Protein 7YJL (pdb70)

InterPro domains:
  IPR007542 Major capsid protein, C-terminal [PF04451] (273-470)
  IPR016112 Group II dsDNA virus coat/capsid protein [SSF49749] (37-278)
  IPR016112 Group II dsDNA virus coat/capsid protein [SSF49749] (281-473)
  IPR031654 Major capsid protein, N-terminal [PF16903] (37-266)
  IPR038519 Major capsid protein, C-terminal domain superfamily [G3DSA:2.70.9.20] (281-472)

Solvent-accessible surface area: 24918 Å² total; per-residue (Å²): 199,138,83,108,92,56,149,106,121,110,82,79,117,71,105,152,48,50,197,122,155,41,68,140,71,63,155,66,192,201,108,215,80,146,177,202,92,73,200,99,80,92,141,72,60,78,14,104,135,35,57,56,150,48,4,32,69,33,112,9,17,3,22,34,74,68,95,5,9,55,11,42,80,6,51,6,62,2,96,5,20,32,6,0,5,20,52,101,54,106,85,21,12,6,152,82,64,11,26,3,37,10,2,37,34,2,2,5,2,0,3,60,77,6,8,18,35,30,79,129,78,92,18,15,32,9,19,7,30,18,8,2,3,45,11,11,3,50,27,50,95,96,133,54,116,34,37,112,109,107,5,5,43,72,88,21,3,50,102,56,40,64,19,35,100,34,9,10,35,34,66,80,13,49,1,59,8,52,24,21,13,89,92,99,55,0,22,7,1,26,38,2,0,100,103,144,6,80,23,83,18,40,7,37,22,25,168,34,42,49,2,6,1,24,47,34,13,105,59,82,37,71,18,66,52,106,38,5,9,37,5,64,118,41,110,103,163,69,61,73,98,58,112,64,51,14,45,13,92,47,21,39,11,69,8,47,12,3,84,19,112,106,98,46,74,87,135,29,52,150,91,80,98,87,20,82,17,23,36,10,39,78,27,128,78,70,105,32,95,6,54,46,118,105,59,77,100,11,104,26,107,13,98,27,87,21,0,6,2,7,10,6,1,5,13,3,13,34,17,86,0,0,34,16,2,9,0,8,59,19,37,157,33,8,85,56,2,2,51,57,4,31,15,44,96,97,83,119,24,84,16,98,96,22,12,105,80,7,16,65,123,4,2,222,170,93,21,114,13,85,16,83,174,26,17,16,10,1,16,6,46,9,68,35,10,34,54,22,90,97,130,45,63,57,60,34,60,137,60,130,81,26,16,8,48,6,10,0,17,78,4,0,17,52,2,17,77,0,41,33,89,122,65,79,60,15,82,22,18,37,70,86,38,109,47,158,18,122,23,65,6,36,2,3,4,11,0,11,0,35,55,100,23,148,21,88,28,25,63

Secondary structure (DSSP, 8-state):
---S----GGG---HHHHHHTSSSS-S-SSS-------------EE-PPPSS--SSS-----B--SSS-B----EEEEEE--EE--S-SSS-S-SS---B---SSSHHHH----EEE-SS-------HHHHHHHTTTTS-SSTHHHHHHTSS-STTTSS-B-SSS--S-SEEEEEE--SS-SSS----IIIIITTTT--EEE-----HHHH------SSS----STT-EE-EE-TTS-EE--SPPP--S--EEEE--B---HHHHHHHHTS-EEEEEE--B----EE----S-SS---EE----SSBS-EEEEEE---SSS--S--SS-SSS----SB-S-B---SSS-S--S-SHIIIIITTTTSSS----SS---EE-SS---TTS-----B-SSSSSS--EE--B-HHHHHHHTTEETTTEE---SSS--SS------EEEEEB--EEEEEESS--

Nearest PDB structures (foldseek):
  7yjl-assembly1_A  TM=1.002E+00  e=3.282E-95  Marseillevirus sp. 'Melbournevirus'
  8hif-assembly1_C2  TM=8.658E-01  e=2.622E-33  Singapore grouper iridovirus
  8h2i-assembly1_bD  TM=7.967E-01  e=3.294E-19  Paramecium bursaria Chlorella virus 1
  8h2i-assembly1_cR  TM=8.054E-01  e=2.992E-17  Paramecium bursaria Chlorella virus 1
  5j7o-assembly1_A  TM=6.701E-01  e=5.300E-14  Faustovirus

Radius of gyration: 27.06 Å; Cα contacts (8 Å, |Δi|>4): 986; chains: 1; bounding box: 65×80×69 Å

Sequence (459 aa):
VTAASGFVDLATFSDLEAYLYGGCSAVTYFVRAIKKANWFSFLPVVLRNISGLPGFGSEFSASVNRSGDYVLNTWLRVRLPLVAIRPTNTGGAINANATIRWTRNFMHNLVEKVNITFNDLIVHEFDSYWFDFNSQFNIDASKRVGYRNMIGDIPAMINPVTTGNPLGTGEFFNLPIPLFYTEDSGLALAVSALPFNDIKINYCLRRWQDLIVLNVGVGGNPPTYDDIVQVSYDSTFTLIYSSNAPAITNVETWCHYAVVHNDERVKMGKNPRDMVIKQVQKVNETTINLSQLNALVPIDIRVSHAVVGYFYAIRNSSTTGEWSNYTTEPAYAGLDPLEAAQLVYESTARVSNGSDYYSLMVPWYWHKSIPEETGYHAYSYSLDTFASDPKGSTNYSKLTNVSNQYVPSTAAVNASAGVTNTGIPIPSATNPAVTQQNQTFQHIFRVLNFNVLRLSGGS

Foldseek 3Di:
DDDDPPPVVVVDCDDVNVVPDDDPDCPDDPDDDDDDDFDKDKDKDFFDDWPDDDWAFDKIKTFHDLPFFKFAWKKKKWWFFWKFFFFPPPPTADPPAWKWAWEQWDPLQFWAKKFKAQPPDTDAIDGSVRCVVCLFFVDAPPCNQVLPVLTRNDCLNGVIDHGPDIGDDGGMHMGTDDHQHDQPPIDGRVQAAPPRRRIMMMIGGHDRQLGIATAFDDDVRTDDDQSMFGWDADPVGDIDTDNDGTIIDDITMMTMGMHGPVVVSVVDLVDWDKDKTKHKDWDPWDFWDAQDAFDFPDWWFDADWWAWWWWWAKDQALGRNNPPAGDLAHNHADAHFFWFWAFDADPPGPDDTIFVCQQPVACVVATNGGDDRRDGGTDGPFHHCPNVDDTDIGTRVPSVRGTTGTGGHDQNNCSLQAAGPPGAGHAHRNYGDRTRDRGTMIITIMGMRMDMDITSYND

B-factor: mean 104.26, std 6.0, range [91.67, 132.99]

Organism: Melbournevirus (NCBI:txid1560514)

Structure (mmCIF, N/CA/C/O backbone):
data_7YJL
#
_entry.id   7YJL
#
_cell.length_a   1.00
_cell.length_b   1.00
_cell.length_c   1.00
_cell.angle_alpha   90.00
_cell.angle_beta   90.00
_cell.angle_gamma   90.00
#
_symmetry.space_group_name_H-M   'P 1'
#
loop_
_atom_site.group_PDB
_atom_site.id
_atom_site.type_symbol
_atom_site.label_atom_id
_atom_site.label_alt_id
_atom_site.label_comp_id
_atom_site.label_asym_id
_atom_site.label_entity_id
_atom_site.label_seq_id
_atom_site.pdbx_PDB_ins_code
_atom_site.Cartn_x
_atom_site.Cartn_y
_atom_site.Cartn_z
_atom_site.occupancy
_atom_site.B_iso_or_equiv
_atom_site.auth_seq_id
_atom_site.auth_comp_id
_atom_site.auth_asym_id
_atom_site.auth_atom_id
_atom_site.pdbx_PDB_model_num
ATOM 1 N N . VAL A 1 1 ? 71.565 113.677 72.540 1.00 92.49 10 VAL A N 1
ATOM 2 C CA . VAL A 1 1 ? 70.691 113.444 73.679 1.00 92.49 10 VAL A CA 1
ATOM 3 C C . VAL A 1 1 ? 71.322 112.396 74.578 1.00 92.49 10 VAL A C 1
ATOM 4 O O . VAL A 1 1 ? 70.914 111.239 74.584 1.00 92.49 10 VAL A O 1
ATOM 17 N N . THR A 1 2 ? 72.335 112.806 75.337 1.00 94.22 11 THR A N 1
ATOM 18 C CA . THR A 1 2 ? 73.076 111.892 76.186 1.00 94.22 11 THR A CA 1
ATOM 19 C C . THR A 1 2 ? 73.629 112.612 77.405 1.00 94.22 11 THR A C 1
ATOM 20 O O . THR A 1 2 ? 73.591 113.841 77.496 1.00 94.22 11 THR A O 1
ATOM 31 N N . ALA A 1 3 ? 74.159 111.824 78.333 1.00 91.67 12 ALA A N 1
ATOM 32 C CA . ALA A 1 3 ? 74.658 112.306 79.610 1.00 91.67 12 ALA A CA 1
ATOM 33 C C . ALA A 1 3 ? 76.105 112.739 79.474 1.00 91.67 12 ALA A C 1
ATOM 34 O O . ALA A 1 3 ? 76.915 112.031 78.867 1.00 91.67 12 ALA A O 1
ATOM 41 N N . ALA A 1 4 ? 76.424 113.901 80.041 1.00 96.79 13 ALA A N 1
ATOM 42 C CA . ALA A 1 4 ? 77.818 114.281 80.217 1.00 96.79 13 ALA A CA 1
ATOM 43 C C . ALA A 1 4 ? 78.325 113.831 81.577 1.00 96.79 13 ALA A C 1
ATOM 44 O O . ALA A 1 4 ? 79.271 113.042 81.676 1.00 96.79 13 ALA A O 1
ATOM 51 N N . SER A 1 5 ? 77.704 114.332 82.641 1.00 96.08 14 SER A N 1
ATOM 52 C CA . SER A 1 5 ? 77.995 113.875 83.998 1.00 96.08 14 SER A CA 1
ATOM 53 C C . SER A 1 5 ? 76.678 113.905 84.776 1.00 96.08 14 SER A C 1
ATOM 54 O O . SER A 1 5 ? 76.320 114.922 85.371 1.00 96.08 14 SER A O 1
ATOM 62 N N . GLY A 1 6 ? 75.969 112.777 84.765 1.00 94.05 15 GLY A N 1
ATOM 63 C CA . GLY A 1 6 ? 74.787 112.668 85.600 1.00 94.05 15 GLY A CA 1
ATOM 64 C C . GLY A 1 6 ? 75.098 113.008 87.040 1.00 94.05 15 GLY A C 1
ATOM 65 O O . GLY A 1 6 ? 74.531 113.940 87.610 1.00 94.05 15 GLY A O 1
ATOM 69 N N . PHE A 1 7 ? 76.010 112.256 87.644 1.00 96.74 16 PHE A N 1
ATOM 70 C CA . PHE A 1 7 ? 76.710 112.630 88.859 1.00 96.74 16 PHE A CA 1
ATOM 71 C C . PHE A 1 7 ? 75.823 112.639 90.096 1.00 96.74 16 PHE A C 1
ATOM 72 O O . PHE A 1 7 ? 76.342 112.809 91.203 1.00 96.74 16 PHE A O 1
ATOM 89 N N . VAL A 1 8 ? 74.512 112.434 89.961 1.00 98.11 17 VAL A N 1
ATOM 90 C CA . VAL A 1 8 ? 73.645 112.524 91.131 1.00 98.11 17 VAL A CA 1
ATOM 91 C C . VAL A 1 8 ? 73.865 111.338 92.047 1.00 98.11 17 VAL A C 1
ATOM 92 O O . VAL A 1 8 ? 73.714 111.446 93.269 1.00 98.11 17 VAL A O 1
ATOM 105 N N . ASP A 1 9 ? 74.216 110.189 91.475 1.00 101.78 18 ASP A N 1
ATOM 106 C CA . ASP A 1 9 ? 74.369 108.982 92.274 1.00 101.78 18 ASP A CA 1
ATOM 107 C C . ASP A 1 9 ? 75.230 109.242 93.497 1.00 101.78 18 ASP A C 1
ATOM 108 O O . ASP A 1 9 ? 74.835 108.929 94.626 1.00 101.78 18 ASP A O 1
ATOM 117 N N . LEU A 1 10 ? 76.396 109.848 93.294 1.00 101.13 19 LEU A N 1
ATOM 118 C CA . LEU A 1 10 ? 77.360 109.980 94.376 1.00 101.13 19 LEU A CA 1
ATOM 119 C C . LEU A 1 10 ? 76.762 110.712 95.564 1.00 101.13 19 LEU A C 1
ATOM 120 O O . LEU A 1 10 ? 77.201 110.524 96.704 1.00 101.13 19 LEU A O 1
ATOM 136 N N . ALA A 1 11 ? 75.747 111.536 95.324 1.00 102.07 20 ALA A N 1
ATOM 137 C CA . ALA A 1 11 ? 75.249 112.408 96.380 1.00 102.07 20 ALA A CA 1
ATOM 138 C C . ALA A 1 11 ? 74.593 111.611 97.496 1.00 102.07 20 ALA A C 1
ATOM 139 O O . ALA A 1 11 ? 74.419 112.116 98.610 1.00 102.07 20 ALA A O 1
ATOM 146 N N . THR A 1 12 ? 74.222 110.369 97.221 1.00 100.97 21 THR A N 1
ATOM 147 C CA . THR A 1 12 ? 73.425 109.579 98.147 1.00 100.97 21 THR A CA 1
ATOM 148 C C . THR A 1 12 ? 74.318 108.583 98.870 1.00 100.97 21 THR A C 1
ATOM 149 O O . THR A 1 12 ? 74.456 107.439 98.431 1.00 100.97 21 THR A O 1
ATOM 160 N N . PHE A 1 13 ? 74.908 109.005 99.987 1.00 104.23 22 PHE A N 1
ATOM 161 C CA . PHE A 1 13 ? 75.646 108.107 100.869 1.00 104.23 22 PHE A CA 1
ATOM 162 C C . PHE A 1 13 ? 74.930 108.120 102.218 1.00 104.23 22 PHE A C 1
ATOM 163 O O . PHE A 1 13 ? 75.294 108.851 103.140 1.00 104.23 22 PHE A O 1
ATOM 180 N N . SER A 1 14 ? 73.892 107.298 102.316 1.00 109.96 23 SER A N 1
ATOM 181 C CA . SER A 1 14 ? 73.193 107.062 103.565 1.00 109.96 23 SER A CA 1
ATOM 182 C C . SER A 1 14 ? 73.743 105.805 104.238 1.00 109.96 23 SER A C 1
ATOM 183 O O . SER A 1 14 ? 74.785 105.265 103.856 1.00 109.96 23 SER A O 1
ATOM 191 N N . ASP A 1 15 ? 73.020 105.319 105.247 1.00 108.59 24 ASP A N 1
ATOM 192 C CA . ASP A 1 15 ? 73.524 104.207 106.042 1.00 108.59 24 ASP A CA 1
ATOM 193 C C . ASP A 1 15 ? 73.771 102.975 105.185 1.00 108.59 24 ASP A C 1
ATOM 194 O O . ASP A 1 15 ? 74.889 102.448 105.155 1.00 108.59 24 ASP A O 1
ATOM 203 N N . LEU A 1 16 ? 72.742 102.505 104.478 1.00 109.40 25 LEU A N 1
ATOM 204 C CA . LEU A 1 16 ? 72.884 101.288 103.685 1.00 109.40 25 LEU A CA 1
ATOM 205 C C . LEU A 1 16 ? 74.143 101.343 102.838 1.00 109.40 25 LEU A C 1
ATOM 206 O O . LEU A 1 16 ? 74.906 100.374 102.765 1.00 109.40 25 LEU A O 1
ATOM 222 N N . GLU A 1 17 ? 74.373 102.481 102.187 1.00 107.87 26 GLU A N 1
ATOM 223 C CA . GLU A 1 17 ? 75.566 102.639 101.369 1.00 107.87 26 GLU A CA 1
ATOM 224 C C . GLU A 1 17 ? 76.795 102.859 102.243 1.00 107.87 26 GLU A C 1
ATOM 225 O O . GLU A 1 17 ? 77.927 102.554 101.838 1.00 107.87 26 GLU A O 1
ATOM 237 N N . ALA A 1 18 ? 76.583 103.358 103.463 1.00 107.76 27 ALA A N 1
ATOM 238 C CA . ALA A 1 18 ? 77.699 103.721 104.325 1.00 107.76 27 ALA A CA 1
ATOM 239 C C . ALA A 1 18 ? 78.423 102.497 104.854 1.00 107.76 27 ALA A C 1
ATOM 240 O O . ALA A 1 18 ? 79.657 102.452 104.838 1.00 107.76 27 ALA A O 1
ATOM 247 N N . TYR A 1 19 ? 77.678 101.508 105.342 1.00 104.65 28 TYR A N 1
ATOM 248 C CA . TYR A 1 19 ? 78.308 100.314 105.885 1.00 104.65 28 TYR A CA 1
ATOM 249 C C . TYR A 1 19 ? 79.367 99.780 104.937 1.00 104.65 28 TYR A C 1
ATOM 250 O O . TYR A 1 19 ? 80.469 99.411 105.358 1.00 104.65 28 TYR A O 1
ATOM 268 N N . LEU A 1 20 ? 79.053 99.739 103.647 1.00 106.81 29 LEU A N 1
ATOM 269 C CA . LEU A 1 20 ? 79.894 99.061 102.675 1.00 106.81 29 LEU A CA 1
ATOM 270 C C . LEU A 1 20 ? 80.890 99.984 101.987 1.00 106.81 29 LEU A C 1
ATOM 271 O O . LEU A 1 20 ? 82.101 99.775 102.103 1.00 106.81 29 LEU A O 1
ATOM 287 N N . TYR A 1 21 ? 80.414 101.010 101.278 1.00 105.13 30 TYR A N 1
ATOM 288 C CA . TYR A 1 21 ? 81.288 101.686 100.324 1.00 105.13 30 TYR A CA 1
ATOM 289 C C . TYR A 1 21 ? 82.391 102.477 101.019 1.00 105.13 30 TYR A C 1
ATOM 290 O O . TYR A 1 21 ? 83.577 102.291 100.726 1.00 105.13 30 TYR A O 1
ATOM 308 N N . GLY A 1 22 ? 82.032 103.360 101.931 1.00 104.63 31 GLY A N 1
ATOM 309 C CA . GLY A 1 22 ? 83.024 104.219 102.538 1.00 104.63 31 GLY A CA 1
ATOM 310 C C . GLY A 1 22 ? 83.748 103.582 103.708 1.00 104.63 31 GLY A C 1
ATOM 311 O O . GLY A 1 22 ? 83.388 102.515 104.200 1.00 104.63 31 GLY A O 1
ATOM 315 N N . GLY A 1 23 ? 84.799 104.269 104.154 1.00 108.02 32 GLY A N 1
ATOM 316 C CA . GLY A 1 23 ? 85.573 103.844 105.303 1.00 108.02 32 GLY A CA 1
ATOM 317 C C . GLY A 1 23 ? 86.906 103.229 104.926 1.00 108.02 32 GLY A C 1
ATOM 318 O O . GLY A 1 23 ? 87.372 103.293 103.786 1.00 108.02 32 GLY A O 1
ATOM 322 N N . CYS A 1 24 ? 87.542 102.623 105.929 1.00 108.74 33 CYS A N 1
ATOM 323 C CA . CYS A 1 24 ? 88.823 101.939 105.745 1.00 108.74 33 CYS A CA 1
ATOM 324 C C . CYS A 1 24 ? 88.625 100.581 105.070 1.00 108.74 33 CYS A C 1
ATOM 325 O O . CYS A 1 24 ? 88.646 99.522 105.695 1.00 108.74 33 CYS A O 1
ATOM 333 N N . SER A 1 25 ? 88.427 100.634 103.758 1.00 107.92 34 SER A N 1
ATOM 334 C CA . SER A 1 25 ? 88.299 99.442 102.935 1.00 107.92 34 SER A CA 1
ATOM 335 C C . SER A 1 25 ? 88.617 99.796 101.492 1.00 107.92 34 SER A C 1
ATOM 336 O O . SER A 1 25 ? 87.802 100.423 100.809 1.00 107.92 34 SER A O 1
ATOM 344 N N . ALA A 1 26 ? 89.792 99.380 101.027 1.00 107.01 35 ALA A N 1
ATOM 345 C CA . ALA A 1 26 ? 90.190 99.553 99.635 1.00 107.01 35 ALA A CA 1
ATOM 346 C C . ALA A 1 26 ? 90.175 101.031 99.231 1.00 107.01 35 ALA A C 1
ATOM 347 O O . ALA A 1 26 ? 89.350 101.478 98.436 1.00 107.01 35 ALA A O 1
ATOM 354 N N . VAL A 1 27 ? 91.121 101.783 99.811 1.00 105.76 36 VAL A N 1
ATOM 355 C CA . VAL A 1 27 ? 91.242 103.212 99.505 1.00 105.76 36 VAL A CA 1
ATOM 356 C C . VAL A 1 27 ? 91.105 103.459 98.007 1.00 105.76 36 VAL A C 1
ATOM 357 O O . VAL A 1 27 ? 90.682 104.540 97.581 1.00 105.76 36 VAL A O 1
ATOM 370 N N . THR A 1 28 ? 91.459 102.474 97.185 1.00 106.83 37 THR A N 1
ATOM 371 C CA . THR A 1 28 ? 91.220 102.511 95.742 1.00 106.83 37 THR A CA 1
ATOM 372 C C . THR A 1 28 ? 90.852 101.100 95.303 1.00 106.83 37 THR A C 1
ATOM 373 O O . THR A 1 28 ? 91.399 100.116 95.806 1.00 106.83 37 THR A O 1
ATOM 384 N N . TYR A 1 29 ? 89.901 101.010 94.375 1.00 104.29 38 TYR A N 1
ATOM 385 C CA . TYR A 1 29 ? 89.478 99.712 93.869 1.00 104.29 38 TYR A CA 1
ATOM 386 C C . TYR A 1 29 ? 89.899 99.521 92.420 1.00 104.29 38 TYR A C 1
ATOM 387 O O . TYR A 1 29 ? 89.983 98.388 91.934 1.00 104.29 38 TYR A O 1
ATOM 405 N N . PHE A 1 30 ? 90.147 100.620 91.709 1.00 105.56 39 PHE A N 1
ATOM 406 C CA . PHE A 1 30 ? 90.441 100.530 90.284 1.00 105.56 39 PHE A CA 1
ATOM 407 C C . PHE A 1 30 ? 91.823 99.943 90.031 1.00 105.56 39 PHE A C 1
ATOM 408 O O . PHE A 1 30 ? 91.997 99.103 89.140 1.00 105.56 39 PHE A O 1
ATOM 425 N N . VAL A 1 31 ? 92.821 100.384 90.792 1.00 104.26 40 VAL A N 1
ATOM 426 C CA . VAL A 1 31 ? 94.180 99.905 90.597 1.00 104.26 40 VAL A CA 1
ATOM 427 C C . VAL A 1 31 ? 94.292 98.464 91.066 1.00 104.26 40 VAL A C 1
ATOM 428 O O . VAL A 1 31 ? 93.389 97.921 91.714 1.00 104.26 40 VAL A O 1
ATOM 441 N N . ARG A 1 32 ? 95.417 97.836 90.737 1.00 97.54 41 ARG A N 1
ATOM 442 C CA . ARG A 1 32 ? 95.699 96.467 91.138 1.00 97.54 41 ARG A CA 1
ATOM 443 C C . ARG A 1 32 ? 97.063 96.400 91.796 1.00 97.54 41 ARG A C 1
ATOM 444 O O . ARG A 1 32 ? 98.050 96.896 91.245 1.00 97.54 41 ARG A O 1
ATOM 465 N N . ALA A 1 33 ? 97.112 95.782 92.967 1.00 95.29 42 ALA A N 1
ATOM 466 C CA . ALA A 1 33 ? 98.386 95.426 93.556 1.00 95.29 42 ALA A CA 1
ATOM 467 C C . ALA A 1 33 ? 98.958 94.225 92.827 1.00 95.29 42 ALA A C 1
ATOM 468 O O . ALA A 1 33 ? 98.227 93.369 92.325 1.00 95.29 42 ALA A O 1
ATOM 475 N N . ILE A 1 34 ? 100.280 94.161 92.775 1.00 93.68 43 ILE A N 1
ATOM 476 C CA . ILE A 1 34 ? 100.981 93.171 91.977 1.00 93.68 43 ILE A CA 1
ATOM 477 C C . ILE A 1 34 ? 101.989 92.469 92.868 1.00 93.68 43 ILE A C 1
ATOM 478 O O . ILE A 1 34 ? 102.767 93.123 93.572 1.00 93.68 43 ILE A O 1
ATOM 494 N N . LYS A 1 35 ? 101.961 91.142 92.848 1.00 95.14 44 LYS A N 1
ATOM 495 C CA . LYS A 1 35 ? 102.795 90.322 93.710 1.00 95.14 44 LYS A CA 1
ATOM 496 C C . LYS A 1 35 ? 103.793 89.561 92.852 1.00 95.14 44 LYS A C 1
ATOM 497 O O . LYS A 1 35 ? 103.411 88.683 92.073 1.00 95.14 44 LYS A O 1
ATOM 516 N N . LYS A 1 36 ? 105.067 89.903 93.002 1.00 96.27 45 LYS A N 1
ATOM 517 C CA . LYS A 1 36 ? 106.099 89.350 92.146 1.00 96.27 45 LYS A CA 1
ATOM 518 C C . LYS A 1 36 ? 106.208 87.845 92.357 1.00 96.27 45 LYS A C 1
ATOM 519 O O . LYS A 1 36 ? 105.660 87.286 93.310 1.00 96.27 45 LYS A O 1
ATOM 538 N N . ALA A 1 37 ? 106.929 87.189 91.452 1.00 97.46 46 ALA A N 1
ATOM 539 C CA . ALA A 1 37 ? 106.944 85.739 91.366 1.00 97.46 46 ALA A CA 1
ATOM 540 C C . ALA A 1 37 ? 108.364 85.233 91.163 1.00 97.46 46 ALA A C 1
ATOM 541 O O . ALA A 1 37 ? 109.340 85.971 91.312 1.00 97.46 46 ALA A O 1
ATOM 548 N N . ASN A 1 38 ? 108.460 83.952 90.817 1.00 96.98 47 ASN A N 1
ATOM 549 C CA . ASN A 1 38 ? 109.748 83.292 90.698 1.00 96.98 47 ASN A CA 1
ATOM 550 C C . ASN A 1 38 ? 110.247 83.320 89.262 1.00 96.98 47 ASN A C 1
ATOM 551 O O . ASN A 1 38 ? 109.514 83.654 88.330 1.00 96.98 47 ASN A O 1
ATOM 562 N N . TRP A 1 39 ? 111.512 82.952 89.093 1.00 93.72 48 TRP A N 1
ATOM 563 C CA . TRP A 1 39 ? 112.143 82.892 87.779 1.00 93.72 48 TRP A CA 1
ATOM 564 C C . TRP A 1 39 ? 112.031 81.463 87.279 1.00 93.72 48 TRP A C 1
ATOM 565 O O . TRP A 1 39 ? 112.680 80.558 87.805 1.00 93.72 48 TRP A O 1
ATOM 586 N N . PHE A 1 40 ? 111.198 81.250 86.266 1.00 93.35 49 PHE A N 1
ATOM 587 C CA . PHE A 1 40 ? 111.008 79.919 85.724 1.00 93.35 49 PHE A CA 1
ATOM 588 C C . PHE A 1 40 ? 110.448 79.983 84.317 1.00 93.35 49 PHE A C 1
ATOM 589 O O . PHE A 1 40 ? 109.376 80.546 84.087 1.00 93.35 49 PHE A O 1
ATOM 606 N N . SER A 1 41 ? 111.184 79.385 83.390 1.00 95.18 50 SER A N 1
ATOM 607 C CA . SER A 1 41 ? 110.747 79.179 82.021 1.00 95.18 50 SER A CA 1
ATOM 608 C C . SER A 1 41 ? 110.671 77.684 81.785 1.00 95.18 50 SER A C 1
ATOM 609 O O . SER A 1 41 ? 111.619 76.959 82.099 1.00 95.18 50 SER A O 1
ATOM 617 N N . PHE A 1 42 ? 109.552 77.223 81.242 1.00 95.10 51 PHE A N 1
ATOM 618 C CA . PHE A 1 42 ? 109.291 75.801 81.102 1.00 95.10 51 PHE A CA 1
ATOM 619 C C . PHE A 1 42 ? 108.945 75.466 79.660 1.00 95.10 51 PHE A C 1
ATOM 620 O O . PHE A 1 42 ? 107.929 75.931 79.134 1.00 95.10 51 PHE A O 1
ATOM 637 N N . LEU A 1 43 ? 109.800 74.664 79.025 1.00 92.73 52 LEU A N 1
ATOM 638 C CA . LEU A 1 43 ? 109.603 74.201 77.670 1.00 92.73 52 LEU A CA 1
ATOM 639 C C . LEU A 1 43 ? 109.564 72.680 77.681 1.00 92.73 52 LEU A C 1
ATOM 640 O O . LEU A 1 43 ? 110.328 72.054 78.428 1.00 92.73 52 LEU A O 1
ATOM 656 N N . PRO A 1 44 ? 108.709 72.054 76.879 1.00 95.75 53 PRO A N 1
ATOM 657 C CA . PRO A 1 44 ? 108.461 70.621 77.034 1.00 95.75 53 PRO A CA 1
ATOM 658 C C . PRO A 1 44 ? 109.637 69.773 76.596 1.00 95.75 53 PRO A C 1
ATOM 659 O O . PRO A 1 44 ? 110.614 70.269 76.035 1.00 95.75 53 PRO A O 1
ATOM 670 N N . VAL A 1 45 ? 109.517 68.472 76.846 1.00 99.36 54 VAL A N 1
ATOM 671 C CA . VAL A 1 45 ? 110.474 67.483 76.378 1.00 99.36 54 VAL A CA 1
ATOM 672 C C . VAL A 1 45 ? 109.761 66.152 76.254 1.00 99.36 54 VAL A C 1
ATOM 673 O O . VAL A 1 45 ? 108.708 65.929 76.857 1.00 99.36 54 VAL A O 1
ATOM 686 N N . VAL A 1 46 ? 110.347 65.266 75.454 1.00 101.59 55 VAL A N 1
ATOM 687 C CA . VAL A 1 46 ? 109.912 63.881 75.436 1.00 101.59 55 VAL A CA 1
ATOM 688 C C . VAL A 1 46 ? 110.628 63.133 76.548 1.00 101.59 55 VAL A C 1
ATOM 689 O O . VAL A 1 46 ? 111.683 63.555 77.038 1.00 101.59 55 VAL A O 1
ATOM 702 N N . LEU A 1 47 ? 110.054 62.013 76.953 1.00 101.55 56 LEU A N 1
ATOM 703 C CA . LEU A 1 47 ? 110.679 61.209 77.979 1.00 101.55 56 LEU A CA 1
ATOM 704 C C . LEU A 1 47 ? 111.577 60.165 77.337 1.00 101.55 56 LEU A C 1
ATOM 705 O O . LEU A 1 47 ? 111.711 60.088 76.114 1.00 101.55 56 LEU A O 1
ATOM 721 N N . ARG A 1 48 ? 112.190 59.343 78.178 1.00 108.55 57 ARG A N 1
ATOM 722 C CA . ARG A 1 48 ? 113.066 58.306 77.672 1.00 108.55 57 ARG A CA 1
ATOM 723 C C . ARG A 1 48 ? 112.308 57.405 76.710 1.00 108.55 57 ARG A C 1
ATOM 724 O O . ARG A 1 48 ? 111.091 57.500 76.553 1.00 108.55 57 ARG A O 1
ATOM 745 N N . ASN A 1 49 ? 113.058 56.551 76.027 1.00 110.97 58 ASN A N 1
ATOM 746 C CA . ASN A 1 49 ? 112.437 55.519 75.216 1.00 110.97 58 ASN A CA 1
ATOM 747 C C . ASN A 1 49 ? 111.913 54.410 76.120 1.00 110.97 58 ASN A C 1
ATOM 748 O O . ASN A 1 49 ? 112.626 53.917 76.996 1.00 110.97 58 ASN A O 1
ATOM 759 N N . ILE A 1 50 ? 110.663 54.009 75.894 1.00 105.91 59 ILE A N 1
ATOM 760 C CA . ILE A 1 50 ? 109.883 53.371 76.942 1.00 105.91 59 ILE A CA 1
ATOM 761 C C . ILE A 1 50 ? 110.140 51.871 76.963 1.00 105.91 59 ILE A C 1
ATOM 762 O O . ILE A 1 50 ? 110.144 51.204 75.919 1.00 105.91 59 ILE A O 1
ATOM 778 N N . SER A 1 51 ? 110.357 51.334 78.161 1.00 105.24 60 SER A N 1
ATOM 779 C CA . SER A 1 51 ? 110.462 49.893 78.330 1.00 105.24 60 SER A CA 1
ATOM 780 C C . SER A 1 51 ? 109.239 49.196 77.756 1.00 105.24 60 SER A C 1
ATOM 781 O O . SER A 1 51 ? 108.190 49.809 77.550 1.00 105.24 60 SER A O 1
ATOM 789 N N . GLY A 1 52 ? 109.378 47.906 77.497 1.00 102.47 61 GLY A N 1
ATOM 790 C CA . GLY A 1 52 ? 108.289 47.136 76.943 1.00 102.47 61 GLY A CA 1
ATOM 791 C C . GLY A 1 52 ? 107.930 47.594 75.547 1.00 102.47 61 GLY A C 1
ATOM 792 O O . GLY A 1 52 ? 108.270 48.689 75.100 1.00 102.47 61 GLY A O 1
ATOM 796 N N . LEU A 1 53 ? 107.216 46.723 74.841 1.00 102.88 62 LEU A N 1
ATOM 797 C CA . LEU A 1 53 ? 106.716 47.046 73.517 1.00 102.88 62 LEU A CA 1
ATOM 798 C C . LEU A 1 53 ? 105.324 47.637 73.636 1.00 102.88 62 LEU A C 1
ATOM 799 O O . LEU A 1 53 ? 104.417 46.955 74.134 1.00 102.88 62 LEU A O 1
ATOM 815 N N . PRO A 1 54 ? 105.093 48.865 73.190 1.00 102.25 63 PRO A N 1
ATOM 816 C CA . PRO A 1 54 ? 103.782 49.481 73.388 1.00 102.25 63 PRO A CA 1
ATOM 817 C C . PRO A 1 54 ? 102.843 49.342 72.203 1.00 102.25 63 PRO A C 1
ATOM 818 O O . PRO A 1 54 ? 103.259 49.027 71.085 1.00 102.25 63 PRO A O 1
ATOM 829 N N . GLY A 1 55 ? 101.565 49.593 72.460 1.00 104.68 64 GLY A N 1
ATOM 830 C CA . GLY A 1 55 ? 100.644 50.015 71.428 1.00 104.68 64 GLY A CA 1
ATOM 831 C C . GLY A 1 55 ? 99.239 49.446 71.430 1.00 104.68 64 GLY A C 1
ATOM 832 O O . GLY A 1 55 ? 98.300 50.212 71.202 1.00 104.68 64 GLY A O 1
ATOM 836 N N . PHE A 1 56 ? 99.038 48.153 71.676 1.00 103.84 65 PHE A N 1
ATOM 837 C CA . PHE A 1 56 ? 97.690 47.654 71.925 1.00 103.84 65 PHE A CA 1
ATOM 838 C C . PHE A 1 56 ? 97.594 46.632 73.046 1.00 103.84 65 PHE A C 1
ATOM 839 O O . PHE A 1 56 ? 96.659 46.681 73.850 1.00 103.84 65 PHE A O 1
ATOM 856 N N . GLY A 1 57 ? 98.546 45.713 73.133 1.00 103.59 66 GLY A N 1
ATOM 857 C CA . GLY A 1 57 ? 98.364 44.531 73.946 1.00 103.59 66 GLY A CA 1
ATOM 858 C C . GLY A 1 57 ? 99.461 44.356 74.963 1.00 103.59 66 GLY A C 1
ATOM 859 O O . GLY A 1 57 ? 99.922 43.238 75.204 1.00 103.59 66 GLY A O 1
ATOM 863 N N . SER A 1 58 ? 99.888 45.458 75.564 1.00 103.57 67 SER A N 1
ATOM 864 C CA . SER A 1 58 ? 101.043 45.427 76.436 1.00 103.57 67 SER A CA 1
ATOM 865 C C . SER A 1 58 ? 100.799 46.298 77.648 1.00 103.57 67 SER A C 1
ATOM 866 O O . SER A 1 58 ? 99.767 46.959 77.775 1.00 103.57 67 SER A O 1
ATOM 874 N N . GLU A 1 59 ? 101.777 46.283 78.537 1.00 108.05 68 GLU A N 1
ATOM 875 C CA . GLU A 1 59 ? 101.806 47.136 79.711 1.00 108.05 68 GLU A CA 1
ATOM 876 C C . GLU A 1 59 ? 103.193 47.757 79.769 1.00 108.05 68 GLU A C 1
ATOM 877 O O . GLU A 1 59 ? 104.095 47.223 80.419 1.00 108.05 68 GLU A O 1
ATOM 889 N N . PHE A 1 60 ? 103.367 48.879 79.081 1.00 103.40 69 PHE A N 1
ATOM 890 C CA . PHE A 1 60 ? 104.640 49.572 79.064 1.00 103.40 69 PHE A CA 1
ATOM 891 C C . PHE A 1 60 ? 104.653 50.607 80.168 1.00 103.40 69 PHE A C 1
ATOM 892 O O . PHE A 1 60 ? 103.603 50.996 80.685 1.00 103.40 69 PHE A O 1
ATOM 909 N N . SER A 1 61 ? 105.850 51.044 80.522 1.00 106.10 70 SER A N 1
ATOM 910 C CA . SER A 1 61 ? 106.065 51.889 81.680 1.00 106.10 70 SER A CA 1
ATOM 911 C C . SER A 1 61 ? 107.208 52.848 81.396 1.00 106.10 70 SER A C 1
ATOM 912 O O . SER A 1 61 ? 108.350 52.418 81.201 1.00 106.10 70 SER A O 1
ATOM 920 N N . ALA A 1 62 ? 106.901 54.140 81.374 1.00 103.57 71 ALA A N 1
ATOM 921 C CA . ALA A 1 62 ? 107.914 55.142 81.112 1.00 103.57 71 ALA A CA 1
ATOM 922 C C . ALA A 1 62 ? 108.622 55.543 82.396 1.00 103.57 71 ALA A C 1
ATOM 923 O O . ALA A 1 62 ? 108.303 55.081 83.494 1.00 103.57 71 ALA A O 1
ATOM 930 N N . SER A 1 63 ? 109.595 56.428 82.237 1.00 103.58 72 SER A N 1
ATOM 931 C CA . SER A 1 63 ? 110.387 56.931 83.341 1.00 103.58 72 SER A CA 1
ATOM 932 C C . SER A 1 63 ? 110.439 58.444 83.260 1.00 103.58 72 SER A C 1
ATOM 933 O O . SER A 1 63 ? 109.790 59.068 82.418 1.00 103.58 72 SER A O 1
ATOM 941 N N . VAL A 1 64 ? 111.214 59.027 84.163 1.00 101.55 73 VAL A N 1
ATOM 942 C CA . VAL A 1 64 ? 111.401 60.465 84.231 1.00 101.55 73 VAL A CA 1
ATOM 943 C C . VAL A 1 64 ? 112.860 60.757 84.526 1.00 101.55 73 VAL A C 1
ATOM 944 O O . VAL A 1 64 ? 113.491 60.059 85.327 1.00 101.55 73 VAL A O 1
ATOM 957 N N . ASN A 1 65 ? 113.384 61.792 83.886 1.00 102.09 74 ASN A N 1
ATOM 958 C CA . ASN A 1 65 ? 114.716 62.271 84.195 1.00 102.09 74 ASN A CA 1
ATOM 959 C C . ASN A 1 65 ? 114.647 63.334 85.278 1.00 102.09 74 ASN A C 1
ATOM 960 O O . ASN A 1 65 ? 113.602 63.939 85.521 1.00 102.09 74 ASN A O 1
ATOM 971 N N . ARG A 1 66 ? 115.777 63.559 85.929 1.00 104.47 75 ARG A N 1
ATOM 972 C CA . ARG A 1 66 ? 115.852 64.507 87.025 1.00 104.47 75 ARG A CA 1
ATOM 973 C C . ARG A 1 66 ? 116.422 65.855 86.614 1.00 104.47 75 ARG A C 1
ATOM 974 O O . ARG A 1 66 ? 116.601 66.720 87.477 1.00 104.47 75 ARG A O 1
ATOM 995 N N . SER A 1 67 ? 116.708 66.063 85.329 1.00 102.44 76 SER A N 1
ATOM 996 C CA . SER A 1 67 ? 117.300 67.330 84.916 1.00 102.44 76 SER A CA 1
ATOM 997 C C . SER A 1 67 ? 116.355 68.486 85.199 1.00 102.44 76 SER A C 1
ATOM 998 O O . SER A 1 67 ? 116.783 69.559 85.638 1.00 102.44 76 SER A O 1
ATOM 1006 N N . GLY A 1 68 ? 115.063 68.283 84.961 1.00 99.16 77 GLY A N 1
ATOM 1007 C CA . GLY A 1 68 ? 114.083 69.292 85.297 1.00 99.16 77 GLY A CA 1
ATOM 1008 C C . GLY A 1 68 ? 114.030 69.498 86.794 1.00 99.16 77 GLY A C 1
ATOM 1009 O O . GLY A 1 68 ? 114.829 68.923 87.541 1.00 99.16 77 GLY A O 1
ATOM 1013 N N . ASP A 1 69 ? 113.107 70.351 87.237 1.00 101.18 78 ASP A N 1
ATOM 1014 C CA . ASP A 1 69 ? 112.934 70.567 88.668 1.00 101.18 78 ASP A CA 1
ATOM 1015 C C . ASP A 1 69 ? 111.521 70.217 89.115 1.00 101.18 78 ASP A C 1
ATOM 1016 O O . ASP A 1 69 ? 111.332 69.413 90.035 1.00 101.18 78 ASP A O 1
ATOM 1025 N N . TYR A 1 70 ? 110.516 70.812 88.480 1.00 100.21 79 TYR A N 1
ATOM 1026 C CA . TYR A 1 70 ? 109.125 70.565 88.815 1.00 100.21 79 TYR A CA 1
ATOM 1027 C C . TYR A 1 70 ? 108.490 69.724 87.723 1.00 100.21 79 TYR A C 1
ATOM 1028 O O . TYR A 1 70 ? 109.142 69.318 86.760 1.00 100.21 79 TYR A O 1
ATOM 1046 N N . VAL A 1 71 ? 107.198 69.469 87.890 1.00 97.34 80 VAL A N 1
ATOM 1047 C CA . VAL A 1 71 ? 106.358 68.875 86.863 1.00 97.34 80 VAL A CA 1
ATOM 1048 C C . VAL A 1 71 ? 104.954 69.418 87.070 1.00 97.34 80 VAL A C 1
ATOM 1049 O O . VAL A 1 71 ? 104.464 69.460 88.205 1.00 97.34 80 VAL A O 1
ATOM 1062 N N . LEU A 1 72 ? 104.313 69.843 85.984 1.00 96.17 81 LEU A N 1
ATOM 1063 C CA . LEU A 1 72 ? 103.075 70.605 86.069 1.00 96.17 81 LEU A CA 1
ATOM 1064 C C . LEU A 1 72 ? 101.899 69.936 85.383 1.00 96.17 81 LEU A C 1
ATOM 1065 O O . LEU A 1 72 ? 100.824 69.826 85.976 1.00 96.17 81 LEU A O 1
ATOM 1081 N N . ASN A 1 73 ? 102.076 69.497 84.146 1.00 95.06 82 ASN A N 1
ATOM 1082 C CA . ASN A 1 73 ? 101.009 68.872 83.386 1.00 95.06 82 ASN A CA 1
ATOM 1083 C C . ASN A 1 73 ? 101.520 67.539 82.875 1.00 95.06 82 ASN A C 1
ATOM 1084 O O . ASN A 1 73 ? 102.666 67.160 83.121 1.00 95.06 82 ASN A O 1
ATOM 1095 N N . THR A 1 74 ? 100.656 66.811 82.181 1.00 96.84 83 THR A N 1
ATOM 1096 C CA . THR A 1 74 ? 101.044 65.545 81.585 1.00 96.84 83 THR A CA 1
ATOM 1097 C C . THR A 1 74 ? 100.000 65.084 80.586 1.00 96.84 83 THR A C 1
ATOM 1098 O O . THR A 1 74 ? 98.826 65.445 80.690 1.00 96.84 83 THR A O 1
ATOM 1109 N N . TRP A 1 75 ? 100.437 64.284 79.617 1.00 97.87 84 TRP A N 1
ATOM 1110 C CA . TRP A 1 75 ? 99.536 63.798 78.589 1.00 97.87 84 TRP A CA 1
ATOM 1111 C C . TRP A 1 75 ? 100.202 62.691 77.793 1.00 97.87 84 TRP A C 1
ATOM 1112 O O . TRP A 1 75 ? 101.387 62.398 77.960 1.00 97.87 84 TRP A O 1
ATOM 1133 N N . LEU A 1 76 ? 99.405 62.080 76.925 1.00 97.73 85 LEU A N 1
ATOM 1134 C CA . LEU A 1 76 ? 99.826 60.984 76.071 1.00 97.73 85 LEU A CA 1
ATOM 1135 C C . LEU A 1 76 ? 99.655 61.405 74.623 1.00 97.73 85 LEU A C 1
ATOM 1136 O O . LEU A 1 76 ? 98.778 62.216 74.311 1.00 97.73 85 LEU A O 1
ATOM 1152 N N . ARG A 1 77 ? 100.484 60.855 73.745 1.00 97.94 86 ARG A N 1
ATOM 1153 C CA . ARG A 1 77 ? 100.460 61.187 72.331 1.00 97.94 86 ARG A CA 1
ATOM 1154 C C . ARG A 1 77 ? 100.470 59.909 71.517 1.00 97.94 86 ARG A C 1
ATOM 1155 O O . ARG A 1 77 ? 101.118 58.930 71.898 1.00 97.94 86 ARG A O 1
ATOM 1176 N N . VAL A 1 78 ? 99.752 59.923 70.397 1.00 98.74 87 VAL A N 1
ATOM 1177 C CA . VAL A 1 78 ? 99.523 58.732 69.599 1.00 98.74 87 VAL A CA 1
ATOM 1178 C C . VAL A 1 78 ? 99.317 59.123 68.146 1.00 98.74 87 VAL A C 1
ATOM 1179 O O . VAL A 1 78 ? 99.134 60.293 67.808 1.00 98.74 87 VAL A O 1
ATOM 1192 N N . ARG A 1 79 ? 99.361 58.115 67.287 1.00 99.01 88 ARG A N 1
ATOM 1193 C CA . ARG A 1 79 ? 98.902 58.216 65.914 1.00 99.01 88 ARG A CA 1
ATOM 1194 C C . ARG A 1 79 ? 97.906 57.104 65.664 1.00 99.01 88 ARG A C 1
ATOM 1195 O O . ARG A 1 79 ? 97.918 56.086 66.359 1.00 99.01 88 ARG A O 1
ATOM 1216 N N . LEU A 1 80 ? 97.050 57.302 64.675 1.00 102.53 89 LEU A N 1
ATOM 1217 C CA . LEU A 1 80 ? 96.106 56.295 64.272 1.00 102.53 89 LEU A CA 1
ATOM 1218 C C . LEU A 1 80 ? 95.934 56.335 62.762 1.00 102.53 89 LEU A C 1
ATOM 1219 O O . LEU A 1 80 ? 95.532 57.371 62.216 1.00 102.53 89 LEU A O 1
ATOM 1235 N N . PRO A 1 81 ? 96.222 55.250 62.061 1.00 103.62 90 PRO A N 1
ATOM 1236 C CA . PRO A 1 81 ? 96.062 55.251 60.612 1.00 103.62 90 PRO A CA 1
ATOM 1237 C C . PRO A 1 81 ? 94.685 54.775 60.192 1.00 103.62 90 PRO A C 1
ATOM 1238 O O . PRO A 1 81 ? 93.951 54.147 60.958 1.00 103.62 90 PRO A O 1
ATOM 1249 N N . LEU A 1 82 ? 94.351 55.074 58.944 1.00 105.17 91 LEU A N 1
ATOM 1250 C CA . LEU A 1 82 ? 93.054 54.714 58.397 1.00 105.17 91 LEU A CA 1
ATOM 1251 C C . LEU A 1 82 ? 92.848 53.211 58.468 1.00 105.17 91 LEU A C 1
ATOM 1252 O O . LEU A 1 82 ? 93.787 52.434 58.276 1.00 105.17 91 LEU A O 1
ATOM 1268 N N . VAL A 1 83 ? 91.616 52.801 58.745 1.00 106.31 92 VAL A N 1
ATOM 1269 C CA . VAL A 1 83 ? 91.248 51.395 58.774 1.00 106.31 92 VAL A CA 1
ATOM 1270 C C . VAL A 1 83 ? 89.862 51.247 58.176 1.00 106.31 92 VAL A C 1
ATOM 127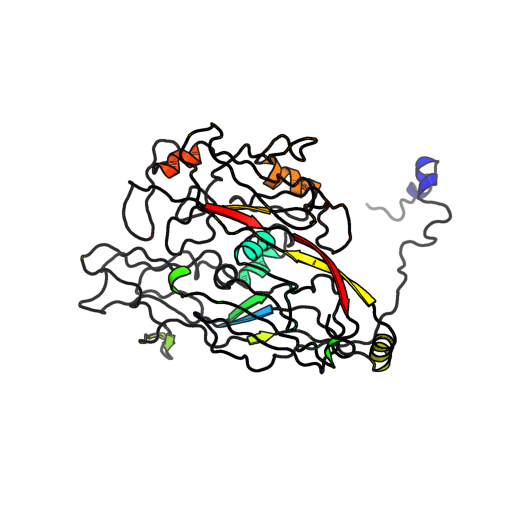1 O O . VAL A 1 83 ? 88.976 52.067 58.435 1.00 106.31 92 VAL A O 1
ATOM 1284 N N . ALA A 1 84 ? 89.675 50.196 57.392 1.00 106.47 93 ALA A N 1
ATOM 1285 C CA . ALA A 1 84 ? 88.387 49.902 56.800 1.00 106.47 93 ALA A CA 1
ATOM 1286 C C . ALA A 1 84 ? 88.417 48.468 56.309 1.00 106.47 93 ALA A C 1
ATOM 1287 O O . ALA A 1 84 ? 89.465 47.954 55.912 1.00 106.47 93 ALA A O 1
ATOM 1294 N N . ILE A 1 85 ? 87.256 47.823 56.341 1.00 107.59 94 ILE A N 1
ATOM 1295 C CA . ILE A 1 85 ? 87.198 46.407 56.025 1.00 107.59 94 ILE A CA 1
ATOM 1296 C C . ILE A 1 85 ? 87.253 46.229 54.518 1.00 107.59 94 ILE A C 1
ATOM 1297 O O . ILE A 1 85 ? 87.032 47.178 53.755 1.00 107.59 94 ILE A O 1
ATOM 1313 N N . ARG A 1 86 ? 87.540 45.008 54.077 1.00 108.51 95 ARG A N 1
ATOM 1314 C CA . ARG A 1 86 ? 87.808 44.802 52.674 1.00 108.51 95 ARG A CA 1
ATOM 1315 C C . ARG A 1 86 ? 86.985 43.677 52.075 1.00 108.51 95 ARG A C 1
ATOM 1316 O O . ARG A 1 86 ? 86.447 42.830 52.794 1.00 108.51 95 ARG A O 1
ATOM 1337 N N . PRO A 1 87 ? 86.876 43.656 50.755 1.00 107.83 96 PRO A N 1
ATOM 1338 C CA . PRO A 1 87 ? 86.275 42.521 50.069 1.00 107.83 96 PRO A CA 1
ATOM 1339 C C . PRO A 1 87 ? 87.332 41.511 49.660 1.00 107.83 96 PRO A C 1
ATOM 1340 O O . PRO A 1 87 ? 88.532 41.689 49.869 1.00 107.83 96 PRO A O 1
ATOM 1351 N N . THR A 1 88 ? 86.855 40.431 49.050 1.00 111.26 97 THR A N 1
ATOM 1352 C CA . THR A 1 88 ? 87.703 39.531 48.277 1.00 111.26 97 THR A CA 1
ATOM 1353 C C . THR A 1 88 ? 88.634 38.711 49.162 1.00 111.26 97 THR A C 1
ATOM 1354 O O . THR A 1 88 ? 89.668 38.220 48.710 1.00 111.26 97 THR A O 1
ATOM 1365 N N . ASN A 1 89 ? 88.275 38.555 50.433 1.00 108.71 98 ASN A N 1
ATOM 1366 C CA . ASN A 1 89 ? 89.029 37.635 51.273 1.00 108.71 98 ASN A CA 1
ATOM 1367 C C . ASN A 1 89 ? 88.899 36.218 50.740 1.00 108.71 98 ASN A C 1
ATOM 1368 O O . ASN A 1 89 ? 89.890 35.488 50.629 1.00 108.71 98 ASN A O 1
ATOM 1379 N N . THR A 1 90 ? 87.679 35.822 50.387 1.00 106.30 99 THR A N 1
ATOM 1380 C CA . THR A 1 90 ? 87.420 34.551 49.718 1.00 106.30 99 THR A CA 1
ATOM 1381 C C . THR A 1 90 ? 86.108 34.699 48.955 1.00 106.30 99 THR A C 1
ATOM 1382 O O . THR A 1 90 ? 85.028 34.634 49.550 1.00 106.30 99 THR A O 1
ATOM 1393 N N . GLY A 1 91 ? 86.206 34.894 47.645 1.00 111.42 100 GLY A N 1
ATOM 1394 C CA . GLY A 1 91 ? 85.007 35.062 46.834 1.00 111.42 100 GLY A CA 1
ATOM 1395 C C . GLY A 1 91 ? 84.242 36.326 47.150 1.00 111.42 100 GLY A C 1
ATOM 1396 O O . GLY A 1 91 ? 83.005 36.332 47.123 1.00 111.42 100 GLY A O 1
ATOM 1400 N N . GLY A 1 92 ? 84.955 37.409 47.444 1.00 111.04 101 GLY A N 1
ATOM 1401 C CA . GLY A 1 92 ? 84.318 38.655 47.813 1.00 111.04 101 GLY A CA 1
ATOM 1402 C C . GLY A 1 92 ? 84.001 38.709 49.289 1.00 111.04 101 GLY A C 1
ATOM 1403 O O . GLY A 1 92 ? 84.336 37.820 50.077 1.00 111.04 101 GLY A O 1
ATOM 1407 N N . ALA A 1 93 ? 83.352 39.797 49.671 1.00 110.21 102 ALA A N 1
ATOM 1408 C CA . ALA A 1 93 ? 82.774 39.958 50.994 1.00 110.21 102 ALA A CA 1
ATOM 1409 C C . ALA A 1 93 ? 81.284 40.213 50.829 1.00 110.21 102 ALA A C 1
ATOM 1410 O O . ALA A 1 93 ? 80.732 40.090 49.733 1.00 110.21 102 ALA A O 1
ATOM 1417 N N . ILE A 1 94 ? 80.628 40.564 51.934 1.00 112.86 103 ILE A N 1
ATOM 1418 C CA . ILE A 1 94 ? 79.189 40.769 51.899 1.00 112.86 103 ILE A CA 1
ATOM 1419 C C . ILE A 1 94 ? 78.859 41.779 50.817 1.00 112.86 103 ILE A C 1
ATOM 1420 O O . ILE A 1 94 ? 79.374 42.903 50.812 1.00 112.86 103 ILE A O 1
ATOM 1436 N N . ASN A 1 95 ? 77.986 41.381 49.894 1.00 118.10 104 ASN A N 1
ATOM 1437 C CA . ASN A 1 95 ? 77.775 42.171 48.689 1.00 118.10 104 ASN A CA 1
ATOM 1438 C C . ASN A 1 95 ? 77.217 43.551 49.018 1.00 118.10 104 ASN A C 1
ATOM 1439 O O . ASN A 1 95 ? 77.604 44.551 48.403 1.00 118.10 104 ASN A O 1
ATOM 1450 N N . ALA A 1 96 ? 76.317 43.632 49.995 1.00 115.07 105 ALA A N 1
ATOM 1451 C CA . ALA A 1 96 ? 75.482 44.817 50.133 1.00 115.07 105 ALA A CA 1
ATOM 1452 C C . ALA A 1 96 ? 75.731 45.644 51.382 1.00 115.07 105 ALA A C 1
ATOM 1453 O O . ALA A 1 96 ? 76.089 46.816 51.259 1.00 115.07 105 ALA A O 1
ATOM 1460 N N . ASN A 1 97 ? 75.583 45.075 52.572 1.00 112.29 106 ASN A N 1
ATOM 1461 C CA . ASN A 1 97 ? 75.478 45.870 53.785 1.00 112.29 106 ASN A CA 1
ATOM 1462 C C . ASN A 1 97 ? 76.692 45.758 54.676 1.00 112.29 106 ASN A C 1
ATOM 1463 O O . ASN A 1 97 ? 76.549 45.809 55.901 1.00 112.29 106 ASN A O 1
ATOM 1474 N N . ALA A 1 98 ? 77.874 45.603 54.101 1.00 109.05 107 ALA A N 1
ATOM 1475 C CA . ALA A 1 98 ? 79.077 45.613 54.912 1.00 109.05 107 ALA A CA 1
ATOM 1476 C C . ALA A 1 98 ? 79.032 46.790 55.871 1.00 109.05 107 ALA A C 1
ATOM 1477 O O . ALA A 1 98 ? 78.495 47.853 55.551 1.00 109.05 107 ALA A O 1
ATOM 1484 N N . THR A 1 99 ? 79.568 46.588 57.064 1.00 110.62 108 THR A N 1
ATOM 1485 C CA . THR A 1 99 ? 79.556 47.612 58.090 1.00 110.62 108 THR A CA 1
ATOM 1486 C C . THR A 1 99 ? 80.892 47.659 58.806 1.00 110.62 108 THR A C 1
ATOM 1487 O O . THR A 1 99 ? 81.667 46.701 58.788 1.00 110.62 108 THR A O 1
ATOM 1498 N N . ILE A 1 100 ? 81.134 48.790 59.450 1.00 108.80 109 ILE A N 1
ATOM 1499 C CA . ILE A 1 100 ? 82.327 49.016 60.246 1.00 108.80 109 ILE A CA 1
ATOM 1500 C C . ILE A 1 100 ? 82.059 50.209 61.143 1.00 108.80 109 ILE A C 1
ATOM 1501 O O . ILE A 1 100 ? 81.500 51.215 60.698 1.00 108.80 109 ILE A O 1
ATOM 1517 N N . ARG A 1 101 ? 82.472 50.105 62.398 1.00 107.46 110 ARG A N 1
ATOM 1518 C CA . ARG A 1 101 ? 82.143 51.104 63.396 1.00 107.46 110 ARG A CA 1
ATOM 1519 C C . ARG A 1 101 ? 83.369 51.383 64.244 1.00 107.46 110 ARG A C 1
ATOM 1520 O O . ARG A 1 101 ? 84.460 50.868 63.992 1.00 107.46 110 ARG A O 1
ATOM 1541 N N . TRP A 1 102 ? 83.168 52.219 65.252 1.00 104.90 111 TRP A N 1
ATOM 1542 C CA . TRP A 1 102 ? 84.146 52.449 66.295 1.00 104.90 111 TRP A CA 1
ATOM 1543 C C . TRP A 1 102 ? 83.393 52.788 67.568 1.00 104.90 111 TRP A C 1
ATOM 1544 O O . TRP A 1 102 ? 82.163 52.853 67.585 1.00 104.90 111 TRP A O 1
ATOM 1565 N N . THR A 1 103 ? 84.143 53.005 68.637 1.00 102.13 112 THR A N 1
ATOM 1566 C CA . THR A 1 103 ? 83.531 53.344 69.907 1.00 102.13 112 THR A CA 1
ATOM 1567 C C . THR A 1 103 ? 82.999 54.767 69.891 1.00 102.13 112 THR A C 1
ATOM 1568 O O . THR A 1 103 ? 83.060 55.472 68.881 1.00 102.13 112 THR A O 1
ATOM 1579 N N . ARG A 1 104 ? 82.485 55.189 71.045 1.00 105.55 113 ARG A N 1
ATOM 1580 C CA . ARG A 1 104 ? 82.080 56.579 71.217 1.00 105.55 113 ARG A CA 1
ATOM 1581 C C . ARG A 1 104 ? 83.186 57.375 71.900 1.00 105.55 113 ARG A C 1
ATOM 1582 O O . ARG A 1 104 ? 83.313 58.587 71.689 1.00 105.55 113 ARG A O 1
ATOM 1603 N N . ASN A 1 105 ? 84.000 56.706 72.712 1.00 99.55 114 ASN A N 1
ATOM 1604 C CA . ASN A 1 105 ? 85.157 57.300 73.365 1.00 99.55 114 ASN A CA 1
ATOM 1605 C C . ASN A 1 105 ? 86.335 56.363 73.162 1.00 99.55 114 ASN A C 1
ATOM 1606 O O . ASN A 1 105 ? 86.317 55.233 73.657 1.00 99.55 114 ASN A O 1
ATOM 1617 N N . PHE A 1 106 ? 87.351 56.824 72.434 1.00 101.53 115 PHE A N 1
ATOM 1618 C CA . PHE A 1 106 ? 88.431 55.932 72.033 1.00 101.53 115 PHE A CA 1
ATOM 1619 C C . PHE A 1 106 ? 89.593 55.942 73.011 1.00 101.53 115 PHE A C 1
ATOM 1620 O O . PHE A 1 106 ? 89.860 54.936 73.674 1.00 101.53 115 PHE A O 1
ATOM 1637 N N . MET A 1 107 ? 90.277 57.074 73.128 1.00 102.29 116 MET A N 1
ATOM 1638 C CA . MET A 1 107 ? 91.493 57.105 73.927 1.00 102.29 116 MET A CA 1
ATOM 1639 C C . MET A 1 107 ? 91.157 57.096 75.410 1.00 102.29 116 MET A C 1
ATOM 1640 O O . MET A 1 107 ? 92.002 56.772 76.251 1.00 102.29 116 MET A O 1
ATOM 1654 N N . HIS A 1 108 ? 89.918 57.446 75.750 1.00 101.54 117 HIS A N 1
ATOM 1655 C CA . HIS A 1 108 ? 89.446 57.236 77.111 1.00 101.54 117 HIS A CA 1
ATOM 1656 C C . HIS A 1 108 ? 89.305 55.752 77.393 1.00 101.54 117 HIS A C 1
ATOM 1657 O O . HIS A 1 108 ? 89.778 55.246 78.416 1.00 101.54 117 HIS A O 1
ATOM 1671 N N . ASN A 1 109 ? 88.654 55.038 76.483 1.00 103.60 118 ASN A N 1
ATOM 1672 C CA . ASN A 1 109 ? 88.373 53.630 76.712 1.00 103.60 118 ASN A CA 1
ATOM 1673 C C . ASN A 1 109 ? 89.591 52.773 76.419 1.00 103.60 118 ASN A C 1
ATOM 1674 O O . ASN A 1 109 ? 89.852 51.788 77.117 1.00 103.60 118 ASN A O 1
ATOM 1685 N N . LEU A 1 110 ? 90.344 53.131 75.384 1.00 101.22 119 LEU A N 1
ATOM 1686 C CA . LEU A 1 110 ? 91.498 52.333 74.997 1.00 101.22 119 LEU A CA 1
ATOM 1687 C C . LEU A 1 110 ? 92.408 52.081 76.182 1.00 101.22 119 LEU A C 1
ATOM 1688 O O . LEU A 1 110 ? 92.773 50.938 76.472 1.00 101.22 119 LEU A O 1
ATOM 1704 N N . VAL A 1 111 ? 92.795 53.146 76.876 1.00 99.67 120 VAL A N 1
ATOM 1705 C CA . VAL A 1 111 ? 93.737 52.998 77.968 1.00 99.67 120 VAL A CA 1
ATOM 1706 C C . VAL A 1 111 ? 93.109 52.173 79.072 1.00 99.67 120 VAL A C 1
ATOM 1707 O O . VAL A 1 111 ? 91.927 52.330 79.400 1.00 99.67 120 VAL A O 1
ATOM 1720 N N . GLU A 1 112 ? 93.900 51.283 79.648 1.00 102.07 121 GLU A N 1
ATOM 1721 C CA . GLU A 1 112 ? 93.492 50.550 80.831 1.00 102.07 121 GLU A CA 1
ATOM 1722 C C . GLU A 1 112 ? 94.023 51.309 82.043 1.00 102.07 121 GLU A C 1
ATOM 1723 O O . GLU A 1 112 ? 94.432 52.467 81.941 1.00 102.07 121 GLU A O 1
ATOM 1735 N N . LYS A 1 113 ? 94.019 50.674 83.207 1.00 96.97 122 LYS A N 1
ATOM 1736 C CA . LYS A 1 113 ? 94.482 51.348 84.407 1.00 96.97 122 LYS A CA 1
ATOM 1737 C C . LYS A 1 113 ? 95.885 51.895 84.199 1.00 96.97 122 LYS A C 1
ATOM 1738 O O . LYS A 1 113 ? 96.718 51.276 83.534 1.00 96.97 122 LYS A O 1
ATOM 1757 N N . VAL A 1 114 ? 96.138 53.067 84.767 1.00 98.55 123 VAL A N 1
ATOM 1758 C CA . VAL A 1 114 ? 97.455 53.685 84.760 1.00 98.55 123 VAL A CA 1
ATOM 1759 C C . VAL A 1 114 ? 97.769 54.104 86.183 1.00 98.55 123 VAL A C 1
ATOM 1760 O O . VAL A 1 114 ? 96.858 54.281 86.997 1.00 98.55 123 VAL A O 1
ATOM 1773 N N . ASN A 1 115 ? 99.051 54.261 86.480 1.00 98.67 124 ASN A N 1
ATOM 1774 C CA . ASN A 1 115 ? 99.470 54.621 87.820 1.00 98.67 124 ASN A CA 1
ATOM 1775 C C . ASN A 1 115 ? 100.975 54.791 87.850 1.00 98.67 124 ASN A C 1
ATOM 1776 O O . ASN A 1 115 ? 101.687 54.344 86.949 1.00 98.67 124 ASN A O 1
ATOM 1787 N N . ILE A 1 116 ? 101.452 55.437 88.907 1.00 99.67 125 ILE A N 1
ATOM 1788 C CA . ILE A 1 116 ? 102.871 55.687 89.103 1.00 99.67 125 ILE A CA 1
ATOM 1789 C C . ILE A 1 116 ? 103.340 54.867 90.292 1.00 99.67 125 ILE A C 1
ATOM 1790 O O . ILE A 1 116 ? 102.549 54.546 91.185 1.00 99.67 125 ILE A O 1
ATOM 1806 N N . THR A 1 117 ? 104.620 54.521 90.294 1.00 104.71 126 THR A N 1
ATOM 1807 C CA . THR A 1 117 ? 105.218 53.688 91.321 1.00 104.71 126 THR A CA 1
ATOM 1808 C C . THR A 1 117 ? 106.550 54.282 91.739 1.00 104.71 126 THR A C 1
ATOM 1809 O O . THR A 1 117 ? 107.333 54.723 90.894 1.00 104.71 126 THR A O 1
ATOM 1820 N N . PHE A 1 118 ? 106.802 54.298 93.043 1.00 102.20 127 PHE A N 1
ATOM 1821 C CA . PHE A 1 118 ? 108.081 54.732 93.586 1.00 102.20 127 PHE A CA 1
ATOM 1822 C C . PHE A 1 118 ? 108.836 53.547 94.180 1.00 102.20 127 PHE A C 1
ATOM 1823 O O . PHE A 1 118 ? 109.448 53.640 95.244 1.00 102.20 127 PHE A O 1
ATOM 1840 N N . ASN A 1 119 ? 108.769 52.412 93.486 1.00 107.00 128 ASN A N 1
ATOM 1841 C CA . ASN A 1 119 ? 109.631 51.264 93.729 1.00 107.00 128 ASN A CA 1
ATOM 1842 C C . ASN A 1 119 ? 109.243 50.404 94.927 1.00 107.00 128 ASN A C 1
ATOM 1843 O O . ASN A 1 119 ? 109.834 49.340 95.132 1.00 107.00 128 ASN A O 1
ATOM 1854 N N . ASP A 1 120 ? 108.262 50.830 95.720 1.00 110.27 129 ASP A N 1
ATOM 1855 C CA . ASP A 1 120 ? 107.794 50.039 96.855 1.00 110.27 129 ASP A CA 1
ATOM 1856 C C . ASP A 1 120 ? 106.287 50.107 97.046 1.00 110.27 129 ASP A C 1
ATOM 1857 O O . ASP A 1 120 ? 105.766 49.467 97.965 1.00 110.27 129 ASP A O 1
ATOM 1866 N N . LEU A 1 121 ? 105.572 50.863 96.220 1.00 102.87 130 LEU A N 1
ATOM 1867 C CA . LEU A 1 121 ? 104.196 51.178 96.556 1.00 102.87 130 LEU A CA 1
ATOM 1868 C C . LEU A 1 121 ? 103.496 51.802 95.361 1.00 102.87 130 LEU A C 1
ATOM 1869 O O . LEU A 1 121 ? 104.010 51.806 94.241 1.00 102.87 130 LEU A O 1
ATOM 1885 N N . ILE A 1 122 ? 102.308 52.330 95.633 1.00 100.87 131 ILE A N 1
ATOM 1886 C CA . ILE A 1 122 ? 101.504 53.062 94.668 1.00 100.87 131 ILE A CA 1
ATOM 1887 C C . ILE A 1 122 ? 100.870 54.233 95.399 1.00 100.87 131 ILE A C 1
ATOM 1888 O O . ILE A 1 122 ? 100.565 54.136 96.594 1.00 100.87 131 ILE A O 1
ATOM 1904 N N . VAL A 1 123 ? 100.673 55.342 94.687 1.00 99.78 132 VAL A N 1
ATOM 1905 C CA . VAL A 1 123 ? 100.069 56.534 95.261 1.00 99.78 132 VAL A CA 1
ATOM 1906 C C . VAL A 1 123 ? 98.976 57.106 94.387 1.00 99.78 132 VAL A C 1
ATOM 1907 O O . VAL A 1 123 ? 98.465 58.195 94.675 1.00 99.78 132 VAL A O 1
ATOM 1920 N N . HIS A 1 124 ? 98.619 56.419 93.314 1.00 99.00 133 HIS A N 1
ATOM 1921 C CA . HIS A 1 124 ? 97.786 56.984 92.274 1.00 99.00 133 HIS A CA 1
ATOM 1922 C C . HIS A 1 124 ? 97.243 55.835 91.451 1.00 99.00 133 HIS A C 1
ATOM 1923 O O . HIS A 1 124 ? 97.827 54.752 91.416 1.00 99.00 133 HIS A O 1
ATOM 1937 N N . GLU A 1 125 ? 96.132 56.078 90.778 1.00 99.04 134 GLU A N 1
ATOM 1938 C CA . GLU A 1 125 ? 95.471 55.005 90.062 1.00 99.04 134 GLU A CA 1
ATOM 1939 C C . GLU A 1 125 ? 94.263 55.567 89.337 1.00 99.04 134 GLU A C 1
ATOM 1940 O O . GLU A 1 125 ? 93.732 56.614 89.707 1.00 99.04 134 GLU A O 1
ATOM 1952 N N . PHE A 1 126 ? 93.817 54.838 88.322 1.00 98.29 135 PHE A N 1
ATOM 1953 C CA . PHE A 1 126 ? 92.880 55.367 87.351 1.00 98.29 135 PHE A CA 1
ATOM 1954 C C . PHE A 1 126 ? 92.184 54.210 86.661 1.00 98.29 135 PHE A C 1
ATOM 1955 O O . PHE A 1 126 ? 92.503 53.042 86.888 1.00 98.29 135 PHE A O 1
ATOM 1972 N N . ASP A 1 127 ? 91.236 54.561 85.800 1.00 102.21 136 ASP A N 1
ATOM 1973 C CA . ASP A 1 127 ? 90.616 53.633 84.870 1.00 102.21 136 ASP A CA 1
ATOM 1974 C C . ASP A 1 127 ? 89.992 54.421 83.734 1.00 102.21 136 ASP A C 1
ATOM 1975 O O . ASP A 1 127 ? 89.946 55.652 83.753 1.00 102.21 136 ASP A O 1
ATOM 1984 N N . SER A 1 128 ? 89.501 53.690 82.739 1.00 102.32 137 SER A N 1
ATOM 1985 C CA . SER A 1 128 ? 88.749 54.329 81.671 1.00 102.32 137 SER A CA 1
ATOM 1986 C C . SER A 1 128 ? 87.513 55.024 82.220 1.00 102.32 137 SER A C 1
ATOM 1987 O O . SER A 1 128 ? 87.252 56.196 81.911 1.00 102.32 137 SER A O 1
ATOM 1995 N N . TYR A 1 129 ? 86.744 54.315 83.045 1.00 103.92 138 TYR A N 1
ATOM 1996 C CA . TYR A 1 129 ? 85.546 54.899 83.633 1.00 103.92 138 TYR A CA 1
ATOM 1997 C C . TYR A 1 129 ? 85.844 56.267 84.222 1.00 103.92 138 TYR A C 1
ATOM 1998 O O . TYR A 1 129 ? 84.979 57.150 84.251 1.00 103.92 138 TYR A O 1
ATOM 2016 N N . TRP A 1 130 ? 87.074 56.471 84.683 1.00 99.28 139 TRP A N 1
ATOM 2017 C CA . TRP A 1 130 ? 87.382 57.710 85.373 1.00 99.28 139 TRP A CA 1
ATOM 2018 C C . TRP A 1 130 ? 87.488 58.869 84.402 1.00 99.28 139 TRP A C 1
ATOM 2019 O O . TRP A 1 130 ? 86.970 59.954 84.674 1.00 99.28 139 TRP A O 1
ATOM 2040 N N . PHE A 1 131 ? 88.183 58.679 83.280 1.00 99.39 140 PHE A N 1
ATOM 2041 C CA . PHE A 1 131 ? 88.125 59.698 82.240 1.00 99.39 140 PHE A CA 1
ATOM 2042 C C . PHE A 1 131 ? 86.689 59.919 81.823 1.00 99.39 140 PHE A C 1
ATOM 2043 O O . PHE A 1 131 ? 86.260 61.056 81.589 1.00 99.39 140 PHE A O 1
ATOM 2060 N N . ASP A 1 132 ? 85.925 58.834 81.741 1.00 103.06 141 ASP A N 1
ATOM 2061 C CA . ASP A 1 132 ? 84.539 58.953 81.324 1.00 103.06 141 ASP A CA 1
ATOM 2062 C C . ASP A 1 132 ? 83.797 59.929 82.226 1.00 103.06 141 ASP A C 1
ATOM 2063 O O . ASP A 1 132 ? 83.095 60.827 81.748 1.00 103.06 141 ASP A O 1
ATOM 2072 N N . PHE A 1 133 ? 83.965 59.783 83.539 1.00 99.48 142 PHE A N 1
ATOM 2073 C CA . PHE A 1 133 ? 83.316 60.699 84.472 1.00 99.48 142 PHE A CA 1
ATOM 2074 C C . PHE A 1 133 ? 83.899 62.099 84.349 1.00 99.48 142 PHE A C 1
ATOM 2075 O O . PHE A 1 133 ? 83.169 63.084 84.194 1.00 99.48 142 PHE A O 1
ATOM 2092 N N . ASN A 1 134 ? 85.225 62.202 84.404 1.00 96.43 143 ASN A N 1
ATOM 2093 C CA . ASN A 1 134 ? 85.874 63.502 84.493 1.00 96.43 143 ASN A CA 1
ATOM 2094 C C . ASN A 1 134 ? 85.643 64.319 83.236 1.00 96.43 143 ASN A C 1
ATOM 2095 O O . ASN A 1 134 ? 85.942 65.517 83.203 1.00 96.43 143 ASN A O 1
ATOM 2106 N N . SER A 1 135 ? 85.130 63.689 82.183 1.00 98.85 144 SER A N 1
ATOM 2107 C CA . SER A 1 135 ? 84.817 64.435 80.973 1.00 98.85 144 SER A CA 1
ATOM 2108 C C . SER A 1 135 ? 83.673 65.403 81.222 1.00 98.85 144 SER A C 1
ATOM 2109 O O . SER A 1 135 ? 83.575 66.451 80.574 1.00 98.85 144 SER A O 1
ATOM 2117 N N . GLN A 1 136 ? 82.778 65.053 82.143 1.00 97.60 145 GLN A N 1
ATOM 2118 C CA . GLN A 1 136 ? 81.597 65.874 82.372 1.00 97.60 145 GLN A CA 1
ATOM 2119 C C . GLN A 1 136 ? 81.810 66.865 83.505 1.00 97.60 145 GLN A C 1
ATOM 2120 O O . GLN A 1 136 ? 81.759 68.082 83.301 1.00 97.60 145 GLN A O 1
ATOM 2134 N N . PHE A 1 137 ? 82.052 66.358 84.709 1.00 98.37 146 PHE A N 1
ATOM 2135 C CA . PHE A 1 137 ? 81.878 67.180 85.898 1.00 98.37 146 PHE A CA 1
ATOM 2136 C C . PHE A 1 137 ? 82.969 68.231 86.014 1.00 98.37 146 PHE A C 1
ATOM 2137 O O . PHE A 1 137 ? 82.691 69.412 86.246 1.00 98.37 146 PHE A O 1
ATOM 2154 N N . ASN A 1 138 ? 84.221 67.815 85.860 1.00 99.30 147 ASN A N 1
ATOM 2155 C CA . ASN A 1 138 ? 85.375 68.622 86.218 1.00 99.30 147 ASN A CA 1
ATOM 2156 C C . ASN A 1 138 ? 85.989 69.332 85.023 1.00 99.30 147 ASN A C 1
ATOM 2157 O O . ASN A 1 138 ? 87.212 69.497 84.969 1.00 99.30 147 ASN A O 1
ATOM 2168 N N . ILE A 1 139 ? 85.180 69.740 84.058 1.00 97.68 148 ILE A N 1
ATOM 2169 C CA . ILE A 1 139 ? 85.694 70.453 82.903 1.00 97.68 148 ILE A CA 1
ATOM 2170 C C . ILE A 1 139 ? 84.631 71.415 82.396 1.00 97.68 148 ILE A C 1
ATOM 2171 O O . ILE A 1 139 ? 83.435 71.110 82.390 1.00 97.68 148 ILE A O 1
ATOM 2187 N N . ASP A 1 140 ? 85.087 72.583 81.956 1.00 98.14 149 ASP A N 1
ATOM 2188 C CA . ASP A 1 140 ? 84.214 73.736 81.780 1.00 98.14 149 ASP A CA 1
ATOM 2189 C C . ASP A 1 140 ? 83.053 73.434 80.842 1.00 98.14 149 ASP A C 1
ATOM 2190 O O . ASP A 1 140 ? 83.045 72.436 80.118 1.00 98.14 149 ASP A O 1
ATOM 2199 N N . ALA A 1 141 ? 82.055 74.321 80.872 1.00 99.02 150 ALA A N 1
ATOM 2200 C CA . ALA A 1 141 ? 80.953 74.238 79.923 1.00 99.02 150 ALA A CA 1
ATOM 2201 C C . ALA A 1 141 ? 81.416 74.606 78.517 1.00 99.02 150 ALA A C 1
ATO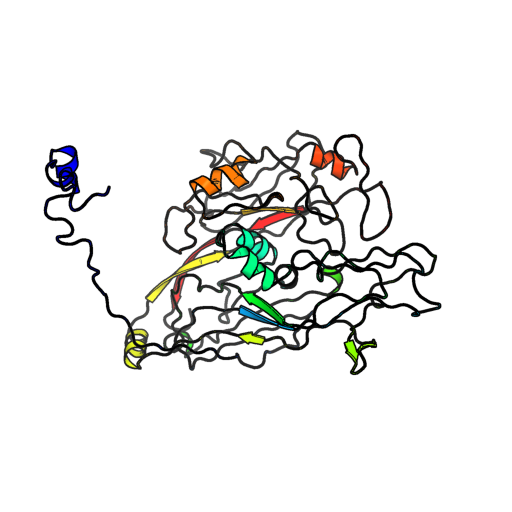M 2202 O O . ALA A 1 141 ? 80.712 74.342 77.535 1.00 99.02 150 ALA A O 1
ATOM 2209 N N . SER A 1 142 ? 82.608 75.197 78.398 1.00 95.67 151 SER A N 1
ATOM 2210 C CA . SER A 1 142 ? 83.053 75.708 77.105 1.00 95.67 151 SER A CA 1
ATOM 2211 C C . SER A 1 142 ? 84.088 74.794 76.464 1.00 95.67 151 SER A C 1
ATOM 2212 O O . SER A 1 142 ? 84.101 74.619 75.241 1.00 95.67 151 SER A O 1
ATOM 2220 N N . LYS A 1 143 ? 84.962 74.204 77.273 1.00 94.74 152 LYS A N 1
ATOM 2221 C CA . LYS A 1 143 ? 86.141 73.509 76.770 1.00 94.74 152 LYS A CA 1
ATOM 2222 C C . LYS A 1 143 ? 85.836 72.128 76.207 1.00 94.74 152 LYS A C 1
ATOM 2223 O O . LYS A 1 143 ? 86.765 71.425 75.788 1.00 94.74 152 LYS A O 1
ATOM 2242 N N . ARG A 1 144 ? 84.563 71.735 76.175 1.00 98.69 153 ARG A N 1
ATOM 2243 C CA . ARG A 1 144 ? 84.216 70.364 75.823 1.00 98.69 153 ARG A CA 1
ATOM 2244 C C . ARG A 1 144 ? 84.526 70.081 74.365 1.00 98.69 153 ARG A C 1
ATOM 2245 O O . ARG A 1 144 ? 85.017 68.999 74.025 1.00 98.69 153 ARG A O 1
ATOM 2266 N N . VAL A 1 145 ? 84.243 71.039 73.487 1.00 99.40 154 VAL A N 1
ATOM 2267 C CA . VAL A 1 145 ? 84.452 70.801 72.067 1.00 99.40 154 VAL A CA 1
ATOM 2268 C C . VAL A 1 145 ? 85.929 70.652 71.777 1.00 99.40 154 VAL A C 1
ATOM 2269 O O . VAL A 1 145 ? 86.332 69.839 70.942 1.00 99.40 154 VAL A O 1
ATOM 2282 N N . GLY A 1 146 ? 86.761 71.434 72.452 1.00 102.74 155 GLY A N 1
ATOM 2283 C CA . GLY A 1 146 ? 88.190 71.238 72.311 1.00 102.74 155 GLY A CA 1
ATOM 2284 C C . GLY A 1 146 ? 88.606 69.871 72.808 1.00 102.74 155 GLY A C 1
ATOM 2285 O O . GLY A 1 146 ? 89.278 69.115 72.098 1.00 102.74 155 GLY A O 1
ATOM 2289 N N . TYR A 1 147 ? 88.176 69.519 74.022 1.00 102.80 156 TYR A N 1
ATOM 2290 C CA . TYR A 1 147 ? 88.483 68.198 74.553 1.00 102.80 156 TYR A CA 1
ATOM 2291 C C . TYR A 1 147 ? 88.175 67.132 73.521 1.00 102.80 156 TYR A C 1
ATOM 2292 O O . TYR A 1 147 ? 88.997 66.252 73.245 1.00 102.80 156 TYR A O 1
ATOM 2310 N N . ARG A 1 148 ? 86.996 67.216 72.920 1.00 102.94 157 ARG A N 1
ATOM 2311 C CA . ARG A 1 148 ? 86.562 66.169 72.012 1.00 102.94 157 ARG A CA 1
ATOM 2312 C C . ARG A 1 148 ? 87.350 66.212 70.714 1.00 102.94 157 ARG A C 1
ATOM 2313 O O . ARG A 1 148 ? 87.836 65.181 70.239 1.00 102.94 157 ARG A O 1
ATOM 2334 N N . ASN A 1 149 ? 87.514 67.397 70.135 1.00 104.42 158 ASN A N 1
ATOM 2335 C CA . ASN A 1 149 ? 88.361 67.513 68.958 1.00 104.42 158 ASN A CA 1
ATOM 2336 C C . ASN A 1 149 ? 89.717 66.875 69.209 1.00 104.42 158 ASN A C 1
ATOM 2337 O O . ASN A 1 149 ? 90.392 66.455 68.263 1.00 104.42 158 ASN A O 1
ATOM 2348 N N . MET A 1 150 ? 90.125 66.778 70.475 1.00 103.58 159 MET A N 1
ATOM 2349 C CA . MET A 1 150 ? 91.379 66.105 70.784 1.00 103.58 159 MET A CA 1
ATOM 2350 C C . MET A 1 150 ? 91.196 64.592 70.815 1.00 103.58 159 MET A C 1
ATOM 2351 O O . MET A 1 150 ? 92.174 63.840 70.757 1.00 103.58 159 MET A O 1
ATOM 2365 N N . ILE A 1 151 ? 89.954 64.121 70.919 1.00 101.39 160 ILE A N 1
ATOM 2366 C CA . ILE A 1 151 ? 89.677 62.691 71.051 1.00 101.39 160 ILE A CA 1
ATOM 2367 C C . ILE A 1 151 ? 88.217 62.394 70.738 1.00 101.39 160 ILE A C 1
ATOM 2368 O O . ILE A 1 151 ? 87.317 63.053 71.270 1.00 101.39 160 ILE A O 1
ATOM 2384 N N . GLY A 1 152 ? 87.986 61.366 69.928 1.00 99.89 161 GLY A N 1
ATOM 2385 C CA . GLY A 1 152 ? 86.671 60.750 69.821 1.00 99.89 161 GLY A CA 1
ATOM 2386 C C . GLY A 1 152 ? 85.523 61.716 69.658 1.00 99.89 161 GLY A C 1
ATOM 2387 O O . GLY A 1 152 ? 84.712 61.866 70.579 1.00 99.89 161 GLY A O 1
ATOM 2391 N N . ASP A 1 153 ? 85.430 62.381 68.509 1.00 103.23 162 ASP A N 1
ATOM 2392 C CA . ASP A 1 153 ? 84.547 63.527 68.373 1.00 103.23 162 ASP A CA 1
ATOM 2393 C C . ASP A 1 153 ? 83.822 63.588 67.037 1.00 103.23 162 ASP A C 1
ATOM 2394 O O . ASP A 1 153 ? 83.057 64.523 66.793 1.00 103.23 162 ASP A O 1
ATOM 2403 N N . ILE A 1 154 ? 84.025 62.613 66.163 1.00 104.05 163 ILE A N 1
ATOM 2404 C CA . ILE A 1 154 ? 83.804 62.894 64.748 1.00 104.05 163 ILE A CA 1
ATOM 2405 C C . ILE A 1 154 ? 83.025 61.759 64.101 1.00 104.05 163 ILE A C 1
ATOM 2406 O O . ILE A 1 154 ? 83.201 60.578 64.437 1.00 104.05 163 ILE A O 1
ATOM 2422 N N . PRO A 1 155 ? 82.159 62.097 63.141 1.00 104.15 164 PRO A N 1
ATOM 2423 C CA . PRO A 1 155 ? 81.510 61.058 62.324 1.00 104.15 164 PRO A CA 1
ATOM 2424 C C . PRO A 1 155 ? 82.468 60.260 61.461 1.00 104.15 164 PRO A C 1
ATOM 2425 O O . PRO A 1 155 ? 82.021 59.503 60.590 1.00 104.15 164 PRO A O 1
ATOM 2436 N N . ALA A 1 156 ? 83.774 60.456 61.618 1.00 103.13 165 ALA A N 1
ATOM 2437 C CA . ALA A 1 156 ? 84.715 59.469 61.109 1.00 103.13 165 ALA A CA 1
ATOM 2438 C C . ALA A 1 156 ? 84.848 58.311 62.086 1.00 103.13 165 ALA A C 1
ATOM 2439 O O . ALA A 1 156 ? 84.810 57.143 61.688 1.00 103.13 165 ALA A O 1
ATOM 2446 N N . MET A 1 157 ? 84.996 58.617 63.374 1.00 105.06 166 MET A N 1
ATOM 2447 C CA . MET A 1 157 ? 85.063 57.564 64.379 1.00 105.06 166 MET A CA 1
ATOM 2448 C C . MET A 1 157 ? 83.674 57.037 64.712 1.00 105.06 166 MET A C 1
ATOM 2449 O O . MET A 1 157 ? 83.531 56.028 65.408 1.00 105.06 166 MET A O 1
ATOM 2463 N N . ILE A 1 158 ? 82.635 57.736 64.272 1.00 103.54 167 ILE A N 1
ATOM 2464 C CA . ILE A 1 158 ? 81.266 57.273 64.463 1.00 103.54 167 ILE A CA 1
ATOM 2465 C C . ILE A 1 158 ? 80.513 57.552 63.171 1.00 103.54 167 ILE A C 1
ATOM 2466 O O . ILE A 1 158 ? 81.118 57.966 62.180 1.00 103.54 167 ILE A O 1
ATOM 2482 N N . ASN A 1 159 ? 79.212 57.299 63.145 1.00 105.75 168 ASN A N 1
ATOM 2483 C CA . ASN A 1 159 ? 78.468 57.455 61.904 1.00 105.75 168 ASN A CA 1
ATOM 2484 C C . ASN A 1 159 ? 79.115 56.502 60.911 1.00 105.75 168 ASN A C 1
ATOM 2485 O O . ASN A 1 159 ? 79.741 56.924 59.932 1.00 105.75 168 ASN A O 1
ATOM 2496 N N . PRO A 1 160 ? 78.984 55.207 61.150 1.00 107.72 169 PRO A N 1
ATOM 2497 C CA . PRO A 1 160 ? 79.812 54.231 60.450 1.00 107.72 169 PRO A CA 1
ATOM 2498 C C . PRO A 1 160 ? 79.572 54.218 58.953 1.00 107.72 169 PRO A C 1
ATOM 2499 O O . PRO A 1 160 ? 78.737 54.953 58.423 1.00 107.72 169 PRO A O 1
ATOM 2510 N N . VAL A 1 161 ? 80.323 53.351 58.276 1.00 110.22 170 VAL A N 1
ATOM 2511 C CA . VAL A 1 161 ? 80.390 53.313 56.827 1.00 110.22 170 VAL A CA 1
ATOM 2512 C C . VAL A 1 161 ? 80.265 51.873 56.356 1.00 110.22 170 VAL A C 1
ATOM 2513 O O . VAL A 1 161 ? 80.411 50.923 57.125 1.00 110.22 170 VAL A O 1
ATOM 2526 N N . THR A 1 162 ? 80.001 51.728 55.064 1.00 111.80 171 THR A N 1
ATOM 2527 C CA . THR A 1 162 ? 80.103 50.431 54.427 1.00 111.80 171 THR A CA 1
ATOM 2528 C C . THR A 1 162 ? 81.565 50.118 54.120 1.00 111.80 171 THR A C 1
ATOM 2529 O O . THR A 1 162 ? 82.459 50.948 54.307 1.00 111.80 171 THR A O 1
ATOM 2540 N N . THR A 1 163 ? 81.805 48.894 53.646 1.00 108.44 172 THR A N 1
ATOM 2541 C CA . THR A 1 163 ? 83.176 48.405 53.529 1.00 108.44 172 THR A CA 1
ATOM 2542 C C . THR A 1 163 ? 84.012 49.276 52.602 1.00 108.44 172 THR A C 1
ATOM 2543 O O . THR A 1 163 ? 84.999 49.883 53.034 1.00 108.44 172 THR A O 1
ATOM 2554 N N . GLY A 1 164 ? 83.636 49.351 51.326 1.00 109.31 173 GLY A N 1
ATOM 2555 C CA . GLY A 1 164 ? 84.495 50.006 50.354 1.00 109.31 173 GLY A CA 1
ATOM 2556 C C . GLY A 1 164 ? 84.968 51.367 50.816 1.00 109.31 173 GLY A C 1
ATOM 2557 O O . GLY A 1 164 ? 86.170 51.604 50.952 1.00 109.31 173 GLY A O 1
ATOM 2561 N N . ASN A 1 165 ? 84.037 52.267 51.084 1.00 110.67 174 ASN A N 1
ATOM 2562 C CA . ASN A 1 165 ? 84.420 53.585 51.539 1.00 110.67 174 ASN A CA 1
ATOM 2563 C C . ASN A 1 165 ? 85.239 53.454 52.820 1.00 1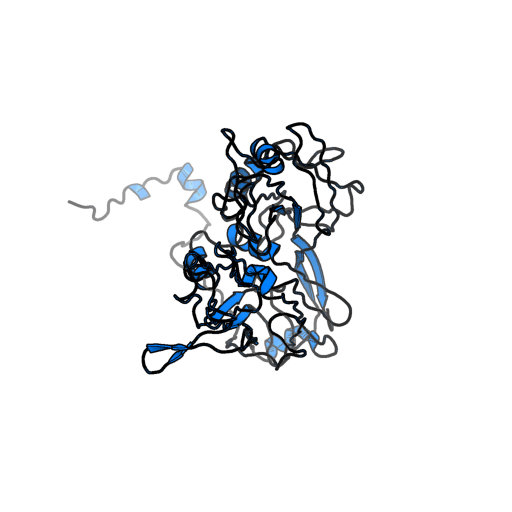10.67 174 ASN A C 1
ATOM 2564 O O . ASN A 1 165 ? 84.986 52.558 53.630 1.00 110.67 174 ASN A O 1
ATOM 2575 N N . PRO A 1 166 ? 86.236 54.305 53.016 1.00 108.66 175 PRO A N 1
ATOM 2576 C CA . PRO A 1 166 ? 87.120 54.145 54.166 1.00 108.66 175 PRO A CA 1
ATOM 2577 C C . PRO A 1 166 ? 86.532 54.767 55.414 1.00 108.66 175 PRO A C 1
ATOM 2578 O O . PRO A 1 166 ? 85.371 55.180 55.452 1.00 108.66 175 PRO A O 1
ATOM 2589 N N . LEU A 1 167 ? 87.363 54.828 56.446 1.00 106.75 176 LEU A N 1
ATOM 2590 C CA . LEU A 1 167 ? 86.983 55.420 57.712 1.00 106.75 176 LEU A CA 1
ATOM 2591 C C . LEU A 1 167 ? 88.221 55.568 58.579 1.00 106.75 176 LEU A C 1
ATOM 2592 O O . LEU A 1 167 ? 89.272 54.986 58.304 1.00 106.75 176 LEU A O 1
ATOM 2608 N N . GLY A 1 168 ? 88.082 56.354 59.634 1.00 106.46 177 GLY A N 1
ATOM 2609 C CA . GLY A 1 168 ? 89.217 56.779 60.418 1.00 106.46 177 GLY A CA 1
ATOM 2610 C C . GLY A 1 168 ? 89.792 58.085 59.902 1.00 106.46 177 GLY A C 1
ATOM 2611 O O . GLY A 1 168 ? 89.351 58.644 58.899 1.00 106.46 177 GLY A O 1
ATOM 2615 N N . THR A 1 169 ? 90.791 58.584 60.615 1.00 105.05 178 THR A N 1
ATOM 2616 C CA . THR A 1 169 ? 91.496 59.786 60.208 1.00 105.05 178 THR A CA 1
ATOM 2617 C C . THR A 1 169 ? 92.971 59.664 60.555 1.00 105.05 178 THR A C 1
ATOM 2618 O O . THR A 1 169 ? 93.335 59.484 61.721 1.00 105.05 178 THR A O 1
ATOM 2629 N N . GLY A 1 170 ? 93.814 59.794 59.537 1.00 102.54 179 GLY A N 1
ATOM 2630 C CA . GLY A 1 170 ? 95.235 59.563 59.681 1.00 102.54 179 GLY A CA 1
ATOM 2631 C C . GLY A 1 170 ? 95.971 60.693 60.359 1.00 102.54 179 GLY A C 1
ATOM 2632 O O . GLY A 1 170 ? 96.794 61.372 59.740 1.00 102.54 179 GLY A O 1
ATOM 2636 N N . GLU A 1 171 ? 95.681 60.905 61.635 1.00 103.25 180 GLU A N 1
ATOM 2637 C CA . GLU A 1 171 ? 96.387 61.901 62.418 1.00 103.25 180 GLU A CA 1
ATOM 2638 C C . GLU A 1 171 ? 96.552 61.414 63.845 1.00 103.25 180 GLU A C 1
ATOM 2639 O O . GLU A 1 171 ? 96.349 60.238 64.151 1.00 103.25 180 GLU A O 1
ATOM 2651 N N . PHE A 1 172 ? 96.910 62.349 64.714 1.00 97.55 181 PHE A N 1
ATOM 2652 C CA . PHE A 1 172 ? 97.198 62.033 66.097 1.00 97.55 181 PHE A CA 1
ATOM 2653 C C . PHE A 1 172 ? 95.977 62.284 66.971 1.00 97.55 181 PHE A C 1
ATOM 2654 O O . PHE A 1 172 ? 94.996 62.899 66.551 1.00 97.55 181 PHE A O 1
ATOM 2671 N N . PHE A 1 173 ? 96.052 61.790 68.201 1.00 101.54 182 PHE A N 1
ATOM 2672 C CA . PHE A 1 173 ? 95.058 62.034 69.230 1.00 101.54 182 PHE A CA 1
ATOM 2673 C C . PHE A 1 173 ? 95.788 62.363 70.521 1.00 101.54 182 PHE A C 1
ATOM 2674 O O . PHE A 1 173 ? 96.707 61.642 70.917 1.00 101.54 182 PHE A O 1
ATOM 2691 N N . ASN A 1 174 ? 95.375 63.438 71.179 1.00 102.08 183 ASN A N 1
ATOM 2692 C CA . ASN A 1 174 ? 95.970 63.876 72.433 1.00 102.08 183 ASN A CA 1
ATOM 2693 C C . ASN A 1 174 ? 95.030 63.526 73.575 1.00 102.08 183 ASN A C 1
ATOM 2694 O O . ASN A 1 174 ? 93.821 63.761 73.483 1.00 102.08 183 ASN A O 1
ATOM 2705 N N . LEU A 1 175 ? 95.589 62.972 74.644 1.00 101.26 184 LEU A N 1
ATOM 2706 C CA . LEU A 1 175 ? 94.844 62.598 75.829 1.00 101.26 184 LEU A CA 1
ATOM 2707 C C . LEU A 1 175 ? 95.603 63.030 77.075 1.00 101.26 184 LEU A C 1
ATOM 2708 O O . LEU A 1 175 ? 96.734 62.576 77.293 1.00 101.26 184 LEU A O 1
ATOM 2724 N N . PRO A 1 176 ? 95.030 63.880 77.909 1.00 98.70 185 PRO A N 1
ATOM 2725 C CA . PRO A 1 176 ? 95.687 64.247 79.160 1.00 98.70 185 PRO A CA 1
ATOM 2726 C C . PRO A 1 176 ? 95.229 63.380 80.311 1.00 98.70 185 PRO A C 1
ATOM 2727 O O . PRO A 1 176 ? 94.057 62.997 80.368 1.00 98.70 185 PRO A O 1
ATOM 2738 N N . ILE A 1 177 ? 96.129 63.061 81.226 1.00 98.74 186 ILE A N 1
ATOM 2739 C CA . ILE A 1 177 ? 95.796 62.379 82.471 1.00 98.74 186 ILE A CA 1
ATOM 2740 C C . ILE A 1 177 ? 96.395 63.177 83.617 1.00 98.74 186 ILE A C 1
ATOM 2741 O O . ILE A 1 177 ? 97.563 63.570 83.537 1.00 98.74 186 ILE A O 1
ATOM 2757 N N . PRO A 1 178 ? 95.648 63.445 84.677 1.00 98.30 187 PRO A N 1
ATOM 2758 C CA . PRO A 1 178 ? 96.248 64.090 85.838 1.00 98.30 187 PRO A CA 1
ATOM 2759 C C . PRO A 1 178 ? 96.863 63.050 86.750 1.00 98.30 187 PRO A C 1
ATOM 2760 O O . PRO A 1 178 ? 96.259 62.018 87.048 1.00 98.30 187 PRO A O 1
ATOM 2771 N N . LEU A 1 179 ? 98.079 63.338 87.190 1.00 101.36 188 LEU A N 1
ATOM 2772 C CA . LEU A 1 179 ? 98.948 62.355 87.820 1.00 101.36 188 LEU A CA 1
ATOM 2773 C C . LEU A 1 179 ? 99.499 62.899 89.129 1.00 101.36 188 LEU A C 1
ATOM 2774 O O . LEU A 1 179 ? 100.712 62.915 89.312 1.00 101.36 188 LEU A O 1
ATOM 2790 N N . PHE A 1 180 ? 98.625 63.348 90.041 1.00 100.49 189 PHE A N 1
ATOM 2791 C CA . PHE A 1 180 ? 99.079 63.943 91.298 1.00 100.49 189 PHE A CA 1
ATOM 2792 C C . PHE A 1 180 ? 99.363 65.437 91.128 1.00 100.49 189 PHE A C 1
ATOM 2793 O O . PHE A 1 180 ? 99.871 66.089 92.041 1.00 100.49 189 PHE A O 1
ATOM 2810 N N . TYR A 1 181 ? 99.048 65.999 89.953 1.00 99.81 190 TYR A N 1
ATOM 2811 C CA . TYR A 1 181 ? 99.479 67.357 89.621 1.00 99.81 190 TYR A CA 1
ATOM 2812 C C . TYR A 1 181 ? 98.410 68.159 88.888 1.00 99.81 190 TYR A C 1
ATOM 2813 O O . TYR A 1 181 ? 98.639 68.676 87.790 1.00 99.81 190 TYR A O 1
ATOM 2831 N N . THR A 1 182 ? 97.219 68.258 89.476 1.00 98.15 191 THR A N 1
ATOM 2832 C CA . THR A 1 182 ? 96.199 69.146 88.926 1.00 98.15 191 THR A CA 1
ATOM 2833 C C . THR A 1 182 ? 96.490 70.615 89.237 1.00 98.15 191 THR A C 1
ATOM 2834 O O . THR A 1 182 ? 96.556 71.442 88.322 1.00 98.15 191 THR A O 1
ATOM 2845 N N . GLU A 1 183 ? 96.675 70.960 90.515 1.00 100.36 192 GLU A N 1
ATOM 2846 C CA . GLU A 1 183 ? 96.637 72.347 90.974 1.00 100.36 192 GLU A CA 1
ATOM 2847 C C . GLU A 1 183 ? 98.020 72.959 91.145 1.00 100.36 192 GLU A C 1
ATOM 2848 O O . GLU A 1 183 ? 98.240 73.743 92.071 1.00 100.36 192 GLU A O 1
ATOM 2860 N N . ASP A 1 184 ? 98.965 72.614 90.285 1.00 99.72 193 ASP A N 1
ATOM 2861 C CA . ASP A 1 184 ? 100.246 73.307 90.270 1.00 99.72 193 ASP A CA 1
ATOM 2862 C C . ASP A 1 184 ? 100.978 73.157 91.600 1.00 99.72 193 ASP A C 1
ATOM 2863 O O . ASP A 1 184 ? 101.832 73.970 91.958 1.00 99.72 193 ASP A O 1
ATOM 2872 N N . SER A 1 185 ? 100.626 72.115 92.353 1.00 100.58 194 SER A N 1
ATOM 2873 C CA . SER A 1 185 ? 101.356 71.820 93.580 1.00 100.58 194 SER A CA 1
ATOM 2874 C C . SER A 1 185 ? 102.848 71.682 93.300 1.00 100.58 194 SER A C 1
ATOM 2875 O O . SER A 1 185 ? 103.671 72.388 93.893 1.00 100.58 194 SER A O 1
ATOM 2883 N N . GLY A 1 186 ? 103.212 70.781 92.389 1.00 99.96 195 GLY A N 1
ATOM 2884 C CA . GLY A 1 186 ? 104.589 70.626 91.964 1.00 99.96 195 GLY A CA 1
ATOM 2885 C C . GLY A 1 186 ? 105.338 69.530 92.700 1.00 99.96 195 GLY A C 1
ATOM 2886 O O . GLY A 1 186 ? 104.922 69.027 93.743 1.00 99.96 195 GLY A O 1
ATOM 2890 N N . LEU A 1 187 ? 106.481 69.154 92.125 1.00 98.61 196 LEU A N 1
ATOM 2891 C CA . LEU A 1 187 ? 107.245 68.012 92.596 1.00 98.61 196 LEU A CA 1
ATOM 2892 C C . LEU A 1 187 ? 108.677 68.442 92.863 1.00 98.61 196 LEU A C 1
ATOM 2893 O O . LEU A 1 187 ? 109.206 69.326 92.187 1.0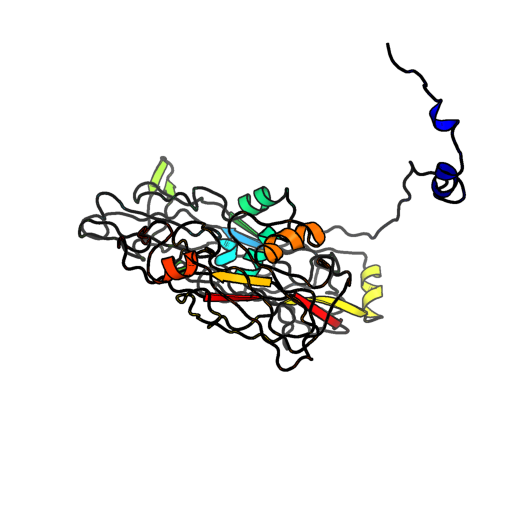0 98.61 196 LEU A O 1
ATOM 2909 N N . ALA A 1 188 ? 109.296 67.808 93.857 1.00 102.11 197 ALA A N 1
ATOM 2910 C CA . ALA A 1 188 ? 110.679 68.101 94.233 1.00 102.11 197 ALA A CA 1
ATOM 2911 C C . ALA A 1 188 ? 111.606 67.022 93.674 1.00 102.11 197 ALA A C 1
ATOM 2912 O O . ALA A 1 188 ? 112.094 66.141 94.386 1.00 102.11 197 ALA A O 1
ATOM 2919 N N . LEU A 1 189 ? 111.862 67.102 92.368 1.00 100.00 198 LEU A N 1
ATOM 2920 C CA . LEU A 1 189 ? 112.712 66.103 91.736 1.00 100.00 198 LEU A CA 1
ATOM 2921 C C . LEU A 1 189 ? 114.121 66.160 92.289 1.00 100.00 198 LEU A C 1
ATOM 2922 O O . LEU A 1 189 ? 114.594 65.218 92.933 1.00 100.00 198 LEU A O 1
ATOM 2938 N N . ALA A 1 190 ? 114.800 67.277 92.055 1.00 102.95 199 ALA A N 1
ATOM 2939 C CA . ALA A 1 190 ? 116.235 67.338 92.283 1.00 102.95 199 ALA A CA 1
ATOM 2940 C C . ALA A 1 190 ? 116.558 67.257 93.766 1.00 102.95 199 ALA A C 1
ATOM 2941 O O . ALA A 1 190 ? 117.707 67.015 94.152 1.00 102.95 199 ALA A O 1
ATOM 2948 N N . VAL A 1 191 ? 115.553 67.458 94.615 1.00 104.26 200 VAL A N 1
ATOM 2949 C CA . VAL A 1 191 ? 115.794 67.477 96.053 1.00 104.26 200 VAL A CA 1
ATOM 2950 C C . VAL A 1 191 ? 115.417 66.141 96.673 1.00 104.26 200 VAL A C 1
ATOM 2951 O O . VAL A 1 191 ? 116.144 65.594 97.510 1.00 104.26 200 VAL A O 1
ATOM 2964 N N . SER A 1 192 ? 114.274 65.596 96.271 1.00 105.78 201 SER A N 1
ATOM 2965 C CA . SER A 1 192 ? 113.727 64.400 96.891 1.00 105.78 201 SER A CA 1
ATOM 2966 C C . SER A 1 192 ? 114.141 63.136 96.163 1.00 105.78 201 SER A C 1
ATOM 2967 O O . SER A 1 192 ? 114.794 62.262 96.737 1.00 105.78 201 SER A O 1
ATOM 2975 N N . ALA A 1 193 ? 113.778 63.042 94.892 1.00 104.86 202 ALA A N 1
ATOM 2976 C CA . ALA A 1 193 ? 113.878 61.775 94.194 1.00 104.86 202 ALA A CA 1
ATOM 2977 C C . ALA A 1 193 ? 115.328 61.353 94.019 1.00 104.86 202 ALA A C 1
ATOM 2978 O O . ALA A 1 193 ? 115.625 60.159 93.904 1.00 104.86 202 ALA A O 1
ATOM 2985 N N . LEU A 1 194 ? 116.243 62.314 94.032 1.00 104.79 203 LEU A N 1
ATOM 2986 C CA . LEU A 1 194 ? 117.613 62.040 93.606 1.00 104.79 203 LEU A CA 1
ATOM 2987 C C . LEU A 1 194 ? 118.235 60.758 94.149 1.00 104.79 203 LEU A C 1
ATOM 2988 O O . LEU A 1 194 ? 118.831 60.011 93.355 1.00 104.79 203 LEU A O 1
ATOM 3004 N N . PRO A 1 195 ? 118.157 60.430 95.446 1.00 104.87 204 PRO A N 1
ATOM 3005 C CA . PRO A 1 195 ? 118.899 59.243 95.899 1.00 104.87 204 PRO A CA 1
ATOM 3006 C C . PRO A 1 195 ? 118.321 57.936 95.388 1.00 104.87 204 PRO A C 1
ATOM 3007 O O . PRO A 1 195 ? 119.041 57.152 94.757 1.00 104.87 204 PRO A O 1
ATOM 3018 N N . PHE A 1 196 ? 117.034 57.675 95.635 1.00 108.37 205 PHE A N 1
ATOM 3019 C CA . PHE A 1 196 ? 116.516 56.328 95.437 1.00 108.37 205 PHE A CA 1
ATOM 3020 C C . PHE A 1 196 ? 115.092 56.266 94.894 1.00 108.37 205 PHE A C 1
ATOM 3021 O O . PHE A 1 196 ? 114.581 55.161 94.680 1.00 108.37 205 PHE A O 1
ATOM 3038 N N . ASN A 1 197 ? 114.440 57.394 94.631 1.00 106.07 206 ASN A N 1
ATOM 3039 C CA . ASN A 1 197 ? 113.030 57.334 94.261 1.00 106.07 206 ASN A CA 1
ATOM 3040 C C . ASN A 1 197 ? 112.819 56.432 93.058 1.00 106.07 206 ASN A C 1
ATOM 3041 O O . ASN A 1 197 ? 111.961 55.543 93.073 1.00 106.07 206 ASN A O 1
ATOM 3052 N N . ASP A 1 198 ? 113.600 56.642 92.008 1.00 108.26 207 ASP A N 1
ATOM 3053 C CA . ASP A 1 198 ? 113.438 55.906 90.765 1.00 108.26 207 ASP A CA 1
ATOM 3054 C C . ASP A 1 198 ? 112.024 56.089 90.227 1.00 108.26 207 ASP A C 1
ATOM 3055 O O . ASP A 1 198 ? 111.287 55.129 89.997 1.00 108.26 207 ASP A O 1
ATOM 3064 N N . ILE A 1 199 ? 1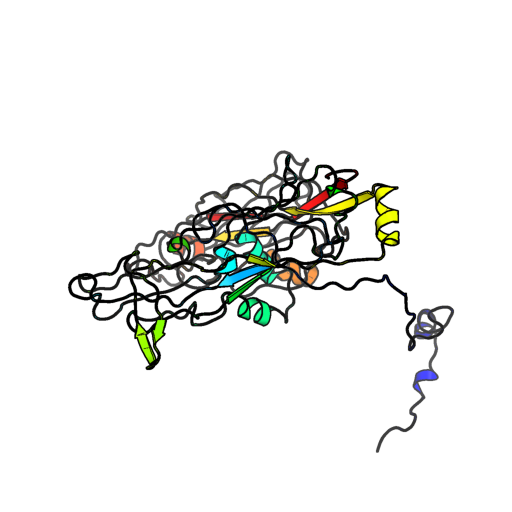11.643 57.354 90.038 1.00 104.91 208 ILE A N 1
ATOM 3065 C CA . ILE A 1 199 ? 110.308 57.658 89.543 1.00 104.91 208 ILE A CA 1
ATOM 3066 C C . ILE A 1 199 ? 110.018 56.822 88.311 1.00 104.91 208 ILE A C 1
ATOM 3067 O O . ILE A 1 199 ? 110.918 56.481 87.534 1.00 104.91 208 ILE A O 1
ATOM 3083 N N . LYS A 1 200 ? 108.752 56.472 88.138 1.00 102.24 209 LYS A N 1
ATOM 3084 C CA . LYS A 1 200 ? 108.347 55.627 87.037 1.00 102.24 209 LYS A CA 1
ATOM 3085 C C . LYS A 1 200 ? 106.847 55.758 86.838 1.00 102.24 209 LYS A C 1
ATOM 3086 O O . LYS A 1 200 ? 106.121 56.221 87.719 1.00 102.24 209 LYS A O 1
ATOM 3105 N N . ILE A 1 201 ? 106.394 55.355 85.657 1.00 100.80 210 ILE A N 1
ATOM 3106 C CA . ILE A 1 201 ? 104.993 55.425 85.276 1.00 100.80 210 ILE A CA 1
ATOM 3107 C C . ILE A 1 201 ? 104.628 54.133 84.567 1.00 100.80 210 ILE A C 1
ATOM 3108 O O . ILE A 1 201 ? 105.480 53.480 83.961 1.00 100.80 210 ILE A O 1
ATOM 3124 N N . ASN A 1 202 ? 103.348 53.781 84.616 1.00 104.40 211 ASN A N 1
ATOM 3125 C CA . ASN A 1 202 ? 102.875 52.493 84.133 1.00 104.40 211 ASN A CA 1
ATOM 3126 C C . ASN A 1 202 ? 101.570 52.663 83.381 1.00 104.40 211 ASN A C 1
ATOM 3127 O O . ASN A 1 202 ? 100.824 53.617 83.614 1.00 104.40 211 ASN A O 1
ATOM 3138 N N . TYR A 1 203 ? 101.300 51.724 82.482 1.00 101.14 212 TYR A N 1
ATOM 3139 C CA . TYR A 1 203 ? 100.106 51.736 81.660 1.00 101.14 212 TYR A CA 1
ATOM 3140 C C . TYR A 1 203 ? 99.618 50.307 81.497 1.00 101.14 212 TYR A C 1
ATOM 3141 O O . TYR A 1 203 ? 100.180 49.364 82.058 1.00 101.14 212 TYR A O 1
ATOM 3159 N N . CYS A 1 204 ? 98.559 50.164 80.711 1.00 102.16 213 CYS A N 1
ATOM 3160 C CA . CYS A 1 204 ? 98.024 48.880 80.296 1.00 102.16 213 CYS A CA 1
ATOM 3161 C C . CYS A 1 204 ? 97.016 49.132 79.186 1.00 102.16 213 CYS A C 1
ATOM 3162 O O . CYS A 1 204 ? 96.156 50.009 79.288 1.00 102.16 213 CYS A O 1
ATOM 3170 N N . LEU A 1 205 ? 97.141 48.364 78.111 1.00 101.72 214 LEU A N 1
ATOM 3171 C CA . LEU A 1 205 ? 96.448 48.647 76.867 1.00 101.72 214 LEU A CA 1
ATOM 3172 C C . LEU A 1 205 ? 95.514 47.495 76.530 1.00 101.72 214 LEU A C 1
ATOM 3173 O O . LEU A 1 205 ? 95.393 46.530 77.287 1.00 101.72 214 LEU A O 1
ATOM 3189 N N . ARG A 1 206 ? 94.844 47.601 75.385 1.00 102.66 215 ARG A N 1
ATOM 3190 C CA . ARG A 1 206 ? 93.743 46.711 75.056 1.00 102.66 215 ARG A CA 1
ATOM 3191 C C . ARG A 1 206 ? 93.835 46.188 73.634 1.00 102.66 215 ARG A C 1
ATOM 3192 O O . ARG A 1 206 ? 94.437 46.809 72.754 1.00 102.66 215 ARG A O 1
ATOM 3213 N N . ARG A 1 207 ? 93.195 45.044 73.426 1.00 105.19 216 ARG A N 1
ATOM 3214 C CA . ARG A 1 207 ? 93.081 44.471 72.098 1.00 105.19 216 ARG A CA 1
ATOM 3215 C C . ARG A 1 207 ? 92.115 45.296 71.261 1.00 105.19 216 ARG A C 1
ATOM 3216 O O . ARG A 1 207 ? 91.017 45.643 71.702 1.00 105.19 216 ARG A O 1
ATOM 3237 N N . TRP A 1 208 ? 92.535 45.615 70.036 1.00 106.43 217 TRP A N 1
ATOM 3238 C CA . TRP A 1 208 ? 91.725 46.485 69.194 1.00 106.43 217 TRP A CA 1
ATOM 3239 C C . TRP A 1 208 ? 90.299 45.974 69.060 1.00 106.43 217 TRP A C 1
ATOM 3240 O O . TRP A 1 208 ? 89.380 46.766 68.826 1.00 106.43 217 TRP A O 1
ATOM 3261 N N . GLN A 1 209 ? 90.085 44.668 69.217 1.00 108.42 218 GLN A N 1
ATOM 3262 C CA . GLN A 1 209 ? 88.722 44.146 69.195 1.00 108.42 218 GLN A CA 1
ATOM 3263 C C . GLN A 1 209 ? 87.830 44.912 70.155 1.00 108.42 218 GLN A C 1
ATOM 3264 O O . GLN A 1 209 ? 86.830 45.515 69.748 1.00 108.42 218 GLN A O 1
ATOM 3278 N N . ASP A 1 210 ? 88.193 44.915 71.436 1.00 105.78 219 ASP A N 1
ATOM 3279 C CA . ASP A 1 210 ? 87.307 45.435 72.469 1.00 105.78 219 ASP A CA 1
ATOM 3280 C C . ASP A 1 210 ? 86.883 46.868 72.182 1.00 105.78 219 ASP A C 1
ATOM 3281 O O . ASP A 1 210 ? 85.926 47.369 72.782 1.00 105.78 219 ASP A O 1
ATOM 3290 N N . LEU A 1 211 ? 87.579 47.546 71.273 1.00 104.47 220 LEU A N 1
ATOM 3291 C CA . LEU A 1 211 ? 87.230 48.926 70.968 1.00 104.47 220 LEU A CA 1
ATOM 3292 C C . LEU A 1 211 ? 86.326 49.011 69.746 1.00 104.47 220 LEU A C 1
ATOM 3293 O O . LEU A 1 211 ? 85.632 50.014 69.549 1.00 104.47 220 LEU A O 1
ATOM 3309 N N . ILE A 1 212 ? 86.326 47.976 68.913 1.00 104.89 221 ILE A N 1
ATOM 3310 C CA . ILE A 1 212 ? 85.650 47.990 67.623 1.00 104.89 221 ILE A CA 1
ATOM 3311 C C . ILE A 1 212 ? 84.397 47.135 67.699 1.00 104.89 221 ILE A C 1
ATOM 3312 O O . ILE A 1 212 ? 84.249 46.314 68.611 1.00 104.89 221 ILE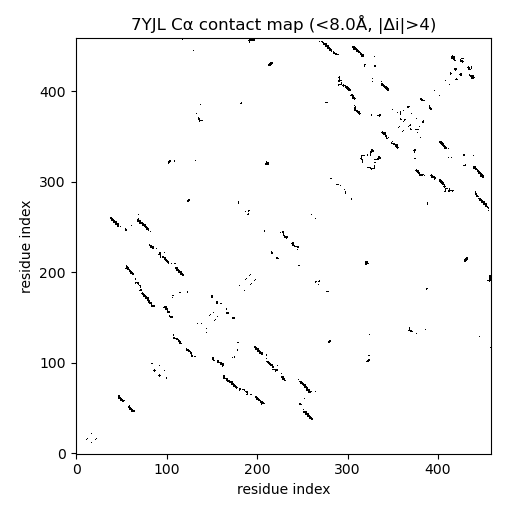 A O 1
ATOM 3328 N N . VAL A 1 213 ? 83.495 47.336 66.744 1.00 106.28 222 VAL A N 1
ATOM 3329 C CA . VAL A 1 213 ? 82.320 46.498 66.554 1.00 106.28 222 VAL A CA 1
ATOM 3330 C C . VAL A 1 213 ? 82.065 46.396 65.062 1.00 106.28 222 VAL A C 1
ATOM 3331 O O . VAL A 1 213 ? 82.628 47.168 64.280 1.00 106.28 222 VAL A O 1
ATOM 3344 N N . LEU A 1 214 ? 81.218 45.451 64.672 1.00 109.35 223 LEU A N 1
ATOM 3345 C CA . LEU A 1 214 ? 80.814 45.298 63.286 1.00 109.35 223 LEU A CA 1
ATOM 3346 C C . LEU A 1 214 ? 79.661 44.315 63.185 1.00 109.35 223 LEU A C 1
ATOM 3347 O O . LEU A 1 214 ? 79.725 43.199 63.705 1.00 109.35 223 LEU A O 1
ATOM 3363 N N . ASN A 1 215 ? 78.608 44.739 62.500 1.00 109.91 224 ASN A N 1
ATOM 3364 C CA . ASN A 1 215 ? 77.470 43.883 62.211 1.00 109.91 224 ASN A CA 1
ATOM 3365 C C . ASN A 1 215 ? 77.717 43.129 60.916 1.00 109.91 224 ASN A C 1
ATOM 3366 O O . ASN A 1 215 ? 77.479 43.657 59.826 1.00 109.91 224 ASN A O 1
ATOM 3377 N N . VAL A 1 216 ? 78.190 41.892 61.041 1.00 110.46 225 VAL A N 1
ATOM 3378 C CA . VAL A 1 216 ? 78.255 41.024 59.882 1.00 110.46 225 VAL A CA 1
ATOM 3379 C C . VAL A 1 216 ? 76.920 41.083 59.164 1.00 110.46 225 VAL A C 1
ATOM 3380 O O . VAL A 1 216 ? 75.852 41.035 59.786 1.00 110.46 225 VAL A O 1
ATOM 3393 N N . GLY A 1 217 ? 76.974 41.210 57.859 1.00 114.27 226 GLY A N 1
ATOM 3394 C CA . GLY A 1 217 ? 75.769 41.332 57.077 1.00 114.27 226 GLY A CA 1
ATOM 3395 C C . GLY A 1 217 ? 75.316 40.022 56.479 1.00 114.27 226 GLY A C 1
ATOM 3396 O O . GLY A 1 217 ? 75.911 38.968 56.686 1.00 114.27 226 GLY A O 1
ATOM 3400 N N . VAL A 1 218 ? 74.226 40.109 55.728 1.00 113.99 227 VAL A N 1
ATOM 3401 C CA . VAL A 1 218 ? 73.634 38.966 55.050 1.00 113.99 227 VAL A CA 1
ATOM 3402 C C . VAL A 1 218 ? 74.363 38.675 53.746 1.00 113.99 227 VAL A C 1
ATOM 3403 O O . VAL A 1 218 ? 74.967 39.571 53.148 1.00 113.99 227 VAL A O 1
ATOM 3416 N N . GLY A 1 219 ? 74.289 37.427 53.288 1.00 114.45 228 GLY A N 1
ATOM 3417 C CA . GLY A 1 219 ? 74.803 37.057 51.987 1.00 114.45 228 GLY A CA 1
ATOM 3418 C C . GLY A 1 219 ? 75.606 35.780 51.941 1.00 114.45 228 GLY A C 1
ATOM 3419 O O . GLY A 1 219 ? 76.139 35.444 50.878 1.00 114.45 228 GLY A O 1
ATOM 3423 N N . GLY A 1 220 ? 75.705 35.052 53.048 1.00 117.61 229 GLY A N 1
ATOM 3424 C CA . GLY A 1 220 ? 76.445 33.810 53.070 1.00 117.61 229 GLY A CA 1
ATOM 3425 C C . GLY A 1 220 ? 77.944 33.952 52.928 1.00 117.61 229 GLY A C 1
ATOM 3426 O O . GLY A 1 220 ? 78.642 32.932 52.860 1.00 117.61 229 GLY A O 1
ATOM 3430 N N . ASN A 1 221 ? 78.461 35.175 52.880 1.00 112.70 230 ASN A N 1
ATOM 3431 C CA . ASN A 1 221 ? 79.892 35.439 52.752 1.00 112.70 230 ASN A CA 1
ATOM 3432 C C . ASN A 1 221 ? 80.247 36.534 53.746 1.00 112.70 230 ASN A C 1
ATOM 3433 O O . ASN A 1 221 ? 80.677 37.631 53.372 1.00 112.70 230 ASN A O 1
ATOM 3444 N N . PRO A 1 222 ? 80.074 36.261 55.036 1.00 110.30 231 PRO A N 1
ATOM 3445 C CA . PRO A 1 222 ? 80.139 37.328 56.019 1.00 110.30 231 PRO A CA 1
ATOM 3446 C C . PRO A 1 222 ? 81.572 37.725 56.314 1.00 110.30 231 PRO A C 1
ATOM 3447 O O . PRO A 1 222 ? 82.518 36.982 56.002 1.00 110.30 231 PRO A O 1
ATOM 3458 N N . PRO A 1 223 ? 81.781 38.886 56.924 1.00 108.81 232 PRO A N 1
ATOM 3459 C CA . PRO A 1 223 ? 83.124 39.285 57.327 1.00 108.81 232 PRO A CA 1
ATOM 3460 C C . PRO A 1 223 ? 83.514 38.656 58.648 1.00 108.81 232 PRO A C 1
ATOM 3461 O O . PRO A 1 223 ? 82.832 37.786 59.191 1.00 108.81 232 PRO A O 1
ATOM 3472 N N . THR A 1 224 ? 84.641 39.121 59.161 1.00 106.16 233 THR A N 1
ATOM 3473 C CA . THR A 1 224 ? 85.196 38.627 60.403 1.00 106.16 233 THR A CA 1
ATOM 3474 C C . THR A 1 224 ? 85.950 39.741 61.103 1.00 106.16 233 THR A C 1
ATOM 3475 O O . THR A 1 224 ? 85.768 40.924 60.807 1.00 106.16 233 THR A O 1
ATOM 3486 N N . TYR A 1 225 ? 86.805 39.338 62.038 1.00 107.29 234 TYR A N 1
ATOM 3487 C CA . TYR A 1 225 ? 87.599 40.299 62.788 1.00 107.29 234 TYR A CA 1
ATOM 3488 C C . TYR A 1 225 ? 88.901 40.621 62.071 1.00 107.29 234 TYR A C 1
ATOM 3489 O O . TYR A 1 225 ? 89.262 41.793 61.916 1.00 107.29 234 TYR A O 1
ATOM 3507 N N . ASP A 1 226 ? 89.622 39.592 61.623 1.00 108.10 235 ASP A N 1
ATOM 3508 C CA . ASP A 1 226 ? 90.968 39.808 61.106 1.00 108.10 235 ASP A CA 1
ATOM 3509 C C . ASP A 1 226 ? 90.960 40.356 59.686 1.00 108.10 235 ASP A C 1
ATOM 3510 O O . ASP A 1 226 ? 91.978 40.885 59.227 1.00 108.10 235 ASP A O 1
ATOM 3519 N N . ASP A 1 227 ? 89.843 40.235 58.967 1.00 107.34 236 ASP A N 1
ATOM 3520 C CA . ASP A 1 227 ? 89.775 40.849 57.647 1.00 107.34 236 ASP A CA 1
ATOM 3521 C C . ASP A 1 227 ? 90.056 42.342 57.713 1.00 107.34 236 ASP A C 1
ATOM 3522 O O . ASP A 1 227 ? 90.470 42.940 56.714 1.00 107.34 236 ASP A O 1
ATOM 3531 N N . ILE A 1 228 ? 89.828 42.964 58.870 1.00 105.76 237 ILE A N 1
ATOM 3532 C CA . ILE A 1 228 ? 90.206 44.359 59.048 1.00 105.76 237 ILE A CA 1
ATOM 3533 C C . ILE A 1 228 ? 91.676 44.526 58.710 1.00 105.76 237 ILE A C 1
ATOM 3534 O O . ILE A 1 228 ? 92.492 43.628 58.951 1.00 105.76 237 ILE A O 1
ATOM 3550 N N . VAL A 1 229 ? 92.026 45.679 58.144 1.00 107.17 238 VAL A N 1
ATOM 3551 C CA . VAL A 1 229 ? 93.400 45.966 57.764 1.00 107.17 238 VAL A CA 1
ATOM 3552 C C . VAL A 1 229 ? 93.550 47.455 57.486 1.00 107.17 238 VAL A C 1
ATOM 3553 O O . VAL A 1 229 ? 92.580 48.162 57.208 1.00 107.17 238 VAL A O 1
ATOM 3566 N N . GLN A 1 230 ? 94.793 47.925 57.558 1.00 107.97 239 GLN A N 1
ATOM 3567 C CA . GLN A 1 230 ? 95.077 49.339 57.358 1.00 107.97 239 GLN A CA 1
ATOM 3568 C C . GLN A 1 230 ? 94.634 49.802 55.982 1.00 107.97 239 GLN A C 1
ATOM 3569 O O . GLN A 1 230 ? 94.272 49.000 55.118 1.00 107.97 239 GLN A O 1
ATOM 3583 N N . VAL A 1 231 ? 94.667 51.114 55.789 1.00 109.49 240 VAL A N 1
ATOM 3584 C CA . VAL A 1 231 ? 94.318 51.749 54.527 1.00 109.49 240 VAL A CA 1
ATOM 3585 C C . VAL A 1 231 ? 95.289 52.892 54.297 1.00 109.49 240 VAL A C 1
ATOM 3586 O O . VAL A 1 231 ? 95.912 53.382 55.245 1.00 109.49 240 VAL A O 1
ATOM 3599 N N . SER A 1 232 ? 95.423 53.312 53.045 1.00 110.83 241 SER A N 1
ATOM 3600 C CA . SER A 1 232 ? 96.251 54.452 52.705 1.00 110.83 241 SER A CA 1
ATOM 3601 C C . SER A 1 232 ? 95.792 55.051 51.389 1.00 110.83 241 SER A C 1
ATOM 3602 O O . SER A 1 232 ? 95.166 54.388 50.558 1.00 110.83 241 SER A O 1
ATOM 3610 N N . TYR A 1 233 ? 96.115 56.325 51.219 1.00 113.19 242 TYR A N 1
ATOM 3611 C CA . TYR A 1 233 ? 95.849 57.041 49.985 1.00 113.19 242 TYR A CA 1
ATOM 3612 C C . TYR A 1 233 ? 97.143 57.190 49.201 1.00 113.19 242 TYR A C 1
ATOM 3613 O O . TYR A 1 233 ? 98.130 57.726 49.715 1.00 113.19 242 TYR A O 1
ATOM 3631 N N . ASP A 1 234 ? 97.135 56.723 47.960 1.00 118.58 243 ASP A N 1
ATOM 3632 C CA . ASP A 1 234 ? 98.338 56.758 47.151 1.00 118.58 243 ASP A CA 1
ATOM 3633 C C . ASP A 1 234 ? 98.568 58.158 46.600 1.00 118.58 243 ASP A C 1
ATOM 3634 O O . ASP A 1 234 ? 97.889 59.121 46.963 1.00 118.58 243 ASP A O 1
ATOM 3643 N N . SER A 1 235 ? 99.552 58.260 45.709 1.00 117.56 244 SER A N 1
ATOM 3644 C CA . SER A 1 235 ? 99.804 59.525 45.034 1.00 117.56 244 SER A CA 1
ATOM 3645 C C . SER A 1 235 ? 98.643 59.917 44.133 1.00 117.56 244 SER A C 1
ATOM 3646 O O . SER A 1 235 ? 98.303 61.101 44.033 1.00 117.56 244 SER A O 1
ATOM 3654 N N . THR A 1 236 ? 98.023 58.941 43.474 1.00 116.22 245 THR A N 1
ATOM 3655 C CA . THR A 1 236 ? 96.991 59.187 42.478 1.00 116.22 245 THR A CA 1
ATOM 3656 C C . THR A 1 236 ? 95.593 59.204 43.081 1.00 116.22 245 THR A C 1
ATOM 3657 O O . THR A 1 236 ? 94.600 59.193 42.349 1.00 116.22 245 THR A O 1
ATOM 3668 N N . PHE A 1 237 ? 95.498 59.239 44.405 1.00 117.98 246 PHE A N 1
ATOM 3669 C CA . PHE A 1 237 ? 94.213 59.285 45.094 1.00 117.98 246 PHE A CA 1
ATOM 3670 C C . PHE A 1 237 ? 93.354 58.065 44.764 1.00 117.98 246 PHE A C 1
ATOM 3671 O O . PHE A 1 237 ? 92.304 58.161 44.127 1.00 117.98 246 PHE A O 1
ATOM 3688 N N . THR A 1 238 ? 93.819 56.898 45.201 1.00 114.73 247 THR A N 1
ATOM 3689 C CA . THR A 1 238 ? 93.037 55.675 45.137 1.00 114.73 247 THR A CA 1
ATOM 3690 C C . THR A 1 238 ? 93.262 54.839 46.386 1.00 114.73 247 THR A C 1
ATOM 3691 O O . THR A 1 238 ? 94.308 54.928 47.035 1.00 114.73 247 THR A O 1
ATOM 3702 N N . LEU A 1 239 ? 92.266 54.022 46.713 1.00 111.98 248 LEU A N 1
ATOM 3703 C CA . LEU A 1 239 ? 92.347 53.193 47.903 1.00 111.98 248 LEU A CA 1
ATOM 3704 C C . LEU A 1 239 ? 93.436 52.145 47.759 1.00 111.98 248 LEU A C 1
ATOM 3705 O O . LEU A 1 239 ? 93.566 51.485 46.725 1.00 111.98 248 LEU A O 1
ATOM 3721 N N . ILE A 1 240 ? 94.205 51.979 48.825 1.00 111.91 249 ILE A N 1
ATOM 3722 C CA . ILE A 1 240 ? 95.250 50.972 48.894 1.00 111.91 249 ILE A CA 1
ATOM 3723 C C . ILE A 1 240 ? 95.127 50.246 50.220 1.00 111.91 249 ILE A C 1
ATOM 3724 O O . ILE A 1 240 ? 94.736 50.839 51.231 1.00 111.91 249 ILE A O 1
ATOM 3740 N N . TYR A 1 241 ? 95.472 48.966 50.217 1.00 111.24 250 TYR A N 1
ATOM 3741 C CA . TYR A 1 241 ? 95.295 48.110 51.375 1.00 111.24 250 TYR A CA 1
ATOM 3742 C C . TYR A 1 241 ? 96.606 47.441 51.737 1.00 111.24 250 TYR A C 1
ATOM 3743 O O . TYR A 1 241 ? 97.653 47.741 51.156 1.00 111.24 250 TYR A O 1
ATOM 3761 N N . SER A 1 242 ? 96.534 46.540 52.706 1.00 107.79 251 SER A N 1
ATOM 3762 C CA . SER A 1 242 ? 97.682 45.790 53.179 1.00 107.79 251 SER A CA 1
ATOM 3763 C C . SER A 1 242 ? 97.222 44.457 53.733 1.00 107.79 251 SER A C 1
ATOM 3764 O O . SER A 1 242 ? 96.109 43.998 53.466 1.00 107.79 251 SER A O 1
ATOM 3772 N N . SER A 1 243 ? 98.111 43.840 54.504 1.00 110.08 252 SER A N 1
ATOM 3773 C CA . SER A 1 243 ? 97.719 42.718 55.340 1.00 110.08 252 SER A CA 1
ATOM 3774 C C . SER A 1 243 ? 97.920 43.051 56.808 1.00 110.08 252 SER A C 1
ATOM 3775 O O . SER A 1 243 ? 97.454 42.317 57.687 1.00 110.08 252 SER A O 1
ATOM 3783 N N . ASN A 1 244 ? 98.599 44.158 57.089 1.00 107.40 253 ASN A N 1
ATOM 3784 C CA . ASN A 1 244 ? 98.995 44.471 58.451 1.00 107.40 253 ASN A CA 1
ATOM 3785 C C . ASN A 1 244 ? 97.784 44.788 59.310 1.00 107.40 253 ASN A C 1
ATOM 3786 O O . ASN A 1 244 ? 96.954 45.629 58.961 1.00 107.40 253 ASN A O 1
ATOM 3797 N N . ALA A 1 245 ? 97.702 44.129 60.455 1.00 109.00 254 ALA A N 1
ATOM 3798 C CA . ALA A 1 245 ? 96.636 44.420 61.385 1.00 109.00 254 ALA A CA 1
ATOM 3799 C C . ALA A 1 245 ? 96.734 45.868 61.847 1.00 109.00 254 ALA A C 1
ATOM 3800 O O . ALA A 1 245 ? 97.811 46.465 61.831 1.00 109.00 254 ALA A O 1
ATOM 3807 N N . PRO A 1 246 ? 95.618 46.455 62.267 1.00 104.62 255 PRO A N 1
ATOM 3808 C CA . PRO A 1 246 ? 95.648 47.853 62.695 1.00 104.62 255 PRO A CA 1
ATOM 3809 C C . PRO A 1 246 ? 96.494 48.014 63.942 1.00 104.62 255 PRO A C 1
ATOM 3810 O O . PRO A 1 246 ? 96.606 47.096 64.756 1.00 104.62 255 PRO A O 1
ATOM 3821 N N . ALA A 1 247 ? 97.092 49.187 64.083 1.00 102.65 256 ALA A N 1
ATOM 3822 C CA . ALA A 1 247 ? 97.961 49.452 65.213 1.00 102.65 256 ALA A CA 1
ATOM 3823 C C . ALA A 1 247 ? 98.301 50.930 65.228 1.00 102.65 256 ALA A C 1
ATOM 3824 O O . ALA A 1 247 ? 98.089 51.648 64.249 1.00 102.65 256 ALA A O 1
ATOM 3831 N N . ILE A 1 248 ? 98.835 51.375 66.357 1.00 100.00 257 ILE A N 1
ATOM 3832 C CA . ILE A 1 248 ? 99.270 52.750 66.530 1.00 100.00 257 ILE A CA 1
ATOM 3833 C C . ILE A 1 248 ? 100.785 52.777 66.432 1.00 100.00 257 ILE A C 1
ATOM 3834 O O . ILE A 1 248 ? 101.471 51.921 67.001 1.00 100.00 257 ILE A O 1
ATOM 3850 N N . THR A 1 249 ? 101.304 53.759 65.701 1.00 99.76 258 THR A N 1
ATOM 3851 C CA . THR A 1 249 ? 102.719 53.759 65.362 1.00 99.76 258 THR A CA 1
ATOM 3852 C C . THR A 1 249 ? 103.566 54.254 66.520 1.00 99.76 258 THR A C 1
ATOM 3853 O O . THR A 1 249 ? 104.396 53.517 67.063 1.00 99.76 258 THR A O 1
ATOM 3864 N N . ASN A 1 250 ? 103.362 55.502 66.915 1.00 97.53 259 ASN A N 1
ATOM 3865 C CA . ASN A 1 250 ? 104.252 56.191 67.830 1.00 97.53 259 ASN A CA 1
ATOM 3866 C C . ASN A 1 250 ? 103.528 56.458 69.130 1.00 97.53 259 ASN A C 1
ATOM 3867 O O . ASN A 1 250 ? 102.546 57.204 69.160 1.00 97.53 259 ASN A O 1
ATOM 3878 N N . VAL A 1 251 ? 104.028 55.861 70.200 1.00 98.13 260 VAL A N 1
ATOM 3879 C CA . VAL A 1 251 ? 103.484 56.043 71.532 1.00 98.13 260 VAL A CA 1
ATOM 3880 C C . VAL A 1 251 ? 104.533 56.740 72.370 1.00 98.13 260 VAL A C 1
ATOM 3881 O O . VAL A 1 251 ? 105.560 56.143 72.713 1.00 98.13 260 VAL A O 1
ATOM 3894 N N . GLU A 1 252 ? 104.277 57.998 72.702 1.00 96.97 261 GLU A N 1
ATOM 3895 C CA . GLU A 1 252 ? 105.191 58.756 73.530 1.00 96.97 261 GLU A CA 1
ATOM 3896 C C . GLU A 1 252 ? 104.391 59.623 74.478 1.00 96.97 261 GLU A C 1
ATOM 3897 O O . GLU A 1 252 ? 103.282 60.065 74.168 1.00 96.97 261 GLU A O 1
ATOM 3909 N N . THR A 1 253 ? 104.974 59.859 75.641 1.00 97.69 262 THR A N 1
ATOM 3910 C CA . THR A 1 253 ? 104.406 60.740 76.644 1.00 97.69 262 THR A CA 1
ATOM 3911 C C . THR A 1 253 ? 105.185 62.042 76.624 1.00 97.69 262 THR A C 1
ATOM 3912 O O . THR A 1 253 ? 106.420 62.033 76.608 1.00 97.69 262 THR A O 1
ATOM 3923 N N . TRP A 1 254 ? 104.464 63.150 76.619 1.00 100.28 263 TRP A N 1
ATOM 3924 C CA . TRP A 1 254 ? 105.045 64.479 76.551 1.00 100.28 263 TRP A CA 1
ATOM 3925 C C . TRP A 1 254 ? 104.723 65.194 77.852 1.00 100.28 263 TRP A C 1
ATOM 3926 O O . TRP A 1 254 ? 103.549 65.415 78.163 1.00 100.28 263 TRP A O 1
ATOM 3947 N N . CYS A 1 255 ? 105.753 65.555 78.605 1.00 99.45 264 CYS A N 1
ATOM 3948 C CA . CYS A 1 255 ? 105.561 66.232 79.873 1.00 99.45 264 CYS A CA 1
ATOM 3949 C C . CYS A 1 255 ? 106.350 67.526 79.890 1.00 99.45 264 CYS A C 1
ATOM 3950 O O . CYS A 1 255 ? 107.481 67.588 79.402 1.00 99.45 264 CYS A O 1
ATOM 3958 N N . HIS A 1 256 ? 105.731 68.558 80.443 1.00 98.84 265 HIS A N 1
ATOM 3959 C CA . HIS A 1 256 ? 106.414 69.813 80.679 1.00 98.84 265 HIS A CA 1
ATOM 3960 C C . HIS A 1 256 ? 107.455 69.652 81.776 1.00 98.84 265 HIS A C 1
ATOM 3961 O O . HIS A 1 256 ? 107.440 68.690 82.545 1.00 98.84 265 HIS A O 1
ATOM 3975 N N . TYR A 1 257 ? 108.368 70.609 81.837 1.00 99.81 266 TYR A N 1
ATOM 3976 C CA . TYR A 1 257 ? 109.329 70.703 82.918 1.00 99.81 266 TYR A CA 1
ATOM 3977 C C . TYR A 1 257 ? 109.647 72.163 83.163 1.00 99.81 266 TYR A C 1
ATOM 3978 O O . TYR A 1 257 ? 109.760 72.963 82.233 1.00 99.81 266 TYR A O 1
ATOM 3996 N N . ALA A 1 258 ? 109.824 72.492 84.430 1.00 97.32 267 ALA A N 1
ATOM 3997 C CA . ALA A 1 258 ? 110.138 73.843 84.846 1.00 97.32 267 ALA A CA 1
ATOM 3998 C C . ALA A 1 258 ? 111.504 73.860 85.503 1.00 97.32 267 ALA A C 1
ATOM 3999 O O . ALA A 1 258 ? 111.828 72.985 86.311 1.00 97.32 267 ALA A O 1
ATOM 4006 N N . VAL A 1 259 ? 112.301 74.855 85.146 1.00 95.86 268 VAL A N 1
ATOM 4007 C CA . VAL A 1 259 ? 113.619 75.055 85.720 1.00 95.86 268 VAL A CA 1
ATOM 4008 C C . VAL A 1 259 ? 113.550 76.291 86.595 1.00 95.86 268 VAL A C 1
ATOM 4009 O O . VAL A 1 259 ? 112.639 77.112 86.443 1.00 95.86 268 VAL A O 1
ATOM 4022 N N . VAL A 1 260 ? 114.498 76.420 87.516 1.00 96.41 269 VAL A N 1
ATOM 4023 C CA . VAL A 1 260 ? 114.549 77.568 88.403 1.00 96.41 269 VAL A CA 1
ATOM 4024 C C . VAL A 1 260 ? 115.996 77.869 88.747 1.00 96.41 269 VAL A C 1
ATOM 4025 O O . VAL A 1 260 ? 116.907 77.089 88.465 1.00 96.41 269 VAL A O 1
ATOM 4038 N N . HIS A 1 261 ? 116.192 79.022 89.372 1.00 98.31 270 HIS A N 1
ATOM 4039 C CA . HIS A 1 261 ? 117.495 79.366 89.911 1.00 98.31 270 HIS A CA 1
ATOM 4040 C C . HIS A 1 261 ? 117.985 78.257 90.823 1.00 98.31 270 HIS A C 1
ATOM 4041 O O . HIS A 1 261 ? 117.200 77.550 91.458 1.00 98.31 270 HIS A O 1
ATOM 4055 N N . ASN A 1 262 ? 119.303 78.116 90.899 1.00 101.99 271 ASN A N 1
ATOM 4056 C CA . ASN A 1 262 ? 119.867 77.093 91.765 1.00 101.99 271 ASN A CA 1
ATOM 4057 C C . ASN A 1 262 ? 119.470 77.331 93.216 1.00 101.99 271 ASN A C 1
ATOM 4058 O O . ASN A 1 262 ? 119.251 76.381 93.978 1.00 101.99 271 ASN A O 1
ATOM 4069 N N . ASP A 1 263 ? 119.346 78.598 93.610 1.00 100.56 272 ASP A N 1
ATOM 4070 C CA . ASP A 1 263 ? 118.977 78.899 94.985 1.00 100.56 272 ASP A CA 1
ATOM 4071 C C . ASP A 1 263 ? 117.632 78.285 95.334 1.00 100.56 272 ASP A C 1
ATOM 4072 O O . ASP A 1 263 ? 117.537 77.472 96.261 1.00 100.56 272 ASP A O 1
ATOM 4081 N N . GLU A 1 264 ? 116.584 78.646 94.591 1.00 101.33 273 GLU A N 1
ATOM 4082 C CA . GLU A 1 264 ? 115.264 78.086 94.857 1.00 101.33 273 GLU A CA 1
ATOM 4083 C C . GLU A 1 264 ? 115.336 76.574 94.978 1.00 101.33 273 GLU A C 1
ATOM 4084 O O . GLU A 1 264 ? 114.560 75.961 95.718 1.00 101.33 273 GLU A O 1
ATOM 4096 N N . ARG A 1 265 ? 116.272 75.957 94.263 1.00 98.67 274 ARG A N 1
ATOM 4097 C CA . ARG A 1 265 ? 116.453 74.519 94.380 1.00 98.67 274 ARG A CA 1
ATOM 4098 C C . ARG A 1 265 ? 117.106 74.171 95.707 1.00 98.67 274 ARG A C 1
ATOM 4099 O O . ARG A 1 265 ? 116.869 73.094 96.265 1.00 98.67 274 ARG A O 1
ATOM 4120 N N . VAL A 1 266 ? 117.919 75.084 96.240 1.00 99.26 275 VAL A N 1
ATOM 4121 C CA . VAL A 1 266 ? 118.650 74.789 97.468 1.00 99.26 275 VAL A CA 1
ATOM 4122 C C . VAL A 1 266 ? 117.761 74.929 98.697 1.00 99.26 275 VAL A C 1
ATOM 4123 O O . VAL A 1 266 ? 117.934 74.195 99.677 1.00 99.26 275 VAL A O 1
ATOM 4136 N N . LYS A 1 267 ? 116.795 75.853 98.676 1.00 100.42 276 LYS A N 1
ATOM 4137 C CA . LYS A 1 267 ? 115.910 76.006 99.831 1.00 100.42 276 LYS A CA 1
ATOM 4138 C C . LYS A 1 267 ? 115.217 74.693 100.160 1.00 100.42 276 LYS A C 1
ATOM 4139 O O . LYS A 1 267 ? 114.668 74.526 101.254 1.00 100.42 276 LYS A O 1
ATOM 4158 N N . MET A 1 268 ? 115.234 73.749 99.223 1.00 101.46 277 MET A N 1
ATOM 4159 C CA . MET A 1 268 ? 114.413 72.558 99.355 1.00 101.46 277 MET A CA 1
ATOM 4160 C C . MET A 1 268 ? 115.098 71.497 100.205 1.00 101.46 277 MET A C 1
ATOM 4161 O O . MET A 1 268 ? 114.541 71.036 101.207 1.00 101.46 277 MET A O 1
ATOM 4175 N N . GLY A 1 269 ? 116.309 71.098 99.824 1.00 99.79 278 GLY A N 1
ATOM 4176 C CA . GLY A 1 269 ? 116.931 69.954 100.468 1.00 99.79 278 GLY A CA 1
ATOM 4177 C C . GLY A 1 269 ? 117.166 70.159 101.949 1.00 99.79 278 GLY A C 1
ATOM 4178 O O . GLY A 1 269 ? 117.128 69.206 102.730 1.00 99.79 278 GLY A O 1
ATOM 4182 N N . LYS A 1 270 ? 117.411 71.402 102.359 1.00 98.87 279 LYS A N 1
ATOM 4183 C CA . LYS A 1 270 ? 117.667 71.664 103.769 1.00 98.87 279 LYS A CA 1
ATOM 4184 C C . LYS A 1 270 ? 116.511 71.191 104.635 1.00 98.87 279 LYS A C 1
ATOM 4185 O O . LYS A 1 270 ? 116.702 70.841 105.805 1.00 98.87 279 LYS A O 1
ATOM 4204 N N . ASN A 1 271 ? 115.304 71.184 104.084 1.00 99.20 280 ASN A N 1
ATOM 4205 C CA . ASN A 1 271 ? 114.114 70.996 104.878 1.00 99.20 280 ASN A CA 1
ATOM 4206 C C . ASN A 1 271 ? 113.114 70.112 104.148 1.00 99.20 280 ASN A C 1
ATOM 4207 O O . ASN A 1 271 ? 112.787 70.384 102.985 1.00 99.20 280 ASN A O 1
ATOM 4218 N N . PRO A 1 272 ? 112.612 69.059 104.780 1.00 96.60 281 PRO A N 1
ATOM 4219 C CA . PRO A 1 272 ? 111.530 68.288 104.171 1.00 96.60 281 PRO A CA 1
ATOM 4220 C C . PRO A 1 272 ? 110.186 68.949 104.391 1.00 96.60 281 PRO A C 1
ATOM 4221 O O . PRO A 1 272 ? 110.033 69.840 105.227 1.00 96.60 281 PRO A O 1
ATOM 4232 N N . ARG A 1 273 ? 109.199 68.486 103.634 1.00 98.83 282 ARG A N 1
ATOM 4233 C CA . ARG A 1 273 ? 107.854 69.017 103.738 1.00 98.83 282 ARG A CA 1
ATOM 4234 C C . ARG A 1 273 ? 106.850 67.927 103.420 1.00 98.83 282 ARG A C 1
ATOM 4235 O O . ARG A 1 273 ? 107.181 66.893 102.837 1.00 98.83 282 ARG A O 1
ATOM 4256 N N . ASP A 1 274 ? 105.608 68.189 103.803 1.00 99.34 283 ASP A N 1
ATOM 4257 C CA . ASP A 1 274 ? 104.506 67.269 103.604 1.00 99.34 283 ASP A CA 1
ATOM 4258 C C . ASP A 1 274 ? 103.449 67.922 102.732 1.00 99.34 283 ASP A C 1
ATOM 4259 O O . ASP A 1 274 ? 103.253 69.139 102.770 1.00 99.34 283 ASP A O 1
ATOM 4268 N N . MET A 1 275 ? 102.771 67.098 101.943 1.00 99.83 284 MET A N 1
ATOM 4269 C CA . MET A 1 275 ? 101.794 67.573 100.981 1.00 99.83 284 MET A CA 1
ATOM 4270 C C . MET A 1 275 ? 100.483 66.828 101.168 1.00 99.83 284 MET A C 1
ATOM 4271 O O . MET A 1 275 ? 100.442 65.718 101.702 1.00 99.83 284 MET A O 1
ATOM 4285 N N . VAL A 1 276 ? 99.408 67.465 100.719 1.00 99.95 285 VAL A N 1
ATOM 4286 C CA . VAL A 1 276 ? 98.062 66.916 100.791 1.00 99.95 285 VAL A CA 1
ATOM 4287 C C . VAL A 1 276 ? 97.516 66.858 99.379 1.00 99.95 285 VAL A C 1
ATOM 4288 O O . VAL A 1 276 ? 97.547 67.859 98.655 1.00 99.95 285 VAL A O 1
ATOM 4301 N N . ILE A 1 277 ? 97.017 65.696 98.983 1.00 98.49 286 ILE A N 1
ATOM 4302 C CA . ILE A 1 277 ? 96.661 65.462 97.597 1.00 98.49 286 ILE A CA 1
ATOM 4303 C C . ILE A 1 277 ? 95.492 64.503 97.481 1.00 98.49 286 ILE A C 1
ATOM 4304 O O . I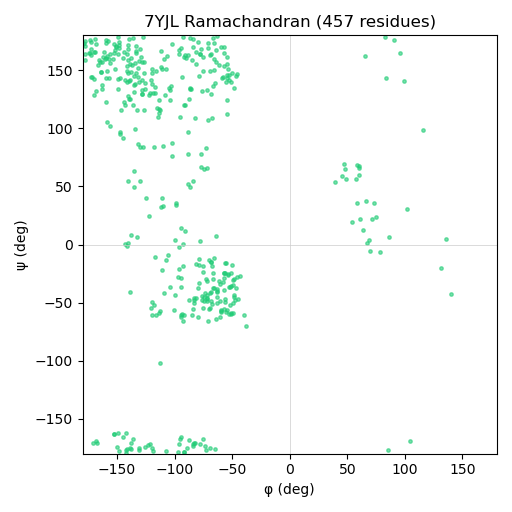LE A 1 277 ? 95.038 63.926 98.475 1.00 98.49 286 ILE A O 1
ATOM 4320 N N . LYS A 1 278 ? 95.030 64.322 96.248 1.00 99.13 287 LYS A N 1
ATOM 4321 C CA . LYS A 1 278 ? 93.963 63.397 95.936 1.00 99.13 287 LYS A CA 1
ATOM 4322 C C . LYS A 1 278 ? 94.503 62.113 95.320 1.00 99.13 287 LYS A C 1
ATOM 4323 O O . LYS A 1 278 ? 95.692 61.983 95.022 1.00 99.13 287 LYS A O 1
ATOM 4342 N N . GLN A 1 279 ? 93.598 61.156 95.151 1.00 98.28 288 GLN A N 1
ATOM 4343 C CA . GLN A 1 279 ? 93.819 59.943 94.386 1.00 98.28 288 GLN A CA 1
ATOM 4344 C C . GLN A 1 279 ? 92.469 59.264 94.272 1.00 98.28 288 GLN A C 1
ATOM 4345 O O . GLN A 1 279 ? 91.442 59.846 94.623 1.00 98.28 288 GLN A O 1
ATOM 4359 N N . VAL A 1 280 ? 92.461 58.039 93.768 1.00 97.69 289 VAL A N 1
ATOM 4360 C CA . VAL A 1 280 ? 91.213 57.304 93.653 1.00 97.69 289 VAL A CA 1
ATOM 4361 C C . VAL A 1 280 ? 91.365 55.908 94.227 1.00 97.69 289 VAL A C 1
ATOM 4362 O O . VAL A 1 280 ? 92.413 55.533 94.760 1.00 97.69 289 VAL A O 1
ATOM 4375 N N . GLN A 1 281 ? 90.292 55.144 94.107 1.00 103.07 290 GLN A N 1
ATOM 4376 C CA . GLN A 1 281 ? 90.230 53.748 94.492 1.00 103.07 290 GLN A CA 1
ATOM 4377 C C . GLN A 1 281 ? 89.170 53.099 93.622 1.00 103.07 290 GLN A C 1
ATOM 4378 O O . GLN A 1 281 ? 88.762 53.661 92.603 1.00 103.07 290 GLN A O 1
ATOM 4392 N N . LYS A 1 282 ? 88.712 51.922 94.030 1.00 105.92 291 LYS A N 1
ATOM 4393 C CA . LYS A 1 282 ? 87.651 51.250 93.306 1.00 105.92 291 LYS A CA 1
ATOM 4394 C C . LYS A 1 282 ? 87.210 50.008 94.056 1.00 105.92 291 LYS A C 1
ATOM 4395 O O . LYS A 1 282 ? 87.767 49.646 95.094 1.00 105.92 291 LYS A O 1
ATOM 4414 N N . VAL A 1 283 ? 86.187 49.371 93.515 1.00 107.78 292 VAL A N 1
ATOM 4415 C CA . VAL A 1 283 ? 85.767 48.043 93.928 1.00 107.78 292 VAL A CA 1
ATOM 4416 C C . VAL A 1 283 ? 85.605 47.193 92.684 1.00 107.78 292 VAL A C 1
ATOM 4417 O O . VAL A 1 283 ? 85.087 47.658 91.660 1.00 107.78 292 VAL A O 1
ATOM 4430 N N . ASN A 1 284 ? 86.035 45.943 92.772 1.00 109.02 293 ASN A N 1
ATOM 4431 C CA . ASN A 1 284 ? 85.962 45.055 91.626 1.00 109.02 293 ASN A CA 1
ATOM 4432 C C . ASN A 1 284 ? 84.539 45.008 91.095 1.00 109.02 293 ASN A C 1
ATOM 4433 O O . ASN A 1 284 ? 83.628 44.507 91.758 1.00 109.02 293 ASN A O 1
ATOM 4444 N N . GLU A 1 285 ? 84.352 45.552 89.900 1.00 107.41 294 GLU A N 1
ATOM 4445 C CA . GLU A 1 285 ? 83.038 45.588 89.287 1.00 107.41 294 GLU A CA 1
ATOM 4446 C C . GLU A 1 285 ? 82.420 44.199 89.262 1.00 107.41 294 GLU A C 1
ATOM 4447 O O . GLU A 1 285 ? 83.117 43.195 89.100 1.00 107.41 294 GLU A O 1
ATOM 4459 N N . THR A 1 286 ? 81.101 44.145 89.418 1.00 111.55 295 THR A N 1
ATOM 4460 C CA . THR A 1 286 ? 80.389 42.882 89.515 1.00 111.55 295 THR A CA 1
ATOM 4461 C C . THR A 1 286 ? 79.190 42.876 88.584 1.00 111.55 295 THR A C 1
ATOM 4462 O O . THR A 1 286 ? 78.605 43.919 88.288 1.00 111.55 295 THR A O 1
ATOM 4473 N N . THR A 1 287 ? 78.822 41.682 88.140 1.00 112.20 296 THR A N 1
ATOM 4474 C CA . THR A 1 287 ? 77.579 41.514 87.414 1.00 112.20 296 THR A CA 1
ATOM 4475 C C . THR A 1 287 ? 76.412 41.752 88.361 1.00 112.20 296 THR A C 1
ATOM 4476 O O . THR A 1 287 ? 76.571 41.763 89.584 1.00 112.20 296 THR A O 1
ATOM 4487 N N . ILE A 1 288 ? 75.232 41.967 87.790 1.00 107.49 297 ILE A N 1
ATOM 4488 C CA . ILE A 1 288 ? 74.059 42.332 88.568 1.00 107.49 297 ILE A CA 1
ATOM 4489 C C . ILE A 1 288 ? 72.800 42.021 87.774 1.00 107.49 297 ILE A C 1
ATOM 4490 O O . ILE A 1 288 ? 72.830 41.884 86.548 1.00 107.49 297 ILE A O 1
ATOM 4506 N N . ASN A 1 289 ? 71.685 41.915 88.489 1.00 104.12 298 ASN A N 1
ATOM 4507 C CA . ASN A 1 289 ? 70.379 41.649 87.906 1.00 104.12 298 ASN A CA 1
ATOM 4508 C C . ASN A 1 289 ? 69.495 42.869 88.096 1.00 104.12 298 ASN A C 1
ATOM 4509 O O . ASN A 1 289 ? 69.295 43.328 89.225 1.00 104.12 298 ASN A O 1
ATOM 4520 N N . LEU A 1 290 ? 68.957 43.375 86.993 1.00 105.92 299 LEU A N 1
ATOM 4521 C CA . LEU A 1 290 ? 68.050 44.510 86.996 1.00 105.92 299 LEU A CA 1
ATOM 4522 C C . LEU A 1 290 ? 66.719 44.161 86.355 1.00 105.92 299 LEU A C 1
ATOM 4523 O O . LEU A 1 290 ? 66.023 45.050 85.857 1.00 105.92 299 LEU A O 1
ATOM 4539 N N . SER A 1 291 ? 66.352 42.881 86.355 1.00 106.43 300 SER A N 1
ATOM 4540 C CA . SER A 1 291 ? 65.257 42.428 85.508 1.00 106.43 300 SER A CA 1
ATOM 4541 C C . SER A 1 291 ? 63.924 42.440 86.243 1.00 106.43 300 SER A C 1
ATOM 4542 O O . SER A 1 291 ? 62.863 42.414 85.610 1.00 106.43 300 SER A O 1
ATOM 4550 N N . GLN A 1 292 ? 63.949 42.469 87.571 1.00 109.04 301 GLN A N 1
ATOM 4551 C CA . GLN A 1 292 ? 62.702 42.457 88.325 1.00 109.04 301 GLN A CA 1
ATOM 4552 C C . GLN A 1 292 ? 62.191 43.875 88.539 1.00 109.04 301 GLN A C 1
ATOM 4553 O O . GLN A 1 292 ? 62.941 44.847 88.414 1.00 109.04 301 GLN A O 1
ATOM 4567 N N . LEU A 1 293 ? 60.915 43.985 88.895 1.00 108.97 302 LEU A N 1
ATOM 4568 C CA . LEU A 1 293 ? 60.221 45.262 88.893 1.00 108.97 302 LEU A CA 1
ATOM 4569 C C . LEU A 1 293 ? 60.640 46.121 90.079 1.00 108.97 302 LEU A C 1
ATOM 4570 O O . LEU A 1 293 ? 61.626 45.849 90.766 1.00 108.97 302 LEU A O 1
ATOM 4586 N N . ASN A 1 294 ? 59.873 47.184 90.311 1.00 109.59 303 ASN A N 1
ATOM 4587 C CA . ASN A 1 294 ? 60.225 48.162 91.326 1.00 109.59 303 ASN A CA 1
ATOM 4588 C C . ASN A 1 294 ? 60.015 47.573 92.710 1.00 109.59 303 ASN A C 1
ATOM 4589 O O . ASN A 1 294 ? 59.154 48.022 93.472 1.00 109.59 303 ASN A O 1
ATOM 4600 N N . ALA A 1 295 ? 60.810 46.561 93.029 1.00 108.74 304 ALA A N 1
ATOM 4601 C CA . ALA A 1 295 ? 60.893 45.991 94.360 1.00 108.74 304 ALA A CA 1
ATOM 4602 C C . ALA A 1 295 ? 62.355 45.686 94.631 1.00 108.74 304 ALA A C 1
ATOM 4603 O O . ALA A 1 295 ? 63.003 44.986 93.850 1.00 108.74 304 ALA A O 1
ATOM 4610 N N . LEU A 1 296 ? 62.870 46.213 95.735 1.00 109.66 305 LEU A N 1
ATOM 4611 C CA . LEU A 1 296 ? 64.310 46.281 95.954 1.00 109.66 305 LEU A CA 1
ATOM 4612 C C . LEU A 1 296 ? 64.895 44.904 96.266 1.00 109.66 305 LEU A C 1
ATOM 4613 O O . LEU A 1 296 ? 65.120 44.530 97.416 1.00 109.66 305 LEU A O 1
ATOM 4629 N N . VAL A 1 297 ? 65.155 44.152 95.204 1.00 112.58 306 VAL A N 1
ATOM 4630 C CA . VAL A 1 297 ? 65.894 42.897 95.320 1.00 112.58 306 VAL A CA 1
ATOM 4631 C C . VAL A 1 297 ? 67.393 43.189 95.327 1.00 112.58 306 VAL A C 1
ATOM 4632 O O . VAL A 1 297 ? 68.119 42.661 96.181 1.00 112.58 306 VAL A O 1
ATOM 4645 N N . PRO A 1 298 ? 67.902 44.014 94.413 1.00 109.05 307 PRO A N 1
ATOM 4646 C CA . PRO A 1 298 ? 69.356 44.128 94.262 1.00 109.05 307 PRO A CA 1
ATOM 4647 C C . PRO A 1 298 ? 70.013 44.818 95.443 1.00 109.05 307 PRO A C 1
ATOM 4648 O O . PRO A 1 298 ? 69.435 45.699 96.080 1.00 109.05 307 PRO A O 1
ATOM 4659 N N . ILE A 1 299 ? 71.250 44.411 95.708 1.00 108.17 308 ILE A N 1
ATOM 4660 C CA . ILE A 1 299 ? 72.064 44.965 96.778 1.00 108.17 308 ILE A CA 1
ATOM 4661 C C . ILE A 1 299 ? 73.494 45.095 96.276 1.00 108.17 308 ILE A C 1
ATOM 4662 O O . ILE A 1 299 ? 73.853 44.572 95.218 1.00 108.17 308 ILE A O 1
ATOM 4678 N N . ASP A 1 300 ? 74.310 45.812 97.041 1.00 110.05 309 ASP A N 1
ATOM 4679 C CA . ASP A 1 300 ? 75.720 45.966 96.738 1.00 110.05 309 ASP A CA 1
ATOM 4680 C C . ASP A 1 300 ? 76.377 46.675 97.907 1.00 110.05 309 ASP A C 1
ATOM 4681 O O . ASP A 1 300 ? 75.706 47.285 98.741 1.00 110.05 309 ASP A O 1
ATOM 4690 N N . ILE A 1 301 ? 77.700 46.590 97.963 1.00 110.79 310 ILE A N 1
ATOM 4691 C CA . ILE A 1 301 ? 78.448 47.151 99.074 1.00 110.79 310 ILE A CA 1
ATOM 4692 C C . ILE A 1 301 ? 79.664 47.894 98.555 1.00 110.79 310 ILE A C 1
ATOM 4693 O O . ILE A 1 301 ? 79.935 47.925 97.352 1.00 110.79 310 ILE A O 1
ATOM 4709 N N . ARG A 1 302 ? 80.406 48.488 99.484 1.00 112.11 311 ARG A N 1
ATOM 4710 C CA . ARG A 1 302 ? 81.512 49.360 99.144 1.00 112.11 311 ARG A CA 1
ATOM 4711 C C . ARG A 1 302 ? 82.487 49.433 100.308 1.00 112.11 311 ARG A C 1
ATOM 4712 O O . ARG A 1 302 ? 82.135 49.136 101.451 1.00 112.11 311 ARG A O 1
ATOM 4733 N N . VAL A 1 303 ? 83.719 49.833 100.001 1.00 109.64 312 VAL A N 1
ATOM 4734 C CA . VAL A 1 303 ? 84.804 49.899 100.971 1.00 109.64 312 VAL A CA 1
ATOM 4735 C C . VAL A 1 303 ? 85.833 50.896 100.465 1.00 109.64 312 VAL A C 1
ATOM 4736 O O . VAL A 1 303 ? 86.073 50.980 99.256 1.00 109.64 312 VAL A O 1
ATOM 4749 N N . SER A 1 304 ? 86.439 51.654 101.377 1.00 108.21 313 SER A N 1
ATOM 4750 C CA . SER A 1 304 ? 87.429 52.641 100.974 1.00 108.21 313 SER A CA 1
ATOM 4751 C C . SER A 1 304 ? 87.979 53.364 102.196 1.00 108.21 313 SER A C 1
ATOM 4752 O O . SER A 1 304 ? 87.508 53.182 103.320 1.00 108.21 313 SER A O 1
ATOM 4760 N N . HIS A 1 305 ? 89.000 54.184 101.951 1.00 106.97 314 HIS A N 1
ATOM 4761 C CA . HIS A 1 305 ? 89.555 55.100 102.932 1.00 106.97 314 HIS A CA 1
ATOM 4762 C C . HIS A 1 305 ? 88.741 56.395 102.960 1.00 106.97 314 HIS A C 1
ATOM 4763 O O . HIS A 1 305 ? 87.785 56.574 102.205 1.00 106.97 314 HIS A O 1
ATOM 4777 N N . ALA A 1 306 ? 89.118 57.297 103.866 1.00 109.23 315 ALA A N 1
ATOM 4778 C CA . ALA A 1 306 ? 88.479 58.606 103.951 1.00 109.23 315 ALA A CA 1
ATOM 4779 C C . ALA A 1 306 ? 88.539 59.323 102.615 1.00 109.23 315 ALA A C 1
ATOM 4780 O O . ALA A 1 306 ? 89.549 59.260 101.906 1.00 109.23 315 ALA A O 1
ATOM 4787 N N . VAL A 1 307 ? 87.449 60.004 102.260 1.00 105.25 316 VAL A N 1
ATOM 4788 C CA . VAL A 1 307 ? 87.333 60.565 100.923 1.00 105.25 316 VAL A CA 1
ATOM 4789 C C . VAL A 1 307 ? 86.668 61.929 100.939 1.00 105.25 316 VAL A C 1
ATOM 4790 O O . VAL A 1 307 ? 86.361 62.499 101.986 1.00 105.25 316 VAL A O 1
ATOM 4803 N N . VAL A 1 308 ? 86.469 62.447 99.737 1.00 100.74 317 VAL A N 1
ATOM 4804 C CA . VAL A 1 308 ? 85.642 63.609 99.480 1.00 100.74 317 VAL A CA 1
ATOM 4805 C C . VAL A 1 308 ? 84.779 63.257 98.280 1.00 100.74 317 VAL A C 1
ATOM 4806 O O . VAL A 1 308 ? 85.223 63.335 97.135 1.00 100.74 317 VAL A O 1
ATOM 4819 N N . GLY A 1 309 ? 83.543 62.871 98.544 1.00 103.09 318 GLY A N 1
ATOM 4820 C CA . GLY A 1 309 ? 82.604 62.561 97.492 1.00 103.09 318 GLY A CA 1
ATOM 4821 C C . GLY A 1 309 ? 82.777 61.151 96.977 1.00 103.09 318 GLY A C 1
ATOM 4822 O O . GLY A 1 309 ? 83.642 60.394 97.410 1.00 103.09 318 GLY A O 1
ATOM 4826 N N . TYR A 1 310 ? 81.918 60.791 96.029 1.00 105.44 319 TYR A N 1
ATOM 4827 C CA . TYR A 1 310 ? 82.010 59.493 95.386 1.00 105.44 319 TYR A CA 1
ATOM 4828 C C . TYR A 1 310 ? 81.034 59.433 94.223 1.00 105.44 319 TYR A C 1
ATOM 4829 O O . TYR A 1 310 ? 79.933 59.983 94.278 1.00 105.44 319 TYR A O 1
ATOM 4847 N N . PHE A 1 311 ? 81.457 58.750 93.162 1.00 102.97 320 PHE A N 1
ATOM 4848 C CA . PHE A 1 311 ? 80.714 58.675 91.916 1.00 102.97 320 PHE A CA 1
ATOM 4849 C C . PHE A 1 311 ? 80.292 57.236 91.656 1.00 102.97 320 PHE A C 1
ATOM 4850 O O . PHE A 1 311 ? 80.987 56.295 92.046 1.00 102.97 320 PHE A O 1
ATOM 4867 N N . TYR A 1 312 ? 79.159 57.063 90.981 1.00 104.79 321 TYR A N 1
ATOM 4868 C CA . TYR A 1 312 ? 78.694 55.743 90.580 1.00 104.79 321 TYR A CA 1
ATOM 4869 C C . TYR A 1 312 ? 77.926 55.821 89.271 1.00 104.79 321 TYR A C 1
ATOM 4870 O O . TYR A 1 312 ? 77.623 56.908 88.775 1.00 104.79 321 TYR A O 1
ATOM 4888 N N . ALA A 1 313 ? 77.600 54.654 88.721 1.00 105.43 322 ALA A N 1
ATOM 4889 C CA . ALA A 1 313 ? 77.054 54.589 87.376 1.00 105.43 322 ALA A CA 1
ATOM 4890 C C . ALA A 1 313 ? 76.487 53.212 87.083 1.00 105.43 322 ALA A C 1
ATOM 4891 O O . ALA A 1 313 ? 76.353 52.370 87.973 1.00 105.43 322 ALA A O 1
ATOM 4898 N N . ILE A 1 314 ? 76.146 53.006 85.815 1.00 105.34 323 ILE A N 1
ATOM 4899 C CA . ILE A 1 314 ? 75.668 51.732 85.297 1.00 105.34 323 ILE A CA 1
ATOM 4900 C C . ILE A 1 314 ? 76.272 51.532 83.916 1.00 105.34 323 ILE A C 1
ATOM 4901 O O . ILE A 1 314 ? 76.781 52.485 83.318 1.00 105.34 323 ILE A O 1
ATOM 4917 N N . ARG A 1 315 ? 76.226 50.300 83.415 1.00 109.11 324 ARG A N 1
ATOM 4918 C CA . ARG A 1 315 ? 76.555 50.026 82.026 1.00 109.11 324 ARG A CA 1
ATOM 4919 C C . ARG A 1 315 ? 75.950 48.698 81.612 1.00 109.11 324 ARG A C 1
ATOM 4920 O O . ARG A 1 315 ? 75.893 47.756 82.408 1.00 109.11 324 ARG A O 1
ATOM 4941 N N . ASN A 1 316 ? 75.492 48.635 80.358 1.00 111.04 325 ASN A N 1
ATOM 4942 C CA . ASN A 1 316 ? 74.761 47.496 79.828 1.00 111.04 325 ASN A CA 1
ATOM 4943 C C . ASN A 1 316 ? 75.327 47.174 78.449 1.00 111.04 325 ASN A C 1
ATOM 4944 O O . ASN A 1 316 ? 74.599 47.062 77.466 1.00 111.04 325 ASN A O 1
ATOM 4955 N N . SER A 1 317 ? 76.653 47.068 78.387 1.00 111.80 326 SER A N 1
ATOM 4956 C CA . SER A 1 317 ? 77.323 46.764 77.129 1.00 111.80 326 SER A CA 1
ATOM 4957 C C . SER A 1 317 ? 76.530 45.766 76.301 1.00 111.80 326 SER A C 1
ATOM 4958 O O . SER A 1 317 ? 75.958 46.117 75.264 1.00 111.80 326 SER A O 1
ATOM 4966 N N . SER A 1 318 ? 76.474 44.515 76.747 1.00 110.72 327 SER A N 1
ATOM 4967 C CA . SER A 1 318 ? 75.755 43.479 76.015 1.00 110.72 327 SER A CA 1
ATOM 4968 C C . SER A 1 318 ? 76.220 43.395 74.565 1.00 110.72 327 SER A C 1
ATOM 4969 O O . SER A 1 318 ? 75.524 42.850 73.707 1.00 110.72 327 SER A O 1
ATOM 4977 N N . THR A 1 319 ? 77.405 43.930 74.286 1.00 108.82 328 THR A N 1
ATOM 4978 C CA . THR A 1 319 ? 77.933 43.982 72.932 1.00 108.82 328 THR A CA 1
ATOM 4979 C C . THR A 1 319 ? 79.442 44.149 72.998 1.00 108.82 328 THR A C 1
ATOM 4980 O O . THR A 1 319 ? 79.977 44.769 73.920 1.00 108.82 328 THR A O 1
ATOM 4991 N N . THR A 1 320 ? 80.120 43.599 71.999 1.00 106.04 329 THR A N 1
ATOM 4992 C CA . THR A 1 320 ? 81.572 43.547 71.990 1.00 106.04 329 THR A CA 1
ATOM 4993 C C . THR A 1 320 ? 82.125 44.805 71.348 1.00 106.04 329 THR A C 1
ATOM 4994 O O . THR A 1 320 ? 82.545 44.780 70.188 1.00 106.04 329 THR A O 1
ATOM 5005 N N . GLY A 1 321 ? 82.138 45.895 72.105 1.00 105.27 330 GLY A N 1
ATOM 5006 C CA . GLY A 1 321 ? 82.770 47.117 71.671 1.00 105.27 330 GLY A CA 1
ATOM 5007 C C . GLY A 1 321 ? 81.940 48.363 71.835 1.00 105.27 330 GLY A C 1
ATOM 5008 O O . GLY A 1 321 ? 82.506 49.462 71.873 1.00 105.27 330 GLY A O 1
ATOM 5012 N N . GLU A 1 322 ? 80.622 48.243 71.952 1.00 111.14 331 GLU A N 1
ATOM 5013 C CA . GLU A 1 322 ? 79.779 49.412 72.180 1.00 111.14 331 GLU A CA 1
ATOM 5014 C C . GLU A 1 322 ? 79.959 49.854 73.628 1.00 111.14 331 GLU A C 1
ATOM 5015 O O . GLU A 1 322 ? 79.052 49.798 74.459 1.00 111.14 331 GLU A O 1
ATOM 5027 N N . TRP A 1 323 ? 81.176 50.289 73.921 1.00 106.99 332 TRP A N 1
ATOM 5028 C CA . TRP A 1 323 ? 81.511 50.651 75.280 1.00 106.99 332 TRP A CA 1
ATOM 5029 C C . TRP A 1 323 ? 80.939 52.014 75.634 1.00 106.99 332 TRP A C 1
ATOM 5030 O O . TRP A 1 323 ? 80.473 52.772 74.782 1.00 106.99 332 TRP A O 1
ATOM 5051 N N . SER A 1 324 ? 80.986 52.313 76.926 1.00 105.87 333 SER A N 1
ATOM 5052 C CA . SER A 1 324 ? 80.484 53.570 77.460 1.00 105.87 333 SER A CA 1
ATOM 5053 C C . SER A 1 324 ? 79.084 53.886 76.932 1.00 105.87 333 SER A C 1
ATOM 5054 O O . SER A 1 324 ? 78.881 54.861 76.207 1.00 105.87 333 SER A O 1
ATOM 5062 N N . ASN A 1 325 ? 78.110 53.045 77.292 1.00 108.20 334 ASN A N 1
ATOM 5063 C CA . ASN A 1 325 ? 76.736 53.258 76.847 1.00 108.20 334 ASN A CA 1
ATOM 5064 C C . ASN A 1 325 ? 75.894 53.892 77.947 1.00 108.20 334 ASN A C 1
ATOM 5065 O O . ASN A 1 325 ? 75.288 54.950 77.753 1.00 108.20 334 ASN A O 1
ATOM 5076 N N . TYR A 1 326 ? 75.844 53.255 79.110 1.00 104.52 335 TYR A N 1
ATOM 5077 C CA . TYR A 1 326 ? 75.147 53.807 80.265 1.00 104.52 335 TYR A CA 1
ATOM 5078 C C . TYR A 1 326 ? 73.668 54.018 79.976 1.00 104.52 335 TYR A C 1
ATOM 5079 O O . TYR A 1 326 ? 73.158 55.135 80.051 1.00 104.52 335 TYR A O 1
ATOM 5097 N N . THR A 1 327 ? 72.968 52.938 79.645 1.00 106.16 336 THR A N 1
ATOM 5098 C CA . THR A 1 327 ? 71.542 53.028 79.379 1.00 106.16 336 THR A CA 1
ATOM 5099 C C . THR A 1 327 ? 70.965 51.656 79.076 1.00 106.16 336 THR A C 1
ATOM 5100 O O . THR A 1 327 ? 71.689 50.679 78.880 1.00 106.16 336 THR A O 1
ATOM 5111 N N . THR A 1 328 ? 69.635 51.610 79.017 1.00 106.66 337 THR A N 1
ATOM 5112 C CA . THR A 1 328 ? 68.929 50.471 78.451 1.00 106.66 337 THR A CA 1
ATOM 5113 C C . THR A 1 328 ? 68.807 50.683 76.956 1.00 106.66 337 THR A C 1
ATOM 5114 O O . THR A 1 328 ? 67.721 50.551 76.385 1.00 106.66 337 THR A O 1
ATOM 5125 N N . GLU A 1 329 ? 69.924 51.014 76.321 1.00 107.16 338 GLU A N 1
ATOM 5126 C CA . GLU A 1 329 ? 69.980 51.187 74.879 1.00 107.16 338 GLU A CA 1
ATOM 5127 C C . GLU A 1 329 ? 71.281 50.550 74.415 1.00 107.16 338 GLU A C 1
ATOM 5128 O O . GLU A 1 329 ? 72.359 50.894 74.941 1.00 107.16 338 GLU A O 1
ATOM 5140 N N . PRO A 1 330 ? 71.242 49.631 73.476 1.00 106.47 339 PRO A N 1
ATOM 5141 C CA . PRO A 1 330 ? 72.443 48.866 73.153 1.00 106.47 339 PRO A CA 1
ATOM 5142 C C . PRO A 1 330 ? 73.446 49.642 72.324 1.00 106.47 339 PRO A C 1
ATOM 5143 O O . PRO A 1 330 ? 74.651 49.630 72.592 1.00 106.47 339 PRO A O 1
ATOM 5154 N N . ALA A 1 331 ? 72.937 50.334 71.313 1.00 105.73 340 ALA A N 1
ATOM 5155 C CA . ALA A 1 331 ? 73.753 50.822 70.218 1.00 105.73 340 ALA A CA 1
ATOM 5156 C C . ALA A 1 331 ? 73.976 52.324 70.250 1.00 105.73 340 ALA A C 1
ATOM 5157 O O . ALA A 1 331 ? 74.855 52.819 69.539 1.00 105.73 340 ALA A O 1
ATOM 5164 N N . TYR A 1 332 ? 73.218 53.054 71.054 1.00 106.01 341 TYR A N 1
ATOM 5165 C CA . TYR A 1 332 ? 73.289 54.501 71.062 1.00 106.01 341 TYR A CA 1
ATOM 5166 C C . TYR A 1 332 ? 72.806 54.980 72.418 1.00 106.01 341 TYR A C 1
ATOM 5167 O O . TYR A 1 332 ? 72.186 54.232 73.177 1.00 106.01 341 TYR A O 1
ATOM 5185 N N . ALA A 1 333 ? 73.109 56.231 72.728 1.00 106.13 342 ALA A N 1
ATOM 5186 C CA . ALA A 1 333 ? 72.729 56.778 74.019 1.00 106.13 342 ALA A CA 1
ATOM 5187 C C . ALA A 1 333 ? 71.243 56.566 74.266 1.00 106.13 342 ALA A C 1
ATOM 5188 O O . ALA A 1 333 ? 70.420 56.678 73.356 1.00 106.13 342 ALA A O 1
ATOM 5195 N N . GLY A 1 334 ? 70.906 56.248 75.514 1.00 108.45 343 GLY A N 1
ATOM 5196 C CA . GLY A 1 334 ? 69.530 56.020 75.888 1.00 108.45 343 GLY A CA 1
ATOM 5197 C C . GLY A 1 334 ? 69.245 56.578 77.268 1.00 108.45 343 GLY A C 1
ATOM 5198 O O . GLY A 1 334 ? 70.117 57.149 77.927 1.00 108.45 343 GLY A O 1
ATOM 5202 N N . LEU A 1 335 ? 67.999 56.402 77.690 1.00 104.77 344 LEU A N 1
ATOM 5203 C CA . LEU A 1 335 ? 67.587 56.861 79.005 1.00 104.77 344 LEU A CA 1
ATOM 5204 C C . LEU A 1 335 ? 68.310 56.083 80.090 1.00 104.77 344 LEU A C 1
ATOM 5205 O O . LEU A 1 335 ? 69.014 55.107 79.825 1.00 104.77 344 LEU A O 1
ATOM 5221 N N . ASP A 1 336 ? 68.104 56.511 81.324 1.00 106.66 345 ASP A N 1
ATOM 5222 C CA . ASP A 1 336 ? 68.740 55.835 82.437 1.00 106.66 345 ASP A CA 1
ATOM 5223 C C . ASP A 1 336 ? 67.973 54.563 82.769 1.00 106.66 345 ASP A C 1
ATOM 5224 O O . ASP A 1 336 ? 66.746 54.523 82.640 1.00 106.66 345 ASP A O 1
ATOM 5233 N N . PRO A 1 337 ? 68.663 53.507 83.185 1.00 105.02 346 PRO A N 1
ATOM 5234 C CA . PRO A 1 337 ? 67.954 52.289 83.574 1.00 105.02 346 PRO A CA 1
ATOM 5235 C C . PRO A 1 337 ? 67.260 52.419 84.908 1.00 105.02 346 PRO A C 1
ATOM 5236 O O . PRO A 1 337 ? 66.124 51.957 85.066 1.00 105.02 346 PRO A O 1
ATOM 5247 N N . LEU A 1 338 ? 67.916 53.042 85.877 1.00 104.02 347 LEU A N 1
ATOM 5248 C CA . LEU A 1 338 ? 67.475 53.021 87.259 1.00 104.02 347 LEU A CA 1
ATOM 5249 C C . LEU A 1 338 ? 66.998 54.388 87.708 1.00 104.02 347 LEU A C 1
ATOM 5250 O O . LEU A 1 338 ? 67.238 55.398 87.041 1.00 104.02 347 LEU A O 1
ATOM 5266 N N . GLU A 1 339 ? 66.326 54.399 88.850 1.00 105.91 348 GLU A N 1
ATOM 5267 C CA . GLU A 1 339 ? 65.903 55.610 89.522 1.00 105.91 348 GLU A CA 1
ATOM 5268 C C . GLU A 1 339 ? 65.675 55.292 90.986 1.00 105.91 348 GLU A C 1
ATOM 5269 O O . GLU A 1 339 ? 65.745 54.135 91.402 1.00 105.91 348 GLU A O 1
ATOM 5281 N N . ALA A 1 340 ? 65.376 56.324 91.761 1.00 107.45 349 ALA A N 1
ATOM 5282 C CA . ALA A 1 340 ? 64.951 56.137 93.140 1.00 107.45 349 ALA A CA 1
ATOM 5283 C C . ALA A 1 340 ? 66.008 55.385 93.942 1.00 107.45 349 ALA A C 1
ATOM 5284 O O . ALA A 1 340 ? 65.696 54.578 94.819 1.00 107.45 349 ALA A O 1
ATOM 5291 N N . ALA A 1 341 ? 67.271 55.643 93.635 1.00 104.09 350 ALA A N 1
ATOM 5292 C CA . ALA A 1 341 ? 68.353 54.990 94.347 1.00 104.09 350 ALA A CA 1
ATOM 5293 C C . ALA A 1 341 ? 68.442 55.487 95.778 1.00 104.09 350 ALA A C 1
ATOM 5294 O O . ALA A 1 341 ? 67.613 56.269 96.246 1.00 104.09 350 ALA A O 1
ATOM 5301 N N . GLN A 1 342 ? 69.469 55.017 96.474 1.00 108.79 351 GLN A N 1
ATOM 5302 C CA . GLN A 1 342 ? 69.701 55.385 97.857 1.00 108.79 351 GLN A CA 1
ATOM 5303 C C . GLN A 1 342 ? 71.019 54.782 98.313 1.00 108.79 351 GLN A C 1
ATOM 5304 O O . GLN A 1 342 ? 71.576 53.896 97.665 1.00 108.79 351 GLN A O 1
ATOM 5318 N N . LEU A 1 343 ? 71.518 55.283 99.434 1.00 111.03 352 LEU A N 1
ATOM 5319 C CA . LEU A 1 343 ? 72.709 54.753 100.076 1.00 111.03 352 LEU A CA 1
ATOM 5320 C C . LEU A 1 343 ? 72.319 54.116 101.400 1.00 111.03 352 LEU A C 1
ATOM 5321 O O . LEU A 1 343 ? 71.867 54.810 102.317 1.00 111.03 352 LEU A O 1
ATOM 5337 N N . VAL A 1 344 ? 72.504 52.800 101.503 1.00 116.98 353 VAL A N 1
ATOM 5338 C CA . VAL A 1 344 ? 72.136 52.092 102.723 1.00 116.98 353 VAL A CA 1
ATOM 5339 C C . VAL A 1 344 ? 73.031 52.564 103.857 1.00 116.98 353 VAL A C 1
ATOM 5340 O O . VAL A 1 344 ? 74.112 53.122 103.630 1.00 116.98 353 VAL A O 1
ATOM 5353 N N . TYR A 1 345 ? 72.580 52.348 105.084 1.00 120.30 354 TYR A N 1
ATOM 5354 C CA . TYR A 1 345 ? 73.199 52.948 106.247 1.00 120.30 354 TYR A CA 1
ATOM 5355 C C . TYR A 1 345 ? 72.634 52.304 107.498 1.00 120.30 354 TYR A C 1
ATOM 5356 O O . TYR A 1 345 ? 71.749 51.448 107.422 1.00 120.30 354 TYR A O 1
ATOM 5374 N N . GLU A 1 346 ? 73.169 52.711 108.648 1.00 124.24 355 GLU A N 1
ATOM 5375 C CA . GLU A 1 346 ? 72.633 52.247 109.921 1.00 124.24 355 GLU A CA 1
ATOM 5376 C C . GLU A 1 346 ? 71.906 53.372 110.652 1.00 124.24 355 GLU A C 1
ATOM 5377 O O . GLU A 1 346 ? 70.833 53.162 111.228 1.00 124.24 355 GLU A O 1
ATOM 5389 N N . SER A 1 347 ? 72.473 54.580 110.631 1.00 125.19 356 SER A N 1
ATOM 5390 C CA . SER A 1 347 ? 71.864 55.742 111.264 1.00 125.19 356 SER A CA 1
ATOM 5391 C C . SER A 1 347 ? 72.426 57.014 110.638 1.00 125.19 356 SER A C 1
ATOM 5392 O O . SER A 1 347 ? 73.482 56.989 110.000 1.00 125.19 356 SER A O 1
ATOM 5400 N N . THR A 1 348 ? 71.713 58.126 110.836 1.00 121.02 357 THR A N 1
ATOM 5401 C CA . THR A 1 348 ? 72.034 59.417 110.219 1.00 121.02 357 THR A CA 1
ATOM 5402 C C . THR A 1 348 ? 72.508 59.208 108.779 1.00 121.02 357 THR A C 1
ATOM 5403 O O . THR A 1 348 ? 73.590 59.636 108.376 1.00 121.02 357 THR A O 1
ATOM 5414 N N . ALA A 1 349 ? 71.671 58.503 108.013 1.00 118.51 358 ALA A N 1
ATOM 5415 C CA . ALA A 1 349 ? 71.946 58.269 106.600 1.00 118.51 358 ALA A CA 1
ATOM 5416 C C . ALA A 1 349 ? 72.387 59.550 105.913 1.00 118.51 358 ALA A C 1
ATOM 5417 O O . ALA A 1 349 ? 71.937 60.647 106.251 1.00 118.51 358 ALA A O 1
ATOM 5424 N N . ARG A 1 350 ? 73.266 59.402 104.928 1.00 113.27 359 ARG A N 1
ATOM 5425 C CA . ARG A 1 350 ? 73.764 60.568 104.222 1.00 113.27 359 ARG A CA 1
ATOM 5426 C C . ARG A 1 350 ? 72.927 60.855 102.986 1.00 113.27 359 ARG A C 1
ATOM 5427 O O . ARG A 1 350 ? 73.203 61.802 102.243 1.00 113.27 359 ARG A O 1
ATOM 5448 N N . VAL A 1 351 ? 71.903 60.043 102.744 1.00 108.78 360 VAL A N 1
ATOM 5449 C CA . VAL A 1 351 ? 70.910 60.305 101.706 1.00 108.78 360 VAL A CA 1
ATOM 5450 C C . VAL A 1 351 ? 69.613 59.653 102.157 1.00 108.78 360 VAL A C 1
ATOM 5451 O O . VAL A 1 351 ? 69.631 58.654 102.884 1.00 108.78 360 VAL A O 1
ATOM 5464 N N . SER A 1 352 ? 68.481 60.219 101.734 1.00 111.78 361 SER A N 1
ATOM 5465 C CA . SER A 1 352 ? 67.186 59.640 102.081 1.00 111.78 361 SER A CA 1
ATOM 5466 C C . SER A 1 352 ? 66.237 59.655 100.885 1.00 111.78 361 SER A C 1
ATOM 5467 O O . SER A 1 352 ? 65.051 59.337 101.024 1.00 111.78 361 SER A O 1
ATOM 5475 N N . ASN A 1 353 ? 66.731 60.018 99.699 1.00 107.44 362 ASN A N 1
ATOM 5476 C CA . ASN A 1 353 ? 65.858 60.069 98.532 1.00 107.44 362 ASN A CA 1
ATOM 5477 C C . ASN A 1 353 ? 66.657 60.345 97.267 1.00 107.44 362 ASN A C 1
ATOM 5478 O O . ASN A 1 353 ? 67.818 60.756 97.309 1.00 107.44 362 ASN A O 1
ATOM 5489 N N . GLY A 1 354 ? 66.006 60.092 96.135 1.00 101.09 363 GLY A N 1
ATOM 5490 C CA . GLY A 1 354 ? 66.350 60.723 94.880 1.00 101.09 363 GLY A CA 1
ATOM 5491 C C . GLY A 1 354 ? 67.202 59.929 93.914 1.0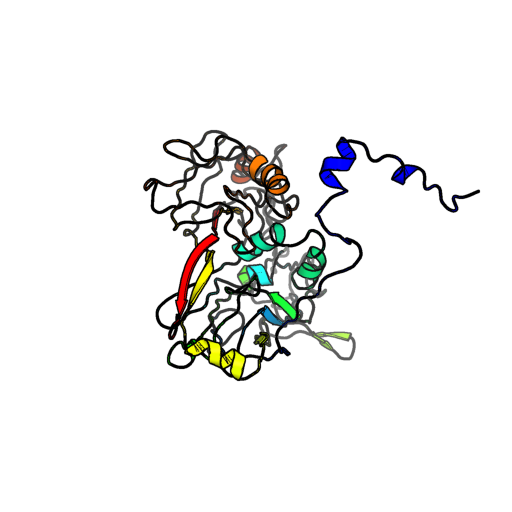0 101.09 363 GLY A C 1
ATOM 5492 O O . GLY A 1 354 ? 68.115 59.210 94.327 1.00 101.09 363 GLY A O 1
ATOM 5496 N N . SER A 1 355 ? 66.890 60.035 92.619 1.00 102.23 364 SER A N 1
ATOM 5497 C CA . SER A 1 355 ? 67.805 59.667 91.542 1.00 102.23 364 SER A CA 1
ATOM 5498 C C . SER A 1 355 ? 68.207 60.854 90.677 1.00 102.23 364 SER A C 1
ATOM 5499 O O . SER A 1 355 ? 69.390 61.191 90.594 1.00 102.23 364 SER A O 1
ATOM 5507 N N . ASP A 1 356 ? 67.235 61.502 90.037 1.00 97.73 365 ASP A N 1
ATOM 5508 C CA . ASP A 1 356 ? 67.531 62.711 89.280 1.00 97.73 365 ASP A CA 1
ATOM 5509 C C . ASP A 1 356 ? 68.170 63.760 90.170 1.00 97.73 365 ASP A C 1
ATOM 5510 O O . ASP A 1 356 ? 68.980 64.577 89.703 1.00 97.73 365 ASP A O 1
ATOM 5519 N N . TYR A 1 357 ? 67.784 63.766 91.445 1.00 97.46 366 TYR A N 1
ATOM 5520 C CA . TYR A 1 357 ? 68.512 64.528 92.445 1.00 97.46 366 TYR A CA 1
ATOM 5521 C C . TYR A 1 357 ? 70.001 64.431 92.201 1.00 97.46 366 TYR A C 1
ATOM 5522 O O . TYR A 1 357 ? 70.648 65.434 91.882 1.00 97.46 366 TYR A O 1
ATOM 5540 N N . TYR A 1 358 ? 70.530 63.210 92.257 1.00 99.68 367 TYR A N 1
ATOM 5541 C CA . TYR A 1 358 ? 71.967 63.002 92.182 1.00 99.68 367 TYR A CA 1
ATOM 5542 C C . TYR A 1 358 ? 72.565 63.720 90.984 1.00 99.68 367 TYR A C 1
ATOM 5543 O O . TYR A 1 358 ? 73.433 64.588 91.130 1.00 99.68 367 TYR A O 1
ATOM 5561 N N . SER A 1 359 ? 72.111 63.367 89.785 1.00 97.26 368 SER A N 1
ATOM 5562 C CA . SER A 1 359 ? 72.767 63.859 88.583 1.00 97.26 368 SER A CA 1
ATOM 5563 C C . SER A 1 359 ? 72.662 65.373 88.471 1.00 97.26 368 SER A C 1
ATOM 5564 O O . SER A 1 359 ? 73.630 66.037 88.091 1.00 97.26 368 SER A O 1
ATOM 5572 N N . LEU A 1 360 ? 71.504 65.947 88.804 1.00 95.12 369 LEU A N 1
ATOM 5573 C CA . LEU A 1 360 ? 71.262 67.339 88.441 1.00 95.12 369 LEU A CA 1
ATOM 5574 C C . LEU A 1 360 ? 71.185 68.289 89.626 1.00 95.12 369 LEU A C 1
ATOM 5575 O O . LEU A 1 360 ? 71.952 69.251 89.691 1.00 95.12 369 LEU A O 1
ATOM 5591 N N . MET A 1 361 ? 70.285 68.041 90.575 1.00 94.61 370 MET A N 1
ATOM 5592 C CA . MET A 1 361 ? 70.041 69.041 91.606 1.00 94.61 370 MET A CA 1
ATOM 5593 C C . MET A 1 361 ? 71.247 69.168 92.517 1.00 94.61 370 MET A C 1
ATOM 5594 O O . MET A 1 361 ? 71.363 70.133 93.281 1.00 94.61 370 MET A O 1
ATOM 5608 N N . VAL A 1 362 ? 72.157 68.194 92.449 1.00 96.79 371 VAL A N 1
ATOM 5609 C CA . VAL A 1 362 ? 73.366 68.256 93.265 1.00 96.79 371 VAL A CA 1
ATOM 5610 C C . VAL A 1 362 ? 74.436 69.114 92.615 1.00 96.79 371 VAL A C 1
ATOM 5611 O O . VAL A 1 362 ? 75.008 69.966 93.300 1.00 96.79 371 VAL A O 1
ATOM 5624 N N . PRO A 1 363 ? 74.795 68.925 91.348 1.00 95.04 372 PRO A N 1
ATOM 5625 C CA . PRO A 1 363 ? 75.856 69.767 90.777 1.00 95.04 372 PRO A CA 1
ATOM 5626 C C . PRO A 1 363 ? 75.547 71.254 90.801 1.00 95.04 372 PRO A C 1
ATOM 5627 O O . PRO A 1 363 ? 76.309 72.039 91.378 1.00 95.04 372 PRO A O 1
ATOM 5638 N N . TRP A 1 364 ? 74.435 71.658 90.191 1.00 97.56 373 TRP A N 1
ATOM 5639 C CA . TRP A 1 364 ? 74.046 73.064 90.170 1.00 97.56 373 TRP A CA 1
ATOM 5640 C C . TRP A 1 364 ? 74.190 73.705 91.544 1.00 97.56 373 TRP A C 1
ATOM 5641 O O . TRP A 1 364 ? 74.412 74.915 91.649 1.00 97.56 373 TRP A O 1
ATOM 5662 N N . TYR A 1 365 ? 74.073 72.911 92.609 1.00 98.49 374 TYR A N 1
ATOM 5663 C CA . TYR A 1 365 ? 74.181 73.462 93.956 1.00 98.49 374 TYR A CA 1
ATOM 5664 C C . TYR A 1 365 ? 75.612 73.333 94.479 1.00 98.49 374 TYR A C 1
ATOM 5665 O O . TYR A 1 365 ? 76.055 74.144 95.299 1.00 98.49 374 TYR A O 1
ATOM 5683 N N . TRP A 1 366 ? 76.346 72.311 94.024 1.00 98.42 375 TRP A N 1
ATOM 5684 C CA . TRP A 1 366 ? 77.704 72.020 94.477 1.00 98.42 375 TRP A CA 1
ATOM 5685 C C . TRP A 1 366 ? 78.757 72.067 93.377 1.00 98.42 375 TRP A C 1
ATOM 5686 O O . TRP A 1 366 ? 79.685 72.878 93.445 1.00 98.42 375 TRP A O 1
ATOM 5707 N N . HIS A 1 367 ? 78.629 71.222 92.353 1.00 99.13 376 HIS A N 1
ATOM 5708 C CA . HIS A 1 367 ? 79.728 70.968 91.422 1.00 99.13 376 HIS A CA 1
ATOM 5709 C C . HIS A 1 367 ? 79.972 72.138 90.476 1.00 99.13 376 HIS A C 1
ATOM 5710 O O . HIS A 1 367 ? 79.394 73.219 90.614 1.00 99.13 376 HIS A O 1
ATOM 5724 N N . LYS A 1 368 ? 80.869 71.905 89.515 1.00 97.30 377 LYS A N 1
ATOM 5725 C CA . LYS A 1 368 ? 81.182 72.910 88.508 1.00 97.30 377 LYS A CA 1
ATOM 5726 C C . LYS A 1 368 ? 80.205 72.859 87.340 1.00 97.30 377 LYS A C 1
ATOM 5727 O O . LYS A 1 368 ? 79.502 73.838 87.070 1.00 97.30 377 LYS A O 1
ATOM 5746 N N . SER A 1 369 ? 80.145 71.729 86.637 1.00 98.15 378 SER A N 1
ATOM 5747 C CA . SER A 1 369 ? 79.301 71.580 85.461 1.00 98.15 378 SER A CA 1
ATOM 5748 C C . SER A 1 369 ? 78.280 70.472 85.671 1.00 98.15 378 SER A C 1
ATOM 5749 O O . SER A 1 369 ? 78.175 69.890 86.753 1.00 98.15 378 SER A O 1
ATOM 5757 N N . ILE A 1 370 ? 77.531 70.182 84.611 1.00 96.04 379 ILE A N 1
ATOM 5758 C CA . ILE A 1 370 ? 76.536 69.113 84.634 1.00 96.04 379 ILE A CA 1
ATOM 5759 C C . ILE A 1 370 ? 76.687 68.269 83.376 1.00 96.04 379 ILE A C 1
ATOM 5760 O O . ILE A 1 370 ? 77.366 68.678 82.426 1.00 96.04 379 ILE A O 1
ATOM 5776 N N . PRO A 1 371 ? 76.067 67.100 83.332 1.00 93.47 380 PRO A N 1
ATOM 5777 C CA . PRO A 1 371 ? 76.268 66.193 82.206 1.00 93.47 380 PRO A CA 1
ATOM 5778 C C . PRO A 1 371 ? 75.263 66.384 81.091 1.00 93.47 380 PRO A C 1
ATOM 5779 O O . PRO A 1 371 ? 74.379 67.240 81.145 1.00 93.47 380 PRO A O 1
ATOM 5790 N N . GLU A 1 372 ? 75.412 65.544 80.076 1.00 96.73 381 GLU A N 1
ATOM 5791 C CA . GLU A 1 372 ? 74.506 65.508 78.948 1.00 96.73 381 GLU A CA 1
ATOM 5792 C C . GLU A 1 372 ? 73.286 64.650 79.271 1.00 96.73 381 GLU A C 1
ATOM 5793 O O . GLU A 1 372 ? 73.084 64.206 80.404 1.00 96.73 381 GLU A O 1
ATOM 5805 N N . GLU A 1 373 ? 72.474 64.401 78.240 1.00 104.26 382 GLU A N 1
ATOM 5806 C CA . GLU A 1 373 ? 71.272 63.587 78.384 1.00 104.26 382 GLU A CA 1
ATOM 5807 C C . GLU A 1 373 ? 71.582 62.108 78.166 1.00 104.26 382 GLU A C 1
ATOM 5808 O O . GLU A 1 373 ? 70.929 61.442 77.355 1.00 104.26 382 GLU A O 1
ATOM 5820 N N . THR A 1 374 ? 72.577 61.585 78.883 1.00 99.53 383 THR A N 1
ATOM 5821 C CA . THR A 1 374 ? 72.909 60.166 78.864 1.00 99.53 383 THR A CA 1
ATOM 5822 C C . THR A 1 374 ? 72.740 59.511 80.220 1.00 99.53 383 THR A C 1
ATOM 5823 O O . THR A 1 374 ? 72.059 58.490 80.333 1.00 99.53 383 THR A O 1
ATOM 5834 N N . GLY A 1 375 ? 73.339 60.090 81.249 1.00 98.25 384 GLY A N 1
ATOM 5835 C CA . GLY A 1 375 ? 73.281 59.541 82.582 1.00 98.25 384 GLY A CA 1
ATOM 5836 C C . GLY A 1 375 ? 74.624 59.093 83.116 1.00 98.25 384 GLY A C 1
ATOM 5837 O O . GLY A 1 375 ? 75.097 57.996 82.811 1.00 98.25 384 GLY A O 1
ATOM 5841 N N . TYR A 1 376 ? 75.240 59.947 83.931 1.00 99.54 385 TYR A N 1
ATOM 5842 C CA . TYR A 1 376 ? 76.433 59.620 84.706 1.00 99.54 385 TYR A CA 1
ATOM 5843 C C . TYR A 1 376 ? 76.106 59.983 86.145 1.00 99.54 385 TYR A C 1
ATOM 5844 O O . TYR A 1 376 ? 76.458 61.068 86.615 1.00 99.54 385 TYR A O 1
ATOM 5862 N N . HIS A 1 377 ? 75.453 59.067 86.844 1.00 103.10 386 HIS A N 1
ATOM 5863 C CA . HIS A 1 377 ? 75.011 59.343 88.199 1.00 103.10 386 HIS A CA 1
ATOM 5864 C C . HIS A 1 377 ? 76.197 59.790 89.041 1.00 103.10 386 HIS A C 1
ATOM 5865 O O . HIS A 1 377 ? 77.347 59.473 88.726 1.00 103.10 386 HIS A O 1
ATOM 5879 N N . ALA A 1 378 ? 75.926 60.542 90.105 1.00 101.97 387 ALA A N 1
ATOM 5880 C CA . ALA A 1 378 ? 77.007 61.063 90.924 1.00 101.97 387 ALA A CA 1
ATOM 5881 C C . ALA A 1 378 ? 76.461 61.729 92.173 1.00 101.97 387 ALA A C 1
ATOM 5882 O O . ALA A 1 378 ? 75.260 61.977 92.282 1.00 101.97 387 ALA A O 1
ATOM 5889 N N . TYR A 1 379 ? 77.359 62.028 93.103 1.00 102.46 388 TYR A N 1
ATOM 5890 C CA . TYR A 1 379 ? 76.985 62.570 94.394 1.00 102.46 388 TYR A CA 1
ATOM 5891 C C . TYR A 1 379 ? 78.225 62.977 95.162 1.00 102.46 388 TYR A C 1
ATOM 5892 O O . TYR A 1 379 ? 79.264 62.321 95.078 1.00 102.46 388 TYR A O 1
ATOM 5910 N N . SER A 1 380 ? 78.101 64.057 95.919 1.00 102.49 389 SER A N 1
ATOM 5911 C CA . SER A 1 380 ? 79.114 64.461 96.873 1.00 102.49 389 SER A CA 1
ATOM 5912 C C . SER A 1 380 ? 78.435 64.823 98.174 1.00 102.49 389 SER A C 1
ATOM 5913 O O . SER A 1 380 ? 77.406 65.501 98.175 1.00 102.49 389 SER A O 1
ATOM 5921 N N . TYR A 1 381 ? 79.027 64.392 99.280 1.00 106.73 390 TYR A N 1
ATOM 5922 C CA . TYR A 1 381 ? 78.655 64.912 100.584 1.00 106.73 390 TYR A CA 1
ATOM 5923 C C . TYR A 1 381 ? 79.791 65.734 101.178 1.00 106.73 390 TYR A C 1
ATOM 5924 O O . TYR A 1 381 ? 79.991 65.764 102.393 1.00 106.73 390 TYR A O 1
ATOM 5942 N N . SER A 1 382 ? 80.550 66.389 100.306 1.00 102.76 391 SER A N 1
ATOM 5943 C CA . SER A 1 382 ? 81.308 67.579 100.644 1.00 102.76 391 SER A CA 1
ATOM 5944 C C . SER A 1 382 ? 81.411 68.431 99.390 1.00 102.76 391 SER A C 1
ATOM 5945 O O . SER A 1 382 ? 80.823 68.118 98.351 1.00 102.76 391 SER A O 1
ATOM 5953 N N . LEU A 1 383 ? 82.182 69.506 99.485 1.00 100.09 392 LEU A N 1
ATOM 5954 C CA . LEU A 1 383 ? 82.283 70.470 98.401 1.00 100.09 392 LEU A CA 1
ATOM 5955 C C . LEU A 1 383 ? 82.969 69.816 97.205 1.00 100.09 392 LEU A C 1
ATOM 5956 O O . LEU A 1 383 ? 83.374 68.651 97.248 1.00 100.09 392 LEU A O 1
ATOM 5972 N N . ASP A 1 384 ? 83.099 70.566 96.110 1.00 103.30 393 ASP A N 1
ATOM 5973 C CA . ASP A 1 384 ? 83.790 70.044 94.937 1.00 103.30 393 ASP A CA 1
ATOM 5974 C C . ASP A 1 384 ? 85.181 69.571 95.303 1.00 103.30 393 ASP A C 1
ATOM 5975 O O . ASP A 1 384 ? 85.541 68.411 95.072 1.00 103.30 393 ASP A O 1
ATOM 5984 N N . THR A 1 385 ? 85.989 70.469 95.854 1.00 102.67 394 THR A N 1
ATOM 5985 C CA . THR A 1 385 ? 87.321 70.174 96.358 1.00 102.67 394 THR A CA 1
ATOM 5986 C C . THR A 1 385 ? 88.282 69.794 95.247 1.00 102.67 394 THR A C 1
ATOM 5987 O O . THR A 1 385 ? 89.457 69.522 95.519 1.00 102.67 394 THR A O 1
ATOM 5998 N N . PHE A 1 386 ? 87.821 69.794 93.996 1.00 99.70 395 PHE A N 1
ATOM 5999 C CA . PHE A 1 386 ? 88.705 69.515 92.873 1.00 99.70 395 PHE A CA 1
ATOM 6000 C C . PHE A 1 386 ? 89.972 70.359 92.920 1.00 99.70 395 PHE A C 1
ATOM 6001 O O . PHE A 1 386 ? 90.957 70.031 92.249 1.00 99.70 395 PHE A O 1
ATOM 6018 N N . ALA A 1 387 ? 89.974 71.442 93.699 1.00 103.44 396 ALA A N 1
ATOM 6019 C CA . ALA A 1 387 ? 91.117 72.339 93.795 1.00 103.44 396 ALA A CA 1
ATOM 6020 C C . ALA A 1 387 ? 92.031 71.994 94.956 1.00 103.44 396 ALA A C 1
ATOM 6021 O O . ALA A 1 387 ? 92.871 72.814 95.346 1.00 103.44 396 ALA A O 1
ATOM 6028 N N . SER A 1 388 ? 91.879 70.809 95.535 1.00 102.85 397 SER A N 1
ATOM 6029 C CA . SER A 1 388 ? 92.751 70.356 96.610 1.00 102.85 397 SER A CA 1
ATOM 6030 C C . SER A 1 388 ? 92.624 71.248 97.835 1.00 102.85 397 SER A C 1
ATOM 6031 O O . SER A 1 388 ? 93.431 71.182 98.764 1.00 102.85 397 SER A O 1
ATOM 6039 N N . ASP A 1 389 ? 91.603 72.094 97.838 1.00 103.46 398 ASP A N 1
ATOM 6040 C CA . ASP A 1 389 ? 91.299 72.903 98.994 1.00 103.46 398 ASP A CA 1
ATOM 6041 C C . ASP A 1 389 ? 90.311 72.147 99.868 1.00 103.46 398 ASP A C 1
ATOM 6042 O O . ASP A 1 389 ? 89.205 71.825 99.412 1.00 103.46 398 ASP A O 1
ATOM 6051 N N . PRO A 1 390 ? 90.660 71.841 101.104 1.00 98.11 399 PRO A N 1
ATOM 6052 C CA . PRO A 1 390 ? 89.814 70.978 101.930 1.00 98.11 399 PRO A CA 1
ATOM 6053 C C . PRO A 1 390 ? 88.547 71.705 102.338 1.00 98.11 399 PRO A C 1
ATOM 6054 O O . PRO A 1 390 ? 88.572 72.610 103.177 1.00 98.11 399 PRO A O 1
ATOM 6065 N N . LYS A 1 391 ? 87.436 71.315 101.738 1.00 101.07 400 LYS A N 1
ATOM 6066 C CA . LYS A 1 391 ? 86.137 71.872 102.060 1.00 101.07 400 LYS A CA 1
ATOM 6067 C C . LYS A 1 391 ? 85.181 70.703 102.307 1.00 101.07 400 LYS A C 1
ATOM 6068 O O . LYS A 1 391 ? 84.454 70.259 101.417 1.00 101.07 400 LYS A O 1
ATOM 6087 N N . GLY A 1 392 ? 85.204 70.194 103.536 1.00 105.75 401 GLY A N 1
ATOM 6088 C CA . GLY A 1 392 ? 84.314 69.125 103.937 1.00 105.75 401 GLY A CA 1
ATOM 6089 C C . GLY A 1 392 ? 84.845 67.769 103.539 1.00 105.75 401 GLY A C 1
ATOM 6090 O O . GLY A 1 392 ? 85.427 67.617 102.462 1.00 105.75 401 GLY A O 1
ATOM 6094 N N . SER A 1 393 ? 84.632 66.771 104.388 1.00 105.37 402 SER A N 1
ATOM 6095 C CA . SER A 1 393 ? 85.182 65.450 104.153 1.00 105.37 402 SER A CA 1
ATOM 6096 C C . SER A 1 393 ? 84.622 64.492 105.188 1.00 105.37 402 SER A C 1
ATOM 6097 O O . SER A 1 393 ? 83.908 64.887 106.112 1.00 105.37 402 SER A O 1
ATOM 6105 N N . THR A 1 394 ? 84.955 63.219 105.015 1.00 107.10 403 THR A N 1
ATOM 6106 C CA . THR A 1 394 ? 84.545 62.183 105.944 1.00 107.10 403 THR A CA 1
ATOM 6107 C C . THR A 1 394 ? 85.430 60.966 105.746 1.00 107.10 403 THR A C 1
ATOM 6108 O O . THR A 1 394 ? 86.142 60.851 104.744 1.00 107.10 403 THR A O 1
ATOM 6119 N N . ASN A 1 395 ? 85.381 60.057 106.713 1.00 108.99 404 ASN A N 1
ATOM 6120 C CA . ASN A 1 395 ? 86.180 58.843 106.692 1.00 108.99 404 ASN A CA 1
ATOM 6121 C C . ASN A 1 395 ? 85.291 57.646 106.393 1.00 108.99 404 ASN A C 1
ATOM 6122 O O . ASN A 1 395 ? 84.097 57.660 106.707 1.00 108.99 404 ASN A O 1
ATOM 6133 N N . TYR A 1 396 ? 85.876 56.623 105.768 1.00 111.15 405 TYR A N 1
ATOM 6134 C CA . TYR A 1 396 ? 85.217 55.332 105.606 1.00 111.15 405 TYR A CA 1
ATOM 6135 C C . TYR A 1 396 ? 85.777 54.259 106.524 1.00 111.15 405 TYR A C 1
ATOM 6136 O O . TYR A 1 396 ? 85.207 53.165 106.584 1.00 111.15 405 TYR A O 1
ATOM 6154 N N . SER A 1 397 ? 86.886 54.529 107.208 1.00 111.08 406 SER A N 1
ATOM 6155 C CA . SER A 1 397 ? 87.398 53.579 108.186 1.00 111.08 406 SER A CA 1
ATOM 6156 C C . SER A 1 397 ? 86.285 53.085 109.094 1.00 111.08 406 SER A C 1
ATOM 6157 O O . SER A 1 397 ? 86.245 51.907 109.467 1.00 111.08 406 SER A O 1
ATOM 6165 N N . LYS A 1 398 ? 85.368 53.974 109.450 1.00 113.40 407 LYS A N 1
ATOM 6166 C CA . LYS A 1 398 ? 84.284 53.638 110.347 1.00 113.40 407 LYS A CA 1
ATOM 6167 C C . LYS A 1 398 ? 83.030 53.268 109.555 1.00 113.40 407 LYS A C 1
ATOM 6168 O O . LYS A 1 398 ? 83.047 53.138 108.328 1.00 113.40 407 LYS A O 1
ATOM 6187 N N . LEU A 1 399 ? 81.923 53.110 110.276 1.00 127.93 408 LEU A N 1
ATOM 6188 C CA . LEU A 1 399 ? 80.709 52.491 109.745 1.00 127.93 408 LEU A CA 1
ATOM 6189 C C . LEU A 1 399 ? 81.061 51.174 109.050 1.00 127.93 408 LEU A C 1
ATOM 6190 O O . LEU A 1 399 ? 80.742 50.945 107.884 1.00 127.93 408 LEU A O 1
ATOM 6206 N N . THR A 1 400 ? 81.717 50.294 109.816 1.00 132.99 409 THR A N 1
ATOM 6207 C CA . THR A 1 400 ? 82.354 49.114 109.234 1.00 132.99 409 THR A CA 1
ATOM 6208 C C . THR A 1 400 ? 81.415 48.355 108.303 1.00 132.99 409 THR A C 1
ATOM 6209 O O . THR A 1 400 ? 81.856 47.791 107.295 1.00 132.99 409 THR A O 1
ATOM 6220 N N . ASN A 1 401 ? 80.122 48.321 108.620 1.00 131.49 410 ASN A N 1
ATOM 6221 C CA . ASN A 1 401 ? 79.145 47.658 107.755 1.00 131.49 410 ASN A CA 1
ATOM 6222 C C . ASN A 1 401 ? 78.695 48.600 106.638 1.00 131.49 410 ASN A C 1
ATOM 6223 O O . ASN A 1 401 ? 77.509 48.855 106.431 1.00 131.49 410 ASN A O 1
ATOM 6234 N N . VAL A 1 402 ? 79.681 49.115 105.903 1.00 124.59 411 VAL A N 1
ATOM 6235 C CA . VAL A 1 402 ? 79.386 50.000 104.787 1.00 124.59 411 VAL A CA 1
ATOM 6236 C C . VAL A 1 402 ? 78.615 49.224 103.733 1.00 124.59 411 VAL A C 1
ATOM 6237 O O . VAL A 1 402 ? 78.673 47.988 103.677 1.00 124.59 411 VAL A O 1
ATOM 6250 N N . SER A 1 403 ? 77.873 49.948 102.901 1.00 117.56 412 SER A N 1
ATOM 6251 C CA . SER A 1 403 ? 77.205 49.350 101.759 1.00 117.56 412 SER A CA 1
ATOM 6252 C C . SER A 1 403 ? 76.492 50.440 100.981 1.00 117.56 412 SER A C 1
ATOM 6253 O O . SER A 1 403 ? 76.458 51.603 101.387 1.00 117.56 412 SER A O 1
ATOM 6261 N N . ASN A 1 404 ? 75.921 50.044 99.850 1.00 112.38 413 ASN A N 1
ATOM 6262 C CA . ASN A 1 404 ? 75.064 50.915 99.070 1.00 112.38 413 ASN A CA 1
ATOM 6263 C C . ASN A 1 404 ? 73.818 50.139 98.686 1.00 112.38 413 ASN A C 1
ATOM 6264 O O . ASN A 1 404 ? 73.736 48.926 98.890 1.00 112.38 413 ASN A O 1
ATOM 6275 N N . GLN A 1 405 ? 72.848 50.852 98.138 1.00 111.99 414 GLN A N 1
ATOM 6276 C CA . GLN A 1 405 ? 71.547 50.295 97.826 1.00 111.99 414 GLN A CA 1
ATOM 6277 C C . GLN A 1 405 ? 71.095 50.816 96.476 1.00 111.99 414 GLN A C 1
ATOM 6278 O O . GLN A 1 405 ? 71.336 51.973 96.126 1.00 111.99 414 GLN A O 1
ATOM 6292 N N . TYR A 1 406 ? 70.458 49.944 95.707 1.00 109.20 415 TYR A N 1
ATOM 6293 C CA . TYR A 1 406 ? 70.113 50.264 94.335 1.00 109.20 415 TYR A CA 1
ATOM 6294 C C . TYR A 1 406 ? 68.734 49.719 94.013 1.00 109.20 415 TYR A C 1
ATOM 6295 O O . TYR A 1 406 ? 68.140 48.979 94.800 1.00 109.20 415 TYR A O 1
ATOM 6313 N N . VAL A 1 407 ? 68.231 50.102 92.846 1.00 106.31 416 VAL A N 1
ATOM 6314 C CA . VAL A 1 407 ? 66.861 49.795 92.464 1.00 106.31 416 VAL A CA 1
ATOM 6315 C C . VAL A 1 407 ? 66.641 50.126 90.994 1.00 106.31 416 VAL A C 1
ATOM 6316 O O . VAL A 1 407 ? 67.175 51.123 90.493 1.00 106.31 416 VAL A O 1
ATOM 6329 N N . PRO A 1 408 ? 65.865 49.329 90.274 1.00 105.54 417 PRO A N 1
ATOM 6330 C CA . PRO A 1 408 ? 65.681 49.561 88.844 1.00 105.54 417 PRO A CA 1
ATOM 6331 C C . PRO A 1 408 ? 64.513 50.482 88.544 1.00 105.54 417 PRO A C 1
ATOM 6332 O O . PRO A 1 408 ? 63.861 51.032 89.432 1.00 105.54 417 PRO A O 1
ATOM 6343 N N . SER A 1 409 ? 64.259 50.634 87.247 1.00 106.21 418 SER A N 1
ATOM 6344 C CA . SER A 1 409 ? 63.072 51.294 86.738 1.00 106.21 418 SER A CA 1
ATOM 6345 C C . SER A 1 409 ? 62.333 50.341 85.814 1.00 106.21 418 SER A C 1
ATOM 6346 O O . SER A 1 409 ? 62.692 49.170 85.673 1.00 106.21 418 SER A O 1
ATOM 6354 N N . THR A 1 410 ? 61.301 50.873 85.159 1.00 107.74 419 THR A N 1
ATOM 6355 C CA . THR A 1 410 ? 60.500 50.049 84.262 1.00 107.74 419 THR A CA 1
ATOM 6356 C C . THR A 1 410 ? 61.251 49.766 82.971 1.00 107.74 419 THR A C 1
ATOM 6357 O O . THR A 1 410 ? 61.321 48.616 82.515 1.00 107.74 419 THR A O 1
ATOM 6368 N N . ALA A 1 411 ? 61.810 50.809 82.363 1.00 106.24 420 ALA A N 1
ATOM 6369 C CA . ALA A 1 411 ? 62.600 50.619 81.159 1.00 106.24 420 ALA A CA 1
ATOM 6370 C C . ALA A 1 411 ? 63.672 49.565 81.380 1.00 106.24 420 ALA A C 1
ATOM 6371 O O . ALA A 1 411 ? 63.968 48.762 80.487 1.00 106.24 420 ALA A O 1
ATOM 6378 N N . ALA A 1 412 ? 64.242 49.537 82.581 1.00 106.82 421 ALA A N 1
ATOM 6379 C CA . ALA A 1 412 ? 65.309 48.594 82.871 1.00 106.82 421 ALA A CA 1
ATOM 6380 C C . ALA A 1 412 ? 64.855 47.166 82.623 1.00 106.82 421 ALA A C 1
ATOM 6381 O O . ALA A 1 412 ? 65.481 46.427 81.857 1.00 106.82 421 ALA A O 1
ATOM 6388 N N . VAL A 1 413 ? 63.763 46.759 83.264 1.00 108.74 422 VAL A N 1
ATOM 6389 C CA . VAL A 1 413 ? 63.321 45.377 83.131 1.00 108.74 422 VAL A CA 1
ATOM 6390 C C . VAL A 1 413 ? 62.801 45.128 81.727 1.00 108.74 422 VAL A C 1
ATOM 6391 O O . VAL A 1 413 ? 63.065 44.077 81.124 1.00 108.74 422 VAL A O 1
ATOM 6404 N N . ASN A 1 414 ? 62.049 46.086 81.182 1.00 108.62 423 ASN A N 1
ATOM 6405 C CA . ASN A 1 414 ? 61.568 45.930 79.819 1.00 108.62 423 ASN A CA 1
ATOM 6406 C C . ASN A 1 414 ? 62.717 45.591 78.887 1.00 108.62 423 ASN A C 1
ATOM 6407 O O . ASN A 1 414 ? 62.559 44.808 77.943 1.00 108.62 423 ASN A O 1
ATOM 6418 N N . ALA A 1 415 ? 63.889 46.167 79.144 1.00 108.30 424 ALA A N 1
ATOM 6419 C CA . ALA A 1 415 ? 65.053 45.847 78.332 1.00 108.30 424 ALA A CA 1
ATOM 6420 C C . ALA A 1 415 ? 65.615 44.488 78.703 1.00 108.30 424 ALA A C 1
ATOM 6421 O O . ALA A 1 415 ? 65.884 43.658 77.829 1.00 108.30 424 ALA A O 1
ATOM 6428 N N . SER A 1 416 ? 65.787 44.239 79.998 1.00 108.12 425 SER A N 1
ATOM 6429 C CA . SER A 1 416 ? 66.379 42.980 80.429 1.00 108.12 425 SER A CA 1
ATOM 6430 C C . SER A 1 416 ? 65.637 41.801 79.827 1.00 108.12 425 SER A C 1
ATOM 6431 O O . SER A 1 416 ? 66.209 40.721 79.649 1.00 108.12 425 SER A O 1
ATOM 6439 N N . ALA A 1 417 ? 64.365 41.990 79.506 1.00 111.24 426 ALA A N 1
ATOM 6440 C CA . ALA A 1 417 ? 63.597 40.972 78.809 1.00 111.24 426 ALA A CA 1
ATOM 6441 C C . ALA A 1 417 ? 63.566 41.206 77.308 1.00 111.24 426 ALA A C 1
ATOM 6442 O O . ALA A 1 417 ? 62.985 40.400 76.577 1.00 111.24 426 ALA A O 1
ATOM 6449 N N . GLY A 1 418 ? 64.174 42.290 76.838 1.00 108.54 427 GLY A N 1
ATOM 6450 C CA . GLY A 1 418 ? 64.329 42.509 75.418 1.00 108.54 427 GLY A CA 1
ATOM 6451 C C . GLY A 1 418 ? 63.356 43.484 74.812 1.00 108.54 427 GLY A C 1
ATOM 6452 O O . GLY A 1 418 ? 63.011 43.339 73.637 1.00 108.54 427 GLY A O 1
ATOM 6456 N N . VAL A 1 419 ? 62.898 44.481 75.569 1.00 108.20 428 VAL A N 1
ATOM 6457 C CA . VAL A 1 419 ? 61.834 45.359 75.108 1.00 108.20 428 VAL A CA 1
ATOM 6458 C C . VAL A 1 419 ? 61.995 46.736 75.744 1.00 108.20 428 VAL A C 1
ATOM 6459 O O . VAL A 1 419 ? 62.828 46.947 76.626 1.00 108.20 428 VAL A O 1
ATOM 6472 N N . THR A 1 420 ? 61.216 47.693 75.245 1.00 109.19 429 THR A N 1
ATOM 6473 C CA . THR A 1 420 ? 61.097 48.992 75.889 1.00 109.19 429 THR A CA 1
ATOM 6474 C C . THR A 1 420 ? 59.647 49.442 75.891 1.00 109.19 429 THR A C 1
ATOM 6475 O O . THR A 1 420 ? 58.750 48.675 75.531 1.00 109.19 429 THR A O 1
ATOM 6486 N N . ASN A 1 421 ? 59.414 50.691 76.276 1.00 108.84 430 ASN A N 1
ATOM 6487 C CA . ASN A 1 421 ? 58.061 51.209 76.327 1.00 108.84 430 ASN A CA 1
ATOM 6488 C C . ASN A 1 421 ? 57.346 50.946 75.012 1.00 108.84 430 ASN A C 1
ATOM 6489 O O . ASN A 1 421 ? 57.925 51.050 73.929 1.00 108.84 430 ASN A O 1
ATOM 6500 N N . THR A 1 422 ? 56.076 50.578 75.122 1.00 111.37 431 THR A N 1
ATOM 6501 C CA . THR A 1 422 ? 55.230 50.324 73.962 1.00 111.37 431 THR A CA 1
ATOM 6502 C C . THR A 1 422 ? 55.606 49.017 73.274 1.00 111.37 431 THR A C 1
ATOM 6503 O O . THR A 1 422 ? 55.540 48.909 72.047 1.00 111.37 431 THR A O 1
ATOM 6514 N N . GLY A 1 423 ? 56.005 48.022 74.063 1.00 109.93 432 GLY A N 1
ATOM 6515 C CA . GLY A 1 423 ? 56.300 46.699 73.542 1.00 109.93 432 GLY A CA 1
ATOM 6516 C C . GLY A 1 423 ? 57.149 46.719 72.289 1.00 109.93 432 GLY A C 1
ATOM 6517 O O . GLY A 1 423 ? 56.732 46.218 71.241 1.00 109.93 432 GLY A O 1
ATOM 6521 N N . ILE A 1 424 ? 58.338 47.292 72.385 1.00 108.52 433 ILE A N 1
ATOM 6522 C CA . ILE A 1 424 ? 59.202 47.524 71.233 1.00 108.52 433 ILE A CA 1
ATOM 6523 C C . ILE A 1 424 ? 60.386 46.568 71.300 1.00 108.52 433 ILE A C 1
ATOM 6524 O O . ILE A 1 424 ? 61.076 46.533 72.327 1.00 108.52 433 ILE A O 1
ATOM 6540 N N . PRO A 1 425 ? 60.679 45.825 70.240 1.00 107.57 434 PRO A N 1
ATOM 6541 C CA . PRO A 1 425 ? 61.863 44.974 70.256 1.00 107.57 434 PRO A CA 1
ATOM 6542 C C . PRO A 1 425 ? 63.119 45.806 70.075 1.00 107.57 434 PRO A C 1
ATOM 6543 O O . PRO A 1 425 ? 63.073 46.947 69.610 1.00 107.57 434 PRO A O 1
ATOM 6554 N N . ILE A 1 426 ? 64.247 45.227 70.455 1.00 107.31 435 ILE A N 1
ATOM 6555 C CA . ILE A 1 426 ? 65.550 45.875 70.347 1.00 107.31 435 ILE A CA 1
ATOM 6556 C C . ILE A 1 426 ? 66.444 45.013 69.469 1.00 107.31 435 ILE A C 1
ATOM 6557 O O . ILE A 1 426 ? 66.559 43.808 69.716 1.00 107.31 435 ILE A O 1
ATOM 6573 N N . PRO A 1 427 ? 67.098 45.582 68.467 1.00 104.87 436 PRO A N 1
ATOM 6574 C CA . PRO A 1 427 ? 68.081 44.829 67.697 1.00 104.87 436 PRO A CA 1
ATOM 6575 C C . PRO A 1 427 ? 69.434 44.832 68.384 1.00 104.87 436 PRO A C 1
ATOM 6576 O O . PRO A 1 427 ? 69.598 45.315 69.505 1.00 104.87 436 PRO A O 1
ATOM 6587 N N . SER A 1 428 ? 70.416 44.284 67.681 1.00 105.89 437 SER A N 1
ATOM 6588 C CA . SER A 1 428 ? 71.776 44.189 68.180 1.00 105.89 437 SER A CA 1
ATOM 6589 C C . SER A 1 428 ? 72.738 44.531 67.058 1.00 105.89 437 SER A C 1
ATOM 6590 O O . SER A 1 428 ? 72.447 44.279 65.885 1.00 105.89 437 SER A O 1
ATOM 6598 N N . ALA A 1 429 ? 73.879 45.112 67.422 1.00 107.49 438 ALA A N 1
ATOM 6599 C CA . ALA A 1 429 ? 74.845 45.529 66.416 1.00 107.49 438 ALA A CA 1
ATOM 6600 C C . ALA A 1 429 ? 75.732 44.371 65.993 1.00 107.49 438 ALA A C 1
ATOM 6601 O O . ALA A 1 429 ? 75.960 44.159 64.799 1.00 107.49 438 ALA A O 1
ATOM 6608 N N . THR A 1 430 ? 76.242 43.609 66.957 1.00 109.02 439 THR A N 1
ATOM 6609 C CA . THR A 1 430 ? 77.179 42.539 66.631 1.00 109.02 439 THR A CA 1
ATOM 6610 C C . THR A 1 430 ? 76.574 41.558 65.633 1.00 109.02 439 THR A C 1
ATOM 6611 O O . THR A 1 430 ? 77.300 40.876 64.902 1.00 109.02 439 THR A O 1
ATOM 6622 N N . ASN A 1 431 ? 75.253 41.474 65.584 1.00 109.14 440 ASN A N 1
ATOM 6623 C CA . ASN A 1 431 ? 74.563 40.571 64.680 1.00 109.14 440 ASN A CA 1
ATOM 6624 C C . ASN A 1 431 ? 73.129 41.028 64.493 1.00 109.14 440 ASN A C 1
ATOM 6625 O O . ASN A 1 431 ? 72.597 41.785 65.311 1.00 109.14 440 ASN A O 1
ATOM 6636 N N . PRO A 1 432 ? 72.483 40.591 63.426 1.00 106.20 441 PRO A N 1
ATOM 6637 C CA . PRO A 1 432 ? 71.050 40.835 63.270 1.00 106.20 441 PRO A CA 1
ATOM 6638 C C . PRO A 1 432 ? 70.197 39.831 64.026 1.00 106.20 441 PRO A C 1
ATOM 6639 O O . PRO A 1 432 ? 70.105 38.662 63.643 1.00 106.20 441 PRO A O 1
ATOM 6650 N N . ALA A 1 433 ? 69.566 40.286 65.101 1.00 105.63 442 ALA A N 1
ATOM 6651 C CA . ALA A 1 433 ? 68.579 39.512 65.834 1.00 105.63 442 ALA A CA 1
ATOM 6652 C C . ALA A 1 433 ? 67.557 40.488 66.385 1.00 105.63 442 ALA A C 1
ATOM 6653 O O . ALA A 1 433 ? 67.753 41.055 67.464 1.00 105.63 442 ALA A O 1
ATOM 6660 N N . VAL A 1 434 ? 66.467 40.667 65.643 1.00 104.91 443 VAL A N 1
ATOM 6661 C CA . VAL A 1 434 ? 65.581 41.806 65.861 1.00 104.91 443 VAL A CA 1
ATOM 6662 C C . VAL A 1 434 ? 65.173 41.901 67.325 1.00 104.91 443 VAL A C 1
ATOM 6663 O O . VAL A 1 434 ? 65.027 42.996 67.879 1.00 104.91 443 VAL A O 1
ATOM 6676 N N . THR A 1 435 ? 64.979 40.756 67.970 1.00 109.37 444 THR A N 1
ATOM 6677 C CA . THR A 1 435 ? 64.517 40.707 69.351 1.00 109.37 444 THR A CA 1
ATOM 6678 C C . THR A 1 435 ? 65.236 39.560 70.048 1.00 109.37 444 THR A C 1
ATOM 6679 O O . THR A 1 435 ? 66.277 39.102 69.568 1.00 109.37 444 THR A O 1
ATOM 6690 N N . GLN A 1 436 ? 64.712 39.110 71.187 1.00 116.65 445 GLN A N 1
ATOM 6691 C CA . GLN A 1 436 ? 65.294 37.996 71.937 1.00 116.65 445 GLN A CA 1
ATOM 6692 C C . GLN A 1 436 ? 66.563 38.429 72.661 1.00 116.65 445 GLN A C 1
ATOM 6693 O O . GLN A 1 436 ? 67.423 37.607 72.985 1.00 116.65 445 GLN A O 1
ATOM 6707 N N . GLN A 1 437 ? 66.686 39.726 72.928 1.00 109.09 446 GLN A N 1
ATOM 6708 C CA . GLN A 1 437 ? 67.830 40.268 73.642 1.00 109.09 446 GLN A CA 1
ATOM 6709 C C . GLN A 1 437 ? 67.576 40.213 75.135 1.00 109.09 446 GLN A C 1
ATOM 6710 O O . GLN A 1 437 ? 66.567 40.734 75.620 1.00 109.09 446 GLN A O 1
ATOM 6724 N N . ASN A 1 438 ? 68.492 39.582 75.854 1.00 115.32 447 ASN A N 1
ATOM 6725 C CA . ASN A 1 438 ? 68.525 39.627 77.306 1.00 115.32 447 ASN A CA 1
ATOM 6726 C C . ASN A 1 438 ? 69.748 40.444 77.686 1.00 115.32 447 ASN A C 1
ATOM 6727 O O . ASN A 1 438 ? 70.817 39.888 77.960 1.00 115.32 447 ASN A O 1
ATOM 6738 N N . GLN A 1 439 ? 69.581 41.759 77.705 1.00 110.85 448 GLN A N 1
ATOM 6739 C CA . GLN A 1 439 ? 70.707 42.670 77.791 1.00 110.85 448 GLN A CA 1
ATOM 6740 C C . GLN A 1 439 ? 71.393 42.553 79.142 1.00 110.85 448 GLN A C 1
ATOM 6741 O O . GLN A 1 439 ? 70.846 42.969 80.167 1.00 110.85 448 GLN A O 1
ATOM 6755 N N . THR A 1 440 ? 72.593 41.984 79.138 1.00 111.04 449 THR A N 1
ATOM 6756 C CA . THR A 1 440 ? 73.388 41.919 80.347 1.00 111.04 449 THR A CA 1
ATOM 6757 C C . THR A 1 440 ? 73.618 43.315 80.901 1.00 111.04 449 THR A C 1
ATOM 6758 O O . THR A 1 440 ? 73.620 44.311 80.174 1.00 111.04 449 THR A O 1
ATOM 6769 N N . PHE A 1 441 ? 73.821 43.377 82.210 1.00 107.74 450 PHE A N 1
ATOM 6770 C CA . PHE A 1 441 ? 73.963 44.640 82.912 1.00 107.74 450 PHE A CA 1
ATOM 6771 C C . PHE A 1 441 ? 75.209 44.589 83.779 1.00 107.74 450 PHE A C 1
ATOM 6772 O O . PHE A 1 441 ? 75.811 43.529 83.960 1.00 107.74 450 PHE A O 1
ATOM 6789 N N . GLN A 1 442 ? 75.606 45.747 84.297 1.00 108.75 451 GLN A N 1
ATOM 6790 C CA . GLN A 1 442 ? 76.740 45.815 85.200 1.00 108.75 451 GLN A CA 1
ATOM 6791 C C . GLN A 1 442 ? 76.604 46.993 86.148 1.00 108.75 451 GLN A C 1
ATOM 6792 O O . GLN A 1 442 ? 75.808 47.909 85.934 1.00 108.75 451 GLN A O 1
ATOM 6806 N N . HIS A 1 443 ? 77.417 46.952 87.198 1.00 106.77 452 HIS A N 1
ATOM 6807 C CA . HIS A 1 443 ? 77.477 47.983 88.221 1.00 106.77 452 HIS A CA 1
ATOM 6808 C C . HIS A 1 443 ? 78.924 48.400 88.390 1.00 106.77 452 HIS A C 1
ATOM 6809 O O . HIS A 1 443 ? 79.826 47.563 88.318 1.00 106.77 452 HIS A O 1
ATOM 6823 N N . ILE A 1 444 ? 79.140 49.690 88.600 1.00 105.45 453 ILE A N 1
ATOM 6824 C CA . ILE A 1 444 ? 80.470 50.279 88.585 1.00 105.45 453 ILE A CA 1
ATOM 6825 C C . ILE A 1 444 ? 80.516 51.391 89.615 1.00 105.45 453 ILE A C 1
ATOM 6826 O O . ILE A 1 444 ? 79.470 51.896 90.035 1.00 105.45 453 ILE A O 1
ATOM 6842 N N . PHE A 1 445 ? 81.720 51.773 90.018 1.00 108.02 454 PHE A N 1
ATOM 6843 C CA . PHE A 1 445 ? 81.897 52.799 91.029 1.00 108.02 454 PHE A CA 1
ATOM 6844 C C . PHE A 1 445 ? 83.333 53.291 91.026 1.00 108.02 454 PHE A C 1
ATOM 6845 O O . PHE A 1 445 ? 84.237 52.579 90.582 1.00 108.02 454 PHE A O 1
ATOM 6862 N N . ARG A 1 446 ? 83.532 54.506 91.530 1.00 106.01 455 ARG A N 1
ATOM 6863 C CA . ARG A 1 446 ? 84.848 55.053 91.814 1.00 106.01 455 ARG A CA 1
ATOM 6864 C C . ARG A 1 446 ? 84.705 56.068 92.931 1.00 106.01 455 ARG A C 1
ATOM 6865 O O . ARG A 1 446 ? 83.589 56.407 93.330 1.00 106.01 455 ARG A O 1
ATOM 6886 N N . VAL A 1 447 ? 85.834 56.560 93.425 1.00 102.38 456 VAL A N 1
ATOM 6887 C CA . VAL A 1 447 ? 85.838 57.521 94.516 1.00 102.38 456 VAL A CA 1
ATOM 6888 C C . VAL A 1 447 ? 87.194 58.199 94.605 1.00 102.38 456 VAL A C 1
ATOM 6889 O O . VAL A 1 447 ? 88.230 57.606 94.292 1.00 102.38 456 VAL A O 1
ATOM 6902 N N . LEU A 1 448 ? 87.179 59.450 95.046 1.00 99.59 457 LEU A N 1
ATOM 6903 C CA . LEU A 1 448 ? 88.398 60.181 95.330 1.00 99.59 457 LEU A CA 1
ATOM 6904 C C . LEU A 1 448 ? 88.843 59.929 96.761 1.00 99.59 457 LEU A C 1
ATOM 6905 O O . LEU A 1 448 ? 88.345 59.035 97.445 1.00 99.59 457 LEU A O 1
ATOM 6921 N N . ASN A 1 449 ? 89.807 60.726 97.209 1.00 98.72 458 ASN A N 1
ATOM 6922 C CA . ASN A 1 449 ? 90.179 60.740 98.608 1.00 98.72 458 ASN A CA 1
ATOM 6923 C C . ASN A 1 449 ? 91.271 61.759 98.856 1.00 98.72 458 ASN A C 1
ATOM 6924 O O . ASN A 1 449 ? 91.809 62.368 97.933 1.00 98.72 458 ASN A O 1
ATOM 6935 N N . PHE A 1 450 ? 91.574 61.939 100.134 1.00 97.31 459 PHE A N 1
ATOM 6936 C CA . PHE A 1 450 ? 92.729 62.695 100.581 1.00 97.31 459 PHE A CA 1
ATOM 6937 C C . PHE A 1 450 ? 93.718 61.729 101.206 1.00 97.31 459 PHE A C 1
ATOM 6938 O O . PHE A 1 450 ? 93.324 60.693 101.747 1.00 97.31 459 PHE A O 1
ATOM 6955 N N . ASN A 1 451 ? 94.994 62.070 101.123 1.00 98.31 460 ASN A N 1
ATOM 6956 C CA . ASN A 1 451 ? 96.019 61.435 101.924 1.00 98.31 460 ASN A CA 1
ATOM 6957 C C . ASN A 1 451 ? 97.089 62.470 102.204 1.00 98.31 460 ASN A C 1
ATOM 6958 O O . ASN A 1 451 ? 96.975 63.631 101.810 1.00 98.31 460 ASN A O 1
ATOM 6969 N N . VAL A 1 452 ? 98.134 62.038 102.890 1.00 95.50 461 VAL A N 1
ATOM 6970 C CA . VAL A 1 452 ? 99.213 62.915 103.307 1.00 95.50 461 VAL A CA 1
ATOM 6971 C C . VAL A 1 452 ? 100.514 62.320 102.793 1.00 95.50 461 VAL A C 1
ATOM 6972 O O . VAL A 1 452 ? 100.741 61.111 102.913 1.00 95.50 461 VAL A O 1
ATOM 6985 N N . LEU A 1 453 ? 101.356 63.163 102.200 1.00 97.46 462 LEU A N 1
ATOM 6986 C CA . LEU A 1 453 ? 102.586 62.735 101.551 1.00 97.46 462 LEU A CA 1
ATOM 6987 C C . LEU A 1 453 ? 103.776 63.387 102.231 1.00 97.46 462 LEU A C 1
ATOM 6988 O O . LEU A 1 453 ? 103.790 64.605 102.431 1.00 97.46 462 LEU A O 1
ATOM 7004 N N . ARG A 1 454 ? 104.768 62.575 102.577 1.00 96.34 463 ARG A N 1
ATOM 7005 C CA . ARG A 1 454 ? 106.042 63.045 103.097 1.00 96.34 463 ARG A CA 1
ATOM 7006 C C . ARG A 1 454 ? 107.122 62.569 102.146 1.00 96.34 463 ARG A C 1
ATOM 7007 O O . ARG A 1 454 ? 107.071 61.432 101.667 1.00 96.34 463 ARG A O 1
ATOM 7028 N N . LEU A 1 455 ? 108.083 63.434 101.860 1.00 99.16 464 LEU A N 1
ATOM 7029 C CA . LEU A 1 455 ? 109.193 63.089 100.986 1.00 99.16 464 LEU A CA 1
ATOM 7030 C C . LEU A 1 455 ? 110.431 63.845 101.446 1.00 99.16 464 LEU A C 1
ATOM 7031 O O . LEU A 1 455 ? 110.608 65.024 101.127 1.00 99.16 464 LEU A O 1
ATOM 7047 N N . SER A 1 456 ? 111.265 63.166 102.228 1.00 96.78 465 SER A N 1
ATOM 7048 C CA . SER A 1 456 ? 112.621 63.598 102.515 1.00 96.78 465 SER A CA 1
ATOM 7049 C C . SER A 1 456 ? 113.609 62.952 101.558 1.00 96.78 465 SER A C 1
ATOM 7050 O O . SER A 1 456 ? 114.592 63.576 101.149 1.00 96.78 465 SER A O 1
ATOM 7058 N N . GLY A 1 457 ? 113.357 61.699 101.207 1.00 97.74 466 GLY A N 1
ATOM 7059 C CA . GLY A 1 457 ? 114.082 61.020 100.161 1.00 97.74 466 GLY A CA 1
ATOM 7060 C C . GLY A 1 457 ? 113.157 60.760 98.999 1.00 97.74 466 GLY A C 1
ATOM 7061 O O . GLY A 1 457 ? 112.851 61.663 98.218 1.00 97.74 466 GLY A O 1
ATOM 7065 N N . GLY A 1 458 ? 112.690 59.527 98.885 1.00 99.93 467 GLY A N 1
ATOM 7066 C CA . GLY A 1 458 ? 111.797 59.165 97.809 1.00 99.93 467 GLY A CA 1
ATOM 7067 C C . GLY A 1 458 ? 110.413 59.761 97.941 1.00 99.93 467 GLY A C 1
ATOM 7068 O O . GLY A 1 458 ? 110.012 60.602 97.133 1.00 99.93 467 GLY A O 1
ATOM 7072 N N . SER A 1 459 ? 109.680 59.337 98.964 1.00 99.66 468 SER A N 1
ATOM 7073 C CA . SER A 1 459 ? 108.290 59.741 99.150 1.00 99.66 468 SER A CA 1
ATOM 7074 C C . SER A 1 459 ? 107.650 59.001 100.313 1.00 99.66 468 SER A C 1
ATOM 7075 O O . SER A 1 459 ? 106.468 58.665 100.256 1.00 99.66 468 SER A O 1
#